Protein AF-A0A2G4R2C8-F1 (afdb_monomer)

Sequence (442 aa):
IFCLFKVTKQHHKHLKTYQQITEVFPQLHYPPLKQCEDYQQGLECKFHLSYLLGSALIKASKAWYKGGYLKLFKDIKGAKKLYKALKEIKESLGVMPNLEGITTAHLQSLQAFKTLLKTSYEPLKSLLLQNFIFALTHFDEISLWLNSKEFKEKYEKENHPYPPLLNPDILNELLAIECDDKQNLKSVLKEQAFKLSKEALAYINANLDYRLIPAEKAWEMNLPLPRRYEFIGFLLHTNGEKAFSKFLTELQIELIFSFGYDAKLRYEHYFKNLSNNQSKKALIFLDQHIDLNEKFCLLMQDAPLLVLVRDPLDALRSFLNVRASLNGEKIWTLRYDDLLKIDNKIVYVHDERACYNPNSSQKYPLIDSIKSFIDKTHWMLDFSLNRNRILKYYENNMYFIDMYEIVGQNCYETLKKIAQDFHLKIPEKSLIFEQRLYSILT

Structure (mmCIF, N/CA/C/O backbone):
data_AF-A0A2G4R2C8-F1
#
_entry.id   AF-A0A2G4R2C8-F1
#
loop_
_atom_site.group_PDB
_atom_site.id
_atom_site.type_symbol
_atom_site.label_atom_id
_atom_site.label_alt_id
_atom_site.label_comp_id
_atom_site.label_asym_id
_atom_site.label_entity_id
_atom_site.label_seq_id
_atom_site.pdbx_PDB_ins_code
_atom_site.Cartn_x
_atom_site.Cartn_y
_atom_site.Cartn_z
_atom_site.occupancy
_atom_site.B_iso_or_equiv
_atom_site.auth_seq_id
_atom_site.auth_comp_id
_atom_site.auth_asym_id
_atom_site.auth_atom_id
_atom_site.pdbx_PDB_model_num
ATOM 1 N N . ILE A 1 1 ? 16.676 -1.370 -46.183 1.00 58.59 1 ILE A N 1
ATOM 2 C CA . ILE A 1 1 ? 15.605 -0.338 -46.108 1.00 58.59 1 ILE A CA 1
ATOM 3 C C . ILE A 1 1 ? 14.381 -0.756 -46.928 1.00 58.59 1 ILE A C 1
ATOM 5 O O . ILE A 1 1 ? 13.307 -0.867 -46.352 1.00 58.59 1 ILE A O 1
ATOM 9 N N . PHE A 1 2 ? 14.539 -1.096 -48.213 1.00 67.62 2 PHE A N 1
ATOM 10 C CA . PHE A 1 2 ? 13.441 -1.552 -49.084 1.00 67.62 2 PHE A CA 1
ATOM 11 C C . PHE A 1 2 ? 12.616 -2.728 -48.514 1.00 67.62 2 PHE A C 1
ATOM 13 O O . PHE A 1 2 ? 11.389 -2.668 -48.493 1.00 67.62 2 PHE A O 1
ATOM 20 N N . CYS A 1 3 ? 13.266 -3.755 -47.953 1.00 72.94 3 CYS A N 1
ATOM 21 C CA . CYS A 1 3 ? 12.559 -4.888 -47.338 1.00 72.94 3 CYS A CA 1
ATOM 22 C C . CYS A 1 3 ? 11.705 -4.479 -46.124 1.00 72.94 3 CYS A C 1
ATOM 24 O O . CYS A 1 3 ? 10.554 -4.890 -46.025 1.00 72.94 3 CYS A O 1
ATOM 26 N N . LEU A 1 4 ? 12.224 -3.623 -45.233 1.00 67.44 4 LEU A N 1
ATOM 27 C CA . LEU A 1 4 ? 11.481 -3.130 -44.061 1.00 67.44 4 LEU A CA 1
ATOM 28 C C . LEU A 1 4 ? 10.278 -2.269 -44.465 1.00 67.44 4 LEU A C 1
ATOM 30 O O . LEU A 1 4 ? 9.217 -2.353 -43.848 1.00 67.44 4 LEU A O 1
ATOM 34 N N . PHE A 1 5 ? 10.426 -1.472 -45.525 1.00 73.19 5 PHE A N 1
ATOM 35 C CA . PHE A 1 5 ? 9.320 -0.709 -46.092 1.00 73.19 5 PHE A CA 1
ATOM 36 C C . PHE A 1 5 ? 8.220 -1.634 -46.637 1.00 73.19 5 PHE A C 1
ATOM 38 O O . PHE A 1 5 ? 7.042 -1.437 -46.338 1.00 73.19 5 PHE A O 1
ATOM 45 N N . LYS A 1 6 ? 8.600 -2.695 -47.364 1.00 83.06 6 LYS A N 1
ATOM 46 C CA . LYS A 1 6 ? 7.662 -3.701 -47.886 1.00 83.06 6 LYS A CA 1
ATOM 47 C C . LYS A 1 6 ? 6.906 -4.420 -46.764 1.00 83.06 6 LYS A C 1
ATOM 49 O O . LYS A 1 6 ? 5.681 -4.503 -46.831 1.00 83.06 6 LYS A O 1
ATOM 54 N N . VAL A 1 7 ? 7.615 -4.865 -45.723 1.00 81.56 7 VAL A N 1
ATOM 55 C CA . VAL A 1 7 ? 7.021 -5.513 -44.539 1.00 81.56 7 VAL A CA 1
ATOM 56 C C . VAL A 1 7 ? 6.045 -4.571 -43.837 1.00 81.56 7 VAL A C 1
ATOM 58 O O . VAL A 1 7 ? 4.906 -4.949 -43.578 1.00 81.56 7 VAL A O 1
ATOM 61 N N . THR A 1 8 ? 6.441 -3.316 -43.601 1.00 78.25 8 THR A N 1
ATOM 62 C CA . THR A 1 8 ? 5.573 -2.307 -42.973 1.00 78.25 8 THR A CA 1
ATOM 63 C C . THR A 1 8 ? 4.298 -2.080 -43.789 1.00 78.25 8 THR A C 1
ATOM 65 O O . THR A 1 8 ? 3.205 -2.058 -43.225 1.00 78.25 8 THR A O 1
ATOM 68 N N . LYS A 1 9 ? 4.406 -1.949 -45.118 1.00 85.44 9 LYS A N 1
ATOM 69 C CA . LYS A 1 9 ? 3.250 -1.749 -46.006 1.00 85.44 9 LYS A CA 1
ATOM 70 C C . LYS A 1 9 ? 2.297 -2.951 -45.988 1.00 85.44 9 LYS A C 1
ATOM 72 O O . LYS A 1 9 ? 1.084 -2.759 -45.938 1.00 85.44 9 LYS A O 1
ATOM 77 N N . GLN A 1 10 ? 2.832 -4.173 -46.004 1.00 91.56 10 GLN A N 1
ATOM 78 C CA . GLN A 1 10 ? 2.034 -5.398 -45.887 1.00 91.56 10 GLN A CA 1
ATOM 79 C C . GLN A 1 10 ? 1.332 -5.489 -44.530 1.00 91.56 10 GLN A C 1
ATOM 81 O O . GLN A 1 10 ? 0.128 -5.722 -44.492 1.00 91.56 10 GLN A O 1
ATOM 86 N N . HIS A 1 11 ? 2.046 -5.217 -43.436 1.00 87.12 11 HIS A N 1
ATOM 87 C CA . HIS A 1 11 ? 1.476 -5.223 -42.091 1.00 87.12 11 HIS A CA 1
ATOM 88 C C . HIS A 1 11 ? 0.310 -4.234 -41.952 1.00 87.12 11 HIS A C 1
ATOM 90 O O . HIS A 1 11 ? -0.744 -4.615 -41.459 1.00 87.12 11 HIS A O 1
ATOM 96 N N . HIS A 1 12 ? 0.440 -3.004 -42.465 1.00 88.88 12 HIS A N 1
ATOM 97 C CA . HIS A 1 12 ? -0.662 -2.032 -42.445 1.00 88.88 12 HIS A CA 1
ATOM 98 C C . HIS A 1 12 ? -1.887 -2.511 -43.232 1.00 88.88 12 HIS A C 1
ATOM 100 O O . HIS A 1 12 ? -3.016 -2.264 -42.812 1.00 88.88 12 HIS A O 1
ATOM 106 N N . LYS A 1 13 ? -1.684 -3.193 -44.369 1.00 93.62 13 LYS A N 1
ATOM 107 C CA . LYS A 1 13 ? -2.789 -3.782 -45.138 1.00 93.62 13 LYS A CA 1
ATOM 108 C C . LYS A 1 13 ? -3.485 -4.876 -44.325 1.00 93.62 13 LYS A C 1
ATOM 110 O O . LYS A 1 13 ? -4.701 -4.834 -44.191 1.00 93.62 13 LYS A O 1
ATOM 115 N N . HIS A 1 14 ? -2.718 -5.805 -43.754 1.00 93.94 14 HIS A N 1
ATOM 116 C CA . HIS A 1 14 ? -3.261 -6.900 -42.948 1.00 93.94 14 HIS A CA 1
ATOM 117 C C . HIS A 1 14 ? -3.971 -6.396 -41.689 1.00 93.94 14 HIS A C 1
ATOM 119 O O . HIS A 1 14 ? -5.032 -6.909 -41.362 1.00 93.94 14 HIS A O 1
ATOM 125 N N . LEU A 1 15 ? -3.438 -5.366 -41.024 1.00 91.06 15 LEU A N 1
ATOM 126 C CA . LEU A 1 15 ? -4.045 -4.787 -39.827 1.00 91.06 15 LEU A CA 1
ATOM 127 C C . LEU A 1 15 ? -5.415 -4.165 -40.125 1.00 91.06 15 LEU A C 1
ATOM 129 O O . LEU A 1 15 ? -6.356 -4.402 -39.377 1.00 91.06 15 LEU A O 1
ATOM 133 N N . LYS A 1 16 ? -5.550 -3.431 -41.239 1.00 94.38 16 LYS A N 1
ATOM 134 C CA . LYS A 1 16 ? -6.849 -2.888 -41.675 1.00 94.38 16 LYS A CA 1
ATOM 135 C C . LYS A 1 16 ? -7.856 -3.996 -41.969 1.00 94.38 16 LYS A C 1
ATOM 137 O O . LYS A 1 16 ? -8.995 -3.918 -41.529 1.00 94.38 16 LYS A O 1
ATOM 142 N N . THR A 1 17 ? -7.428 -5.031 -42.692 1.00 94.44 17 THR A N 1
ATOM 143 C CA . THR A 1 17 ? -8.277 -6.193 -42.983 1.00 94.44 17 THR A CA 1
ATOM 144 C C . THR A 1 17 ? -8.696 -6.911 -41.700 1.00 94.44 17 THR A C 1
ATOM 146 O O . THR A 1 17 ? -9.862 -7.247 -41.550 1.00 94.44 17 THR A O 1
ATOM 149 N N . TYR A 1 18 ? -7.777 -7.095 -40.752 1.00 92.69 18 TYR A N 1
ATOM 150 C CA . TYR A 1 18 ? -8.070 -7.693 -39.452 1.00 92.69 18 TYR A CA 1
ATOM 151 C C . TYR A 1 18 ? -9.099 -6.874 -38.664 1.00 92.69 18 TYR A C 1
ATOM 153 O O . TYR A 1 18 ? -10.081 -7.444 -38.207 1.00 92.69 18 TYR A O 1
ATOM 161 N N . GLN A 1 19 ? -8.928 -5.548 -38.579 1.00 92.81 19 GLN A N 1
ATOM 162 C CA . GLN A 1 19 ? -9.878 -4.655 -37.902 1.00 92.81 19 GLN A CA 1
ATOM 163 C C . GLN A 1 19 ? -11.296 -4.800 -38.472 1.00 92.81 19 GLN A C 1
ATOM 165 O O . GLN A 1 19 ? -12.229 -5.052 -37.714 1.00 92.81 19 GLN A O 1
ATOM 170 N N . GLN A 1 20 ? -11.434 -4.761 -39.801 1.00 95.06 20 GLN A N 1
ATOM 171 C CA . GLN A 1 20 ? -12.716 -4.956 -40.489 1.00 95.06 20 GLN A CA 1
ATOM 172 C C . GLN A 1 20 ? -13.331 -6.336 -40.210 1.00 95.06 20 GLN A C 1
ATOM 174 O O . GLN A 1 20 ? -14.532 -6.447 -39.984 1.00 95.06 20 GLN A O 1
ATOM 179 N N . ILE A 1 21 ? -12.517 -7.397 -40.198 1.00 94.00 21 ILE A N 1
ATOM 180 C CA . ILE A 1 21 ? -12.986 -8.753 -39.884 1.00 94.00 21 ILE A CA 1
ATOM 181 C C . ILE A 1 21 ? -13.483 -8.832 -38.437 1.00 94.00 21 ILE A C 1
ATOM 183 O O . ILE A 1 21 ? -14.538 -9.409 -38.198 1.00 94.00 21 ILE A O 1
ATOM 187 N N . THR A 1 22 ? -12.764 -8.244 -37.479 1.00 93.88 22 THR A N 1
ATOM 188 C CA . THR A 1 22 ? -13.145 -8.290 -36.058 1.00 93.88 22 THR A CA 1
ATOM 189 C C . THR A 1 22 ? -14.350 -7.418 -35.710 1.00 93.88 22 THR A C 1
ATOM 191 O O . THR A 1 22 ? -15.022 -7.706 -34.726 1.00 93.88 22 THR A O 1
ATOM 194 N N . GLU A 1 23 ? -14.652 -6.387 -36.506 1.00 93.38 23 GLU A N 1
ATOM 195 C CA . GLU A 1 23 ? -15.899 -5.616 -36.378 1.00 93.38 23 GLU A CA 1
ATOM 196 C C . GLU A 1 23 ? -17.125 -6.465 -36.742 1.00 93.38 23 GLU A C 1
ATOM 198 O O . GLU A 1 23 ? -18.155 -6.383 -36.079 1.00 93.38 23 GLU A O 1
ATOM 203 N N . VAL A 1 24 ? -17.003 -7.310 -37.771 1.00 95.44 24 VAL A N 1
ATOM 204 C CA . VAL A 1 24 ? -18.076 -8.216 -38.213 1.00 95.44 24 VAL A CA 1
ATOM 205 C C . VAL A 1 24 ? -18.134 -9.485 -37.356 1.00 95.44 24 VAL A C 1
ATOM 207 O O . VAL A 1 24 ? -19.214 -10.007 -37.090 1.00 95.44 24 VAL A O 1
ATOM 210 N N . PHE A 1 25 ? -16.980 -9.974 -36.899 1.00 94.19 25 PHE A N 1
ATOM 211 C CA . PHE A 1 25 ? -16.838 -11.206 -36.126 1.00 94.19 25 PHE A CA 1
ATOM 212 C C . PHE A 1 25 ? -16.044 -10.957 -34.834 1.00 94.19 25 PHE A C 1
ATOM 214 O O . PHE A 1 25 ? -14.845 -11.261 -34.777 1.00 94.19 25 PHE A O 1
ATOM 221 N N . PRO A 1 26 ? -16.692 -10.440 -33.771 1.00 91.56 26 PRO A N 1
ATOM 222 C CA . PRO A 1 26 ? -16.027 -10.143 -32.501 1.00 91.56 26 PRO A CA 1
ATOM 223 C C . PRO A 1 26 ? -15.330 -11.356 -31.868 1.00 91.56 26 PRO A C 1
ATOM 225 O O . PRO A 1 26 ? -14.330 -11.202 -31.176 1.00 91.56 26 PRO A O 1
ATOM 228 N N . GLN A 1 27 ? -15.802 -12.575 -32.144 1.00 92.31 27 GLN A N 1
ATOM 229 C CA . GLN A 1 27 ? -15.192 -13.820 -31.669 1.00 92.31 27 GLN A CA 1
ATOM 230 C C . GLN A 1 27 ? -13.799 -14.102 -32.256 1.00 92.31 27 GLN A C 1
ATOM 232 O O . GLN A 1 27 ? -13.074 -14.934 -31.722 1.00 92.31 27 GLN A O 1
ATOM 237 N N . LEU A 1 28 ? -13.420 -13.435 -33.353 1.00 91.00 28 LEU A N 1
ATOM 238 C CA . LEU A 1 28 ? -12.080 -13.531 -33.944 1.00 91.00 28 LEU A CA 1
ATOM 239 C C . LEU A 1 28 ? -11.092 -12.539 -33.316 1.00 91.00 28 LEU A C 1
ATOM 241 O O . LEU A 1 28 ? -9.942 -12.463 -33.757 1.00 91.00 28 LEU A O 1
ATOM 245 N N . HIS A 1 29 ? -11.523 -11.760 -32.318 1.00 90.12 29 HIS A N 1
ATOM 246 C CA . HIS A 1 29 ? -10.638 -10.844 -31.621 1.00 90.12 29 HIS A CA 1
ATOM 247 C C . HIS A 1 29 ? -9.582 -11.634 -30.850 1.00 90.12 29 HIS A C 1
ATOM 249 O O . HIS A 1 29 ? -9.881 -12.406 -29.941 1.00 90.12 29 HIS A O 1
ATOM 255 N N . TYR A 1 30 ? -8.329 -11.437 -31.237 1.00 86.50 30 TYR A N 1
ATOM 256 C CA . TYR A 1 30 ? -7.201 -12.070 -30.584 1.00 86.50 30 TYR A CA 1
ATOM 257 C C . TYR A 1 30 ? -7.108 -11.606 -29.120 1.00 86.50 30 TYR A C 1
ATOM 259 O O . TYR A 1 30 ? -7.281 -10.408 -28.858 1.00 86.50 30 TYR A O 1
ATOM 267 N N . PRO A 1 31 ? -6.832 -12.508 -28.160 1.00 86.94 31 PRO A N 1
ATOM 268 C CA . PRO A 1 31 ? -6.689 -12.115 -26.767 1.00 86.94 31 PRO A CA 1
ATOM 269 C C . PRO A 1 31 ? -5.525 -11.121 -26.601 1.00 86.94 31 PRO A C 1
ATOM 271 O O . PRO A 1 31 ? -4.562 -11.141 -27.376 1.00 86.94 31 PRO A O 1
ATOM 274 N N . PRO A 1 32 ? -5.561 -10.241 -25.585 1.00 87.31 32 PRO A N 1
ATOM 275 C CA . PRO A 1 32 ? -4.418 -9.409 -25.233 1.00 87.31 32 PRO A CA 1
ATOM 276 C C . PRO A 1 32 ? -3.131 -10.238 -25.133 1.00 87.31 32 PRO A C 1
ATOM 278 O O . PRO A 1 32 ? -3.139 -11.311 -24.538 1.00 87.31 32 PRO A O 1
ATOM 281 N N . LEU A 1 33 ? -2.004 -9.724 -25.643 1.00 84.12 33 LEU A N 1
ATOM 282 C CA . LEU A 1 33 ? -0.732 -10.471 -25.715 1.00 84.12 33 LEU A CA 1
ATOM 283 C C . LEU A 1 33 ? -0.323 -11.129 -24.388 1.00 84.12 33 LEU A C 1
ATOM 285 O O . LEU A 1 33 ? 0.205 -12.232 -24.390 1.00 84.12 33 LEU A O 1
ATOM 289 N N . LYS A 1 34 ? -0.603 -10.476 -23.253 1.00 83.06 34 LYS A N 1
ATOM 290 C CA . LYS A 1 34 ? -0.300 -10.989 -21.905 1.00 83.06 34 LYS A CA 1
ATOM 291 C C . LYS A 1 34 ? -1.050 -12.276 -21.536 1.00 83.06 34 LYS A C 1
ATOM 293 O O . LYS A 1 34 ? -0.652 -12.935 -20.587 1.00 83.06 34 LYS A O 1
ATOM 298 N N . GLN A 1 35 ? -2.141 -12.586 -22.234 1.00 87.75 35 GLN A N 1
ATOM 299 C CA . GLN A 1 35 ? -2.959 -13.784 -22.037 1.00 87.75 35 GLN A CA 1
ATOM 300 C C . GLN A 1 35 ? -2.551 -14.935 -22.970 1.00 87.75 35 GLN A C 1
ATOM 302 O O . GLN A 1 35 ? -3.114 -16.018 -22.868 1.00 87.75 35 GLN A O 1
ATOM 307 N N . CYS A 1 36 ? -1.602 -14.716 -23.887 1.00 87.31 36 CYS A N 1
ATOM 308 C CA . CYS A 1 36 ? -1.085 -15.782 -24.743 1.00 87.31 36 CYS A CA 1
ATOM 309 C C . CYS A 1 36 ? -0.208 -16.738 -23.923 1.00 87.31 36 CYS A C 1
ATOM 311 O O . CYS A 1 36 ? 0.614 -16.286 -23.123 1.00 87.31 36 CYS A O 1
ATOM 313 N N . GLU A 1 37 ? -0.358 -18.047 -24.144 1.00 86.50 37 GLU A N 1
ATOM 314 C CA . GLU A 1 37 ? 0.379 -19.093 -23.413 1.00 86.50 37 GLU A CA 1
ATOM 315 C C . GLU A 1 37 ? 1.904 -18.958 -23.555 1.00 86.50 37 GLU A C 1
ATOM 317 O O . GLU A 1 37 ? 2.650 -19.273 -22.630 1.00 86.50 37 GLU A O 1
ATOM 322 N N . ASP A 1 38 ? 2.365 -18.441 -24.695 1.00 86.25 38 ASP A N 1
ATOM 323 C CA . ASP A 1 38 ? 3.772 -18.243 -25.038 1.00 86.25 38 ASP A CA 1
ATOM 324 C C . ASP A 1 38 ? 4.311 -16.844 -24.677 1.00 86.25 38 ASP A C 1
ATOM 326 O O . ASP A 1 38 ? 5.439 -16.493 -25.036 1.00 86.25 38 ASP A O 1
ATOM 330 N N . TYR A 1 39 ? 3.537 -16.015 -23.963 1.00 83.56 39 TYR A N 1
ATOM 331 C CA . TYR A 1 39 ? 3.919 -14.632 -23.661 1.00 83.56 39 TYR A CA 1
ATOM 332 C C . TYR A 1 39 ? 5.251 -14.538 -22.905 1.00 83.56 39 TYR A C 1
ATOM 334 O O . TYR A 1 39 ? 6.084 -13.685 -23.222 1.00 83.56 39 TYR A O 1
ATOM 342 N N . GLN A 1 40 ? 5.479 -15.425 -21.930 1.00 76.44 40 GLN A N 1
ATOM 343 C CA . GLN A 1 40 ? 6.714 -15.433 -21.137 1.00 76.44 40 GLN A CA 1
ATOM 344 C C . GLN A 1 40 ? 7.934 -15.785 -21.998 1.00 76.44 40 GLN A C 1
ATOM 346 O O . GLN A 1 40 ? 8.949 -15.092 -21.947 1.00 76.44 40 GLN A O 1
ATOM 351 N N . GLN A 1 41 ? 7.808 -16.781 -22.874 1.00 81.56 41 GLN A N 1
ATOM 352 C CA . GLN A 1 41 ? 8.827 -17.162 -23.853 1.00 81.56 41 GLN A CA 1
ATOM 353 C C . GLN A 1 41 ? 9.071 -16.017 -24.854 1.00 81.56 41 GLN A C 1
ATOM 355 O O . GLN A 1 41 ? 10.207 -15.719 -25.230 1.00 81.56 41 GLN A O 1
ATOM 360 N N . GLY A 1 42 ? 8.014 -15.298 -25.240 1.00 81.56 42 GLY A N 1
ATOM 361 C CA . GLY A 1 42 ? 8.100 -14.096 -26.065 1.00 81.56 42 GLY A CA 1
ATOM 362 C C . GLY A 1 42 ? 8.890 -12.958 -25.406 1.00 81.56 42 GLY A C 1
ATOM 363 O O . GLY A 1 42 ? 9.610 -12.226 -26.092 1.00 81.56 42 GLY A O 1
ATOM 364 N N . LEU A 1 43 ? 8.827 -12.813 -24.078 1.00 77.38 43 LEU A N 1
ATOM 365 C CA . LEU A 1 43 ? 9.640 -11.831 -23.354 1.00 77.38 43 LEU A CA 1
ATOM 366 C C . LEU A 1 43 ? 11.134 -12.165 -23.413 1.00 77.38 43 LEU A C 1
ATOM 368 O O . LEU A 1 43 ? 11.946 -11.242 -23.517 1.00 77.38 43 LEU A O 1
ATOM 372 N N . GLU A 1 44 ? 11.511 -13.445 -23.446 1.00 77.19 44 GLU A N 1
ATOM 373 C CA . GLU A 1 44 ? 12.912 -13.854 -23.614 1.00 77.19 44 GLU A CA 1
ATOM 374 C C . GLU A 1 44 ? 13.490 -13.401 -24.958 1.00 77.19 44 GLU A C 1
ATOM 376 O O . GLU A 1 44 ? 14.666 -13.037 -25.046 1.00 77.19 44 GLU A O 1
ATOM 381 N N . CYS A 1 45 ? 12.660 -13.307 -26.004 1.00 82.06 45 CYS A N 1
ATOM 382 C CA . CYS A 1 45 ? 13.092 -12.789 -27.301 1.00 82.06 45 CYS A CA 1
ATOM 383 C C . CYS A 1 45 ? 13.628 -11.352 -27.205 1.00 82.06 45 CYS A C 1
ATOM 385 O O . CYS A 1 45 ? 14.501 -10.978 -27.993 1.00 82.06 45 CYS A O 1
ATOM 387 N N . LYS A 1 46 ? 13.192 -10.561 -26.208 1.00 78.69 46 LYS A N 1
ATOM 388 C CA . LYS A 1 46 ? 13.688 -9.192 -25.977 1.00 78.69 46 LYS A CA 1
ATOM 389 C C . LYS A 1 46 ? 15.187 -9.150 -25.638 1.00 78.69 46 LYS A C 1
ATOM 391 O O . LYS A 1 46 ? 15.827 -8.119 -25.843 1.00 78.69 46 LYS A O 1
ATOM 396 N N . PHE A 1 47 ? 15.759 -10.263 -25.172 1.00 79.75 47 PHE A N 1
ATOM 397 C CA . PHE A 1 47 ? 17.191 -10.411 -24.902 1.00 79.75 47 PHE A CA 1
ATOM 398 C C . PHE A 1 47 ? 18.028 -10.655 -26.171 1.00 79.75 47 PHE A C 1
ATOM 400 O O . PHE A 1 47 ? 19.233 -10.391 -26.181 1.00 79.75 47 PHE A O 1
ATOM 407 N N . HIS A 1 48 ? 17.432 -11.152 -27.259 1.00 86.31 48 HIS A N 1
ATOM 408 C CA . HIS A 1 48 ? 18.202 -11.509 -28.446 1.00 86.31 48 HIS A CA 1
ATOM 409 C C . HIS A 1 48 ? 18.795 -10.279 -29.136 1.00 86.31 48 HIS A C 1
ATOM 411 O O . HIS A 1 48 ? 18.152 -9.240 -29.305 1.00 86.31 48 HIS A O 1
ATOM 417 N N . LEU A 1 49 ? 20.026 -10.427 -29.634 1.00 89.94 49 LEU A N 1
ATOM 418 C CA . LEU A 1 49 ? 20.688 -9.376 -30.402 1.00 89.94 49 LEU A CA 1
ATOM 419 C C . LEU A 1 49 ? 19.842 -8.947 -31.613 1.00 89.94 49 LEU A C 1
ATOM 421 O O . LEU A 1 49 ? 19.757 -7.758 -31.904 1.00 89.94 49 LEU A O 1
ATOM 425 N N . SER A 1 50 ? 19.179 -9.892 -32.286 1.00 90.56 50 SER A N 1
ATOM 426 C CA . SER A 1 50 ? 18.266 -9.607 -33.400 1.00 90.56 50 SER A CA 1
ATOM 427 C C . SER A 1 50 ? 17.126 -8.672 -32.990 1.00 90.56 50 SER A C 1
ATOM 429 O O . SER A 1 50 ? 16.842 -7.720 -33.716 1.00 90.56 50 SER A O 1
ATOM 431 N N . TYR A 1 51 ? 16.530 -8.877 -31.811 1.00 88.31 51 TYR A N 1
ATOM 432 C CA . TYR A 1 51 ? 15.484 -8.006 -31.275 1.00 88.31 51 TYR A CA 1
ATOM 433 C C . TYR A 1 51 ? 16.013 -6.597 -30.992 1.00 88.31 51 TYR A C 1
ATOM 435 O O . TYR A 1 51 ? 15.428 -5.614 -31.445 1.00 88.31 51 TYR A O 1
ATOM 443 N N . LEU A 1 52 ? 17.152 -6.476 -30.302 1.00 88.94 52 LEU A N 1
ATOM 444 C CA . LEU A 1 52 ? 17.749 -5.174 -29.978 1.00 88.94 52 LEU A CA 1
ATOM 445 C C . LEU A 1 52 ? 18.139 -4.386 -31.240 1.00 88.94 52 LEU A C 1
ATOM 447 O O . LEU A 1 52 ? 17.921 -3.175 -31.316 1.00 88.94 52 LEU A O 1
ATOM 451 N N . LEU A 1 53 ? 18.665 -5.072 -32.259 1.00 91.12 53 LEU A N 1
ATOM 452 C CA . LEU A 1 53 ? 18.943 -4.483 -33.570 1.00 91.12 53 LEU A CA 1
ATOM 453 C C . LEU A 1 53 ? 17.652 -4.076 -34.295 1.00 91.12 53 LEU A C 1
ATOM 455 O O . LEU A 1 53 ? 17.591 -2.989 -34.868 1.00 91.12 53 LEU A O 1
ATOM 459 N N . GLY A 1 54 ? 16.609 -4.908 -34.233 1.00 88.69 54 GLY A N 1
ATOM 460 C CA . GLY A 1 54 ? 15.279 -4.598 -34.758 1.00 88.69 54 GLY A CA 1
ATOM 461 C C . GLY A 1 54 ? 14.675 -3.349 -34.113 1.00 88.69 54 GLY A C 1
ATOM 462 O O . GLY A 1 54 ? 14.200 -2.462 -34.817 1.00 88.69 54 GLY A O 1
ATOM 463 N N . SER A 1 55 ? 14.778 -3.220 -32.789 1.00 86.81 55 SER A N 1
ATOM 464 C CA . SER A 1 55 ? 14.337 -2.037 -32.040 1.00 86.81 55 SER A CA 1
ATOM 465 C C . SER A 1 55 ? 15.079 -0.768 -32.481 1.00 86.81 55 SER A C 1
ATOM 467 O O . SER A 1 55 ? 14.450 0.255 -32.764 1.00 86.81 55 SER A O 1
ATOM 469 N N . ALA A 1 56 ? 16.406 -0.844 -32.654 1.00 89.19 56 ALA A N 1
ATOM 470 C CA . ALA A 1 56 ? 17.205 0.259 -33.194 1.00 89.19 56 ALA A CA 1
ATOM 471 C C . ALA A 1 56 ? 16.772 0.656 -34.621 1.00 89.19 56 ALA A C 1
ATOM 473 O O . ALA A 1 56 ? 16.646 1.845 -34.925 1.00 89.19 56 ALA A O 1
ATOM 474 N N . LEU A 1 57 ? 16.484 -0.324 -35.485 1.00 88.44 57 LEU A N 1
ATOM 475 C CA . LEU A 1 57 ? 15.981 -0.092 -36.843 1.00 88.44 57 LEU A CA 1
ATOM 476 C C . LEU A 1 57 ? 14.598 0.569 -36.841 1.00 88.44 57 LEU A C 1
ATOM 478 O O . LEU A 1 57 ? 14.382 1.538 -37.569 1.00 88.44 57 LEU A O 1
ATOM 482 N N . ILE A 1 58 ? 13.674 0.090 -36.005 1.00 86.94 58 ILE A N 1
ATOM 483 C CA . ILE A 1 58 ? 12.331 0.667 -35.859 1.00 86.94 58 ILE A CA 1
ATOM 484 C C . ILE A 1 58 ? 12.430 2.114 -35.371 1.00 86.94 58 ILE A C 1
ATOM 486 O O . ILE A 1 58 ? 11.785 2.996 -35.938 1.00 86.94 58 ILE A O 1
ATOM 490 N N . LYS A 1 59 ? 13.268 2.385 -34.364 1.00 87.06 59 LYS A N 1
ATOM 491 C CA . LYS A 1 59 ? 13.516 3.738 -33.848 1.00 87.06 59 LYS A CA 1
ATOM 492 C C . LYS A 1 59 ? 14.056 4.669 -34.937 1.00 87.06 59 LYS A C 1
ATOM 494 O O . LYS A 1 59 ? 13.534 5.772 -35.106 1.00 87.06 59 LYS A O 1
ATOM 499 N N . ALA A 1 60 ? 15.047 4.222 -35.711 1.00 88.31 60 ALA A N 1
ATOM 500 C CA . ALA A 1 60 ? 15.586 4.987 -36.834 1.00 88.31 60 ALA A CA 1
ATOM 501 C C . ALA A 1 60 ? 14.522 5.257 -37.909 1.00 88.31 60 ALA A C 1
ATOM 503 O O . ALA A 1 60 ? 14.415 6.382 -38.398 1.00 88.31 60 ALA A O 1
ATOM 504 N N . SER A 1 61 ? 13.694 4.256 -38.224 1.00 84.81 61 SER A N 1
ATOM 505 C CA . SER A 1 61 ? 12.613 4.383 -39.200 1.00 84.81 61 SER A CA 1
ATOM 506 C C . SER A 1 61 ? 11.508 5.329 -38.734 1.00 84.81 61 SER A C 1
ATOM 508 O O . SER A 1 61 ? 11.008 6.101 -39.542 1.00 84.81 61 SER A O 1
ATOM 510 N N . LYS A 1 62 ? 11.130 5.324 -37.449 1.00 85.81 62 LYS A N 1
ATOM 511 C CA . LYS A 1 62 ? 10.141 6.269 -36.899 1.00 85.81 62 LYS A CA 1
ATOM 512 C C . LYS A 1 62 ? 10.637 7.715 -36.936 1.00 85.81 62 LYS A C 1
ATOM 514 O O . LYS A 1 62 ? 9.838 8.626 -37.091 1.00 85.81 62 LYS A O 1
ATOM 519 N N . ALA A 1 63 ? 11.948 7.925 -36.838 1.00 88.38 63 ALA A N 1
ATOM 520 C CA . ALA A 1 63 ? 12.577 9.240 -36.892 1.00 88.38 63 ALA A CA 1
ATOM 521 C C . ALA A 1 63 ? 13.202 9.556 -38.265 1.00 88.38 63 ALA A C 1
ATOM 523 O O . ALA A 1 63 ? 14.099 10.397 -38.336 1.00 88.38 63 ALA A O 1
ATOM 524 N N . TRP A 1 64 ? 12.775 8.896 -39.352 1.00 82.56 64 TRP A N 1
ATOM 525 C CA . TRP A 1 64 ? 13.415 9.026 -40.671 1.00 82.56 64 TRP A CA 1
ATOM 526 C C . TRP A 1 64 ? 13.483 10.486 -41.152 1.00 82.56 64 TRP A C 1
ATOM 528 O O . TRP A 1 64 ? 14.546 10.941 -41.566 1.00 82.56 64 TRP A O 1
ATOM 538 N N . TYR A 1 65 ? 12.394 11.240 -40.976 1.00 83.50 65 TYR A N 1
ATOM 539 C CA . TYR A 1 65 ? 12.269 12.661 -41.323 1.00 83.50 65 TYR A CA 1
ATOM 540 C C . TYR A 1 65 ? 13.115 13.593 -40.434 1.00 83.50 65 TYR A C 1
ATOM 542 O O . TYR A 1 65 ? 13.339 14.745 -40.783 1.00 83.50 65 TYR A O 1
ATOM 550 N N . LYS A 1 66 ? 13.622 13.094 -39.297 1.00 84.69 66 LYS A N 1
ATOM 551 C CA . LYS A 1 66 ? 14.572 13.782 -38.399 1.00 84.69 66 LYS A CA 1
ATOM 552 C C . LYS A 1 66 ? 16.002 13.235 -38.537 1.00 84.69 66 LYS A C 1
ATOM 554 O O . LYS A 1 66 ? 16.809 13.368 -37.616 1.00 84.69 66 LYS A O 1
ATOM 559 N N . GLY A 1 67 ? 16.307 12.539 -39.636 1.00 85.12 67 GLY A N 1
ATOM 560 C CA . GLY A 1 67 ? 17.622 11.939 -39.873 1.00 85.12 67 GLY A CA 1
ATOM 561 C C . GLY A 1 67 ? 17.922 10.711 -39.004 1.00 85.12 67 GLY A C 1
ATOM 562 O O . GLY A 1 67 ? 19.081 10.435 -38.707 1.00 85.12 67 GLY A O 1
ATOM 563 N N . GLY A 1 68 ? 16.908 9.951 -38.575 1.00 84.50 68 GLY A N 1
ATOM 564 C CA . GLY A 1 68 ? 17.064 8.792 -37.684 1.00 84.50 68 GLY A CA 1
ATOM 565 C C . GLY A 1 68 ? 18.074 7.742 -38.169 1.00 84.50 68 GLY A C 1
ATOM 566 O O . GLY A 1 68 ? 18.822 7.191 -37.363 1.00 84.50 68 GLY A O 1
ATOM 567 N N . TYR A 1 69 ? 18.178 7.525 -39.484 1.00 85.94 69 TYR A N 1
ATOM 568 C CA . TYR A 1 69 ? 19.156 6.603 -40.074 1.00 85.94 69 TYR A CA 1
ATOM 569 C C . TYR A 1 69 ? 20.616 7.071 -39.933 1.00 85.94 69 TYR A C 1
ATOM 571 O O . TYR A 1 69 ? 21.504 6.225 -39.870 1.00 85.94 69 TYR A O 1
ATOM 579 N N . LEU A 1 70 ? 20.880 8.375 -39.773 1.00 87.62 70 LEU A N 1
ATOM 580 C CA . LEU A 1 70 ? 22.227 8.886 -39.468 1.00 87.62 70 LEU A CA 1
ATOM 581 C C . LEU A 1 70 ? 22.696 8.434 -38.075 1.00 87.62 70 LEU A C 1
ATOM 583 O O . LEU A 1 70 ? 23.879 8.199 -37.847 1.00 87.62 70 LEU A O 1
ATOM 587 N N . LYS A 1 71 ? 21.754 8.263 -37.137 1.00 87.88 71 LYS A N 1
ATOM 588 C CA . LYS A 1 71 ? 22.019 7.797 -35.766 1.00 87.88 71 LYS A CA 1
ATOM 589 C C . LYS A 1 71 ? 22.024 6.267 -35.646 1.00 87.88 71 LYS A C 1
ATOM 591 O O . LYS A 1 71 ? 22.459 5.746 -34.619 1.00 87.88 71 LYS A O 1
ATOM 596 N N . LEU A 1 72 ? 21.607 5.540 -36.688 1.00 89.62 72 LEU A N 1
ATOM 597 C CA . LEU A 1 72 ? 21.432 4.085 -36.654 1.00 89.62 72 LEU A CA 1
ATOM 598 C C . LEU A 1 72 ? 22.733 3.340 -36.334 1.00 89.62 72 LEU A C 1
ATOM 600 O O . LEU A 1 72 ? 22.715 2.419 -35.527 1.00 89.62 72 LEU A O 1
ATOM 604 N N . PHE A 1 73 ? 23.872 3.744 -36.904 1.00 89.19 73 PHE A N 1
ATOM 605 C CA . PHE A 1 73 ? 25.159 3.101 -36.603 1.00 89.19 73 PHE A CA 1
ATOM 606 C C . PHE A 1 73 ? 25.526 3.203 -35.115 1.00 89.19 73 PHE A C 1
ATOM 608 O O . PHE A 1 73 ? 25.994 2.228 -34.519 1.00 89.19 73 PHE A O 1
ATOM 615 N N . LYS A 1 74 ? 25.266 4.362 -34.493 1.00 89.75 74 LYS A N 1
ATOM 616 C CA . LYS A 1 74 ? 25.464 4.574 -33.053 1.00 89.75 74 LYS A CA 1
ATOM 617 C C . LYS A 1 74 ? 24.509 3.701 -32.236 1.00 89.75 74 LYS A C 1
ATOM 619 O O . LYS A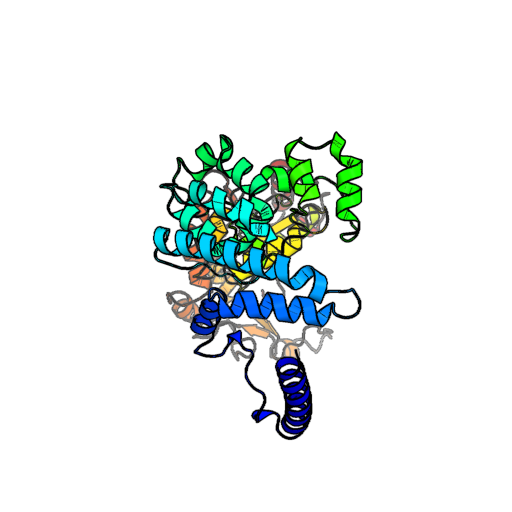 1 74 ? 24.959 3.042 -31.300 1.00 89.75 74 LYS A O 1
ATOM 624 N N . ASP A 1 75 ? 23.234 3.648 -32.618 1.00 89.31 75 ASP A N 1
ATOM 625 C 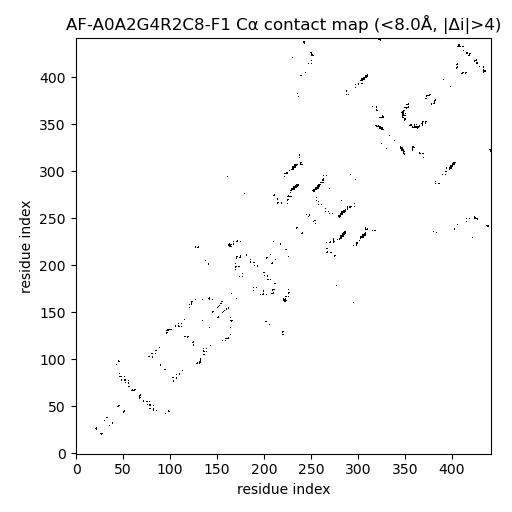CA . ASP A 1 75 ? 22.217 2.831 -31.947 1.00 89.31 75 ASP A CA 1
ATOM 626 C C . ASP A 1 75 ? 22.523 1.322 -32.068 1.00 89.31 75 ASP A C 1
ATOM 628 O O . ASP A 1 75 ? 22.431 0.600 -31.078 1.00 89.31 75 ASP A O 1
ATOM 632 N N . ILE A 1 76 ? 23.006 0.847 -33.223 1.00 91.69 76 ILE A N 1
ATOM 633 C CA . ILE A 1 76 ? 23.481 -0.535 -33.426 1.00 91.69 76 ILE A CA 1
ATOM 634 C C . ILE A 1 76 ? 24.682 -0.842 -32.525 1.00 91.69 76 ILE A C 1
ATOM 636 O O . ILE A 1 76 ? 24.730 -1.897 -31.888 1.00 91.69 76 ILE A O 1
ATOM 640 N N . LYS A 1 77 ? 25.666 0.066 -32.449 1.00 92.50 77 LYS A N 1
ATOM 641 C CA . LYS A 1 77 ? 26.825 -0.097 -31.556 1.00 92.50 77 LYS A CA 1
ATOM 642 C C . LYS A 1 77 ? 26.379 -0.170 -30.093 1.00 92.50 77 LYS A C 1
ATOM 644 O O . LYS A 1 77 ? 26.895 -0.996 -29.343 1.00 92.50 77 LYS A O 1
ATOM 649 N N . GLY A 1 78 ? 25.409 0.657 -29.703 1.00 90.69 78 GLY A N 1
ATOM 650 C CA . GLY A 1 78 ? 24.785 0.626 -28.382 1.00 90.69 78 GLY A CA 1
ATOM 651 C C . GLY A 1 78 ? 24.066 -0.694 -28.099 1.00 90.69 78 GLY A C 1
ATOM 652 O O . GLY A 1 78 ? 24.326 -1.310 -27.071 1.00 90.69 78 GLY A O 1
ATOM 653 N N . ALA A 1 79 ? 23.242 -1.175 -29.033 1.00 90.88 79 ALA A N 1
ATOM 654 C CA . ALA A 1 79 ? 22.527 -2.448 -28.926 1.00 90.88 79 ALA A CA 1
ATOM 655 C C . ALA A 1 79 ? 23.481 -3.638 -28.731 1.00 90.88 79 ALA A C 1
ATOM 657 O O . ALA A 1 79 ? 23.252 -4.474 -27.862 1.00 90.88 79 ALA A O 1
ATOM 658 N N . LYS A 1 80 ? 24.597 -3.681 -29.472 1.00 93.19 80 LYS A N 1
ATOM 659 C CA . LYS A 1 80 ? 25.634 -4.715 -29.301 1.00 93.19 80 LYS A CA 1
ATOM 660 C C . LYS A 1 80 ? 26.291 -4.667 -27.918 1.00 93.19 80 LYS A C 1
ATOM 662 O O . LYS A 1 80 ? 26.515 -5.714 -27.316 1.00 93.19 80 LYS A O 1
ATOM 667 N N . LYS A 1 81 ? 26.595 -3.468 -27.405 1.00 92.06 81 LYS A N 1
ATOM 668 C CA . LYS A 1 81 ? 27.150 -3.300 -26.050 1.00 92.06 81 LYS A CA 1
ATOM 669 C C . LYS A 1 81 ? 26.157 -3.740 -24.974 1.00 92.06 81 LYS A C 1
ATOM 671 O O . LYS A 1 81 ? 26.549 -4.455 -24.060 1.00 92.06 81 LYS A O 1
ATOM 676 N N . LEU A 1 82 ? 24.892 -3.344 -25.113 1.00 89.94 82 LEU A N 1
ATOM 677 C CA . LEU A 1 82 ? 23.818 -3.729 -24.201 1.00 89.94 82 LEU A CA 1
ATOM 678 C C . LEU A 1 82 ? 23.619 -5.247 -24.187 1.00 89.94 82 LEU A C 1
ATOM 680 O O . LEU A 1 82 ? 23.604 -5.838 -23.115 1.00 89.94 82 LEU A O 1
ATOM 684 N N . TYR A 1 83 ? 23.564 -5.879 -25.362 1.00 90.56 83 TYR A N 1
ATOM 685 C CA . TYR A 1 83 ? 23.499 -7.336 -25.488 1.00 90.56 83 TYR A CA 1
ATOM 686 C C . TYR A 1 83 ? 24.648 -8.026 -24.746 1.00 90.56 83 TYR A C 1
ATOM 688 O O . TYR A 1 83 ? 24.411 -8.951 -23.975 1.00 90.56 83 TYR A O 1
ATOM 696 N N . LYS A 1 84 ? 25.889 -7.554 -24.932 1.00 90.50 84 LYS A N 1
ATOM 697 C CA . LYS A 1 84 ? 27.054 -8.113 -24.235 1.00 90.50 84 LYS A CA 1
ATOM 698 C C . LYS A 1 84 ? 26.909 -7.999 -22.713 1.00 90.50 84 LYS A C 1
ATOM 700 O O . LYS A 1 84 ? 27.084 -8.992 -22.019 1.00 90.50 84 LYS A O 1
ATOM 705 N N . ALA A 1 85 ? 26.547 -6.820 -22.210 1.00 88.12 85 ALA A N 1
ATOM 706 C CA . ALA A 1 85 ? 26.384 -6.593 -20.775 1.00 88.12 85 ALA A CA 1
ATOM 707 C C . ALA A 1 85 ? 25.258 -7.451 -20.169 1.00 88.12 85 ALA A C 1
ATOM 709 O O . ALA A 1 85 ? 25.431 -8.033 -19.101 1.00 88.12 85 ALA A O 1
ATOM 710 N N . LEU A 1 86 ? 24.129 -7.583 -20.872 1.00 87.38 86 LEU A N 1
ATOM 711 C CA . LEU A 1 86 ? 23.037 -8.460 -20.458 1.00 87.38 86 LEU A CA 1
ATOM 712 C C . LEU A 1 86 ? 23.456 -9.929 -20.470 1.00 87.38 86 LEU A C 1
ATOM 714 O O . LEU A 1 86 ? 23.091 -10.665 -19.561 1.00 87.38 86 LEU A O 1
ATOM 718 N N . LYS A 1 87 ? 24.222 -10.367 -21.475 1.00 87.19 87 LYS A N 1
ATOM 719 C CA . LYS A 1 87 ? 24.711 -11.747 -21.556 1.00 87.19 87 LYS A CA 1
ATOM 720 C C . LYS A 1 87 ? 25.554 -12.109 -20.336 1.00 87.19 87 LYS A C 1
ATOM 722 O O . LYS A 1 87 ? 25.288 -13.126 -19.710 1.00 87.19 87 LYS A O 1
ATOM 727 N N . GLU A 1 88 ? 26.476 -11.234 -19.948 1.00 85.88 88 GLU A N 1
ATOM 728 C CA . GLU A 1 88 ? 27.287 -11.425 -18.740 1.00 85.88 88 GLU A CA 1
ATOM 729 C C . GLU A 1 88 ? 26.425 -11.485 -17.465 1.00 85.88 88 GLU A C 1
ATOM 731 O O . GLU A 1 88 ? 26.716 -12.247 -16.549 1.00 85.88 88 GLU A O 1
ATOM 736 N N . ILE A 1 89 ? 25.351 -10.692 -17.391 1.00 82.69 89 ILE A N 1
ATOM 737 C CA . ILE A 1 89 ? 24.415 -10.740 -16.258 1.00 82.69 89 ILE A CA 1
ATOM 738 C C . ILE A 1 89 ? 23.624 -12.048 -16.247 1.00 82.69 89 ILE A C 1
ATOM 740 O O . ILE A 1 89 ? 23.488 -12.646 -15.182 1.00 82.69 89 ILE A O 1
ATOM 744 N N . LYS A 1 90 ? 23.165 -12.532 -17.411 1.00 82.88 90 LYS A N 1
ATOM 745 C CA . LYS A 1 90 ? 22.503 -13.842 -17.540 1.00 82.88 90 LYS A CA 1
ATOM 746 C C . LYS A 1 90 ? 23.378 -14.947 -16.979 1.00 82.88 90 LYS A C 1
ATOM 748 O O . LYS A 1 90 ? 22.911 -15.765 -16.200 1.00 82.88 90 LYS A O 1
ATOM 753 N N . GLU A 1 91 ? 24.641 -14.945 -17.393 1.00 84.38 91 GLU A N 1
ATOM 754 C CA . GLU A 1 91 ? 25.638 -15.922 -16.969 1.00 84.38 91 GLU A CA 1
ATOM 755 C C . GLU A 1 91 ? 25.857 -15.859 -15.452 1.00 84.38 91 GLU A C 1
ATOM 757 O O . GLU A 1 91 ? 25.988 -16.900 -14.820 1.00 84.38 91 GLU A O 1
ATOM 762 N N . SER A 1 92 ? 25.814 -14.663 -14.849 1.00 79.81 92 SER A N 1
ATOM 763 C CA . SER A 1 92 ? 25.946 -14.508 -13.393 1.00 79.81 92 SER A CA 1
ATOM 764 C C . SER A 1 92 ? 24.701 -14.892 -12.586 1.00 79.81 92 SER A C 1
ATOM 766 O O . SER A 1 92 ? 24.832 -15.350 -11.456 1.00 79.81 92 SER A O 1
ATOM 768 N N . LEU A 1 93 ? 23.501 -14.685 -13.134 1.00 76.88 93 LEU A N 1
ATOM 769 C CA . LEU A 1 93 ? 22.236 -14.870 -12.417 1.00 76.88 93 LEU A CA 1
ATOM 770 C C . LEU A 1 93 ? 21.593 -16.237 -12.655 1.00 76.88 93 LEU A C 1
ATOM 772 O O . LEU A 1 93 ? 20.707 -16.627 -11.900 1.00 76.88 93 LEU A O 1
ATOM 776 N N . GLY A 1 94 ? 21.942 -16.923 -13.745 1.00 76.69 94 GLY A N 1
ATOM 777 C CA . GLY A 1 94 ? 21.259 -18.136 -14.213 1.00 76.69 94 GLY A CA 1
ATOM 778 C C . GLY A 1 94 ? 19.846 -17.892 -14.765 1.00 76.69 94 GLY A C 1
ATOM 779 O O . GLY A 1 94 ? 19.354 -18.688 -15.560 1.00 76.69 94 GLY A O 1
ATOM 780 N N . VAL A 1 95 ? 19.215 -16.767 -14.414 1.00 75.06 95 VAL A N 1
ATOM 781 C CA . VAL A 1 95 ? 17.869 -16.357 -14.833 1.00 75.06 95 VAL A CA 1
ATOM 782 C C . VAL A 1 95 ? 17.911 -14.946 -15.418 1.00 75.06 95 VAL A C 1
ATOM 784 O O . VAL A 1 95 ? 18.703 -14.099 -15.002 1.00 75.06 95 VAL A O 1
ATOM 787 N N . MET A 1 96 ? 17.059 -14.690 -16.412 1.00 75.69 96 MET A N 1
ATOM 788 C CA . MET A 1 96 ? 16.880 -13.359 -16.988 1.00 75.69 96 MET A CA 1
ATOM 789 C C . MET A 1 96 ? 15.690 -12.642 -16.340 1.00 75.69 96 MET A C 1
ATOM 791 O O . MET A 1 96 ? 14.588 -13.189 -16.367 1.00 75.69 96 MET A O 1
ATOM 795 N N . PRO A 1 97 ? 15.872 -11.428 -15.788 1.00 78.94 97 PRO A N 1
ATOM 796 C CA . PRO A 1 97 ? 14.753 -10.625 -15.310 1.00 78.94 97 PRO A CA 1
ATOM 797 C C . PRO A 1 97 ? 13.929 -10.076 -16.484 1.00 78.94 97 PRO A C 1
ATOM 799 O O . PRO A 1 97 ? 14.360 -10.098 -17.639 1.00 78.94 97 PRO A O 1
ATOM 802 N N . ASN A 1 98 ? 12.749 -9.525 -16.191 1.00 78.12 98 ASN A N 1
ATOM 803 C CA . ASN A 1 98 ? 11.944 -8.841 -17.200 1.00 78.12 98 ASN A CA 1
ATOM 804 C C . ASN A 1 98 ? 12.718 -7.637 -17.776 1.00 78.12 98 ASN A C 1
ATOM 806 O O . ASN A 1 98 ? 13.100 -6.724 -17.047 1.00 78.12 98 ASN A O 1
ATOM 810 N N . LEU A 1 99 ? 12.936 -7.636 -19.096 1.00 81.00 99 LEU A N 1
ATOM 811 C CA . LEU A 1 99 ? 13.694 -6.606 -19.817 1.00 81.00 99 LEU A CA 1
ATOM 812 C C . LEU A 1 99 ? 12.809 -5.552 -20.499 1.00 81.00 99 LEU A C 1
ATOM 814 O O . LEU A 1 99 ? 13.286 -4.749 -21.306 1.00 81.00 99 LEU A O 1
ATOM 818 N N . GLU A 1 100 ? 11.504 -5.562 -20.241 1.00 80.44 100 GLU A N 1
ATOM 819 C CA . GLU A 1 100 ? 10.580 -4.592 -20.812 1.00 80.44 100 GLU A CA 1
ATOM 820 C C . GLU A 1 100 ? 10.949 -3.153 -20.426 1.00 80.44 100 GLU A C 1
ATOM 822 O O . GLU A 1 100 ? 10.984 -2.793 -19.258 1.00 80.44 100 GLU A O 1
ATOM 827 N N . GLY A 1 101 ? 11.232 -2.319 -21.431 1.00 82.12 101 GLY A N 1
ATOM 828 C CA . GLY A 1 101 ? 11.673 -0.937 -21.227 1.00 82.12 101 GLY A CA 1
ATOM 829 C C . GLY A 1 101 ? 13.192 -0.752 -21.184 1.00 82.12 101 GLY A C 1
ATOM 830 O O . GLY A 1 101 ? 13.658 0.379 -21.052 1.00 82.12 101 GLY A O 1
ATOM 831 N N . ILE A 1 102 ? 13.993 -1.812 -21.354 1.00 86.19 102 ILE A N 1
ATOM 832 C CA . ILE A 1 102 ? 15.449 -1.661 -21.393 1.00 86.19 102 ILE A CA 1
ATOM 833 C C . ILE A 1 102 ? 15.915 -0.849 -22.608 1.00 86.19 102 ILE A C 1
ATOM 835 O O . ILE A 1 102 ? 15.473 -1.053 -23.740 1.00 86.19 102 ILE A O 1
ATOM 839 N N . THR A 1 103 ? 16.859 0.065 -22.384 1.00 86.00 103 THR A N 1
ATOM 840 C CA . THR A 1 103 ? 17.479 0.863 -23.443 1.00 86.00 103 THR A CA 1
ATOM 841 C C . THR A 1 103 ? 18.981 0.986 -23.216 1.00 86.00 103 THR A C 1
ATOM 843 O O . THR A 1 103 ? 19.514 0.614 -22.172 1.00 86.00 103 THR A O 1
ATOM 846 N N . THR A 1 104 ? 19.687 1.562 -24.189 1.00 85.19 104 THR A N 1
ATOM 847 C CA . THR A 1 104 ? 21.122 1.851 -24.065 1.00 85.19 104 THR A CA 1
ATOM 848 C C . THR A 1 104 ? 21.448 2.860 -22.962 1.00 85.19 104 THR A C 1
ATOM 850 O O . THR A 1 104 ? 22.608 2.934 -22.569 1.00 85.19 104 THR A O 1
ATOM 853 N N . ALA A 1 105 ? 20.466 3.626 -22.467 1.00 87.81 105 ALA A N 1
ATOM 854 C CA . ALA A 1 105 ? 20.660 4.541 -21.341 1.00 87.81 105 ALA A CA 1
ATOM 855 C C . ALA A 1 105 ? 20.989 3.787 -20.042 1.00 87.81 105 ALA A C 1
ATOM 857 O O . ALA A 1 105 ? 21.755 4.284 -19.228 1.00 87.81 105 ALA A O 1
ATOM 858 N N . HIS A 1 106 ? 20.506 2.550 -19.896 1.00 90.94 106 HIS A N 1
ATOM 859 C CA . HIS A 1 106 ? 20.751 1.734 -18.707 1.00 90.94 106 HIS A CA 1
ATOM 860 C C . HIS A 1 106 ? 22.135 1.076 -18.684 1.00 90.94 106 HIS A C 1
ATOM 862 O O . HIS A 1 106 ? 22.450 0.394 -17.721 1.00 90.94 106 HIS A O 1
ATOM 868 N N . LEU A 1 107 ? 22.969 1.222 -19.723 1.00 87.94 107 LEU A N 1
ATOM 869 C CA . LEU A 1 107 ? 24.217 0.456 -19.844 1.00 87.94 107 LEU A CA 1
ATOM 870 C C . LEU A 1 107 ? 25.183 0.693 -18.671 1.00 87.94 107 LEU A C 1
ATOM 872 O O . LEU A 1 107 ? 25.818 -0.254 -18.216 1.00 87.94 107 LEU A O 1
ATOM 876 N N . GLN A 1 108 ? 25.290 1.938 -18.200 1.00 87.94 108 GLN A N 1
ATOM 877 C CA . GLN A 1 108 ? 26.147 2.288 -17.067 1.00 87.94 108 GLN A CA 1
ATOM 878 C C . GLN A 1 108 ? 25.607 1.677 -15.769 1.00 87.94 108 GLN A C 1
ATOM 880 O O . GLN A 1 108 ? 26.323 0.925 -15.109 1.00 87.94 108 GLN A O 1
ATOM 885 N N . SER A 1 109 ? 24.327 1.912 -15.466 1.00 90.88 109 SER A N 1
ATOM 886 C CA . SER A 1 109 ? 23.648 1.331 -14.303 1.00 90.88 109 SER A CA 1
ATOM 887 C C . SER A 1 109 ? 23.727 -0.191 -14.306 1.00 90.88 109 SER A C 1
ATOM 889 O O . SER A 1 109 ? 23.987 -0.794 -13.280 1.00 90.88 109 SER A O 1
ATOM 891 N N . LEU A 1 110 ? 23.583 -0.827 -15.469 1.00 88.62 110 LEU A N 1
ATOM 892 C CA . LEU A 1 110 ? 23.625 -2.279 -15.637 1.00 88.62 110 LEU A CA 1
ATOM 893 C C . LEU A 1 110 ? 24.974 -2.878 -15.217 1.00 88.62 110 LEU A C 1
ATOM 895 O O . LEU A 1 110 ? 25.020 -3.950 -14.618 1.00 88.62 110 LEU A O 1
ATOM 899 N N . GLN A 1 111 ? 26.077 -2.193 -15.519 1.00 85.38 111 GLN A N 1
ATOM 900 C CA . GLN A 1 111 ? 27.409 -2.631 -15.099 1.00 85.38 111 GLN A CA 1
ATOM 901 C C . GLN A 1 111 ? 27.580 -2.524 -13.583 1.00 85.38 111 GLN A C 1
ATOM 903 O O . GLN A 1 111 ? 28.105 -3.452 -12.968 1.00 85.38 111 GLN A O 1
ATOM 908 N N . ALA A 1 112 ? 27.103 -1.427 -12.991 1.00 88.56 112 ALA A N 1
ATOM 909 C CA . ALA A 1 112 ? 27.155 -1.204 -11.552 1.00 88.56 112 ALA A CA 1
ATOM 910 C C . ALA A 1 112 ? 26.196 -2.133 -10.787 1.00 88.56 112 ALA A C 1
ATOM 912 O O . ALA A 1 112 ? 26.553 -2.650 -9.739 1.00 88.56 112 ALA A O 1
ATOM 913 N N . PHE A 1 113 ? 25.033 -2.456 -11.349 1.00 87.81 113 PHE A N 1
ATOM 914 C CA . PHE A 1 113 ? 24.003 -3.302 -10.741 1.00 87.81 113 PHE A CA 1
ATOM 915 C C . PHE A 1 113 ? 24.501 -4.691 -10.326 1.00 87.81 113 PHE A C 1
ATOM 917 O O . PHE A 1 113 ? 24.017 -5.268 -9.354 1.00 87.81 113 PHE A O 1
ATOM 924 N N . LYS A 1 114 ? 25.528 -5.210 -11.011 1.00 82.56 114 LYS A N 1
ATOM 925 C CA . LYS A 1 114 ? 26.196 -6.462 -10.633 1.00 82.56 114 LYS A CA 1
ATOM 926 C C . LYS A 1 114 ? 26.732 -6.442 -9.199 1.00 82.56 114 LYS A C 1
ATOM 928 O O . LYS A 1 114 ? 26.861 -7.507 -8.609 1.00 82.56 114 LYS A O 1
ATOM 933 N N . THR A 1 115 ? 27.086 -5.279 -8.646 1.00 85.56 115 THR A N 1
ATOM 934 C CA . THR A 1 115 ? 27.568 -5.182 -7.261 1.00 85.56 115 THR A CA 1
ATOM 935 C C . THR A 1 115 ? 26.431 -5.363 -6.262 1.00 85.56 115 THR A C 1
ATOM 937 O O . THR A 1 115 ? 26.606 -6.115 -5.309 1.00 85.56 115 THR A O 1
ATOM 940 N N . LEU A 1 116 ? 25.256 -4.775 -6.518 1.00 86.38 116 LEU A N 1
ATOM 941 C CA . LEU A 1 116 ? 24.072 -4.922 -5.662 1.00 86.38 116 LEU A CA 1
ATOM 942 C C . LEU A 1 116 ? 23.586 -6.375 -5.604 1.00 86.38 116 LEU A C 1
ATOM 944 O O . LEU A 1 116 ? 23.197 -6.860 -4.547 1.00 86.38 116 LEU A O 1
ATOM 948 N N . LEU A 1 117 ? 23.680 -7.102 -6.719 1.00 84.06 117 LEU A N 1
ATOM 949 C CA . LEU A 1 117 ? 23.282 -8.512 -6.799 1.00 84.06 117 LEU A CA 1
ATOM 950 C C . LEU A 1 117 ? 24.164 -9.473 -5.985 1.00 84.06 117 LEU A C 1
ATOM 952 O O . LEU A 1 117 ? 23.783 -10.629 -5.809 1.00 84.06 117 LEU A O 1
ATOM 956 N N . LYS A 1 118 ? 25.328 -9.025 -5.496 1.00 86.12 118 LYS A N 1
ATOM 957 C CA . LYS A 1 118 ? 26.215 -9.835 -4.642 1.00 86.12 118 LYS A CA 1
ATOM 958 C C . LYS A 1 118 ? 25.784 -9.870 -3.175 1.00 86.12 118 LYS A C 1
ATOM 960 O O . LYS A 1 118 ? 26.449 -10.539 -2.389 1.00 86.12 118 LYS A O 1
ATOM 965 N N . THR A 1 119 ? 24.732 -9.145 -2.796 1.00 87.94 119 THR A N 1
ATOM 966 C CA . THR A 1 119 ? 24.203 -9.192 -1.429 1.00 87.94 119 THR A CA 1
ATOM 967 C C . THR A 1 119 ? 23.812 -10.621 -1.033 1.00 87.94 119 THR A C 1
ATOM 969 O O . THR A 1 119 ? 23.255 -11.367 -1.841 1.00 87.94 119 THR A O 1
ATOM 972 N N . SER A 1 120 ? 24.102 -11.000 0.214 1.00 90.69 120 SER A N 1
ATOM 973 C CA . SER A 1 120 ? 23.617 -12.244 0.829 1.00 90.69 120 SER A CA 1
ATOM 974 C C . SER A 1 120 ? 22.175 -12.130 1.332 1.00 90.69 120 SER A C 1
ATOM 976 O O . SER A 1 120 ? 21.594 -13.118 1.771 1.00 90.69 120 SER A O 1
ATOM 978 N N . TYR A 1 121 ? 21.595 -10.929 1.290 1.00 95.31 121 TYR A N 1
ATOM 979 C CA . TYR A 1 121 ? 20.233 -10.662 1.721 1.00 95.31 121 TYR A CA 1
ATOM 980 C C . TYR A 1 121 ? 19.239 -11.065 0.622 1.00 95.31 121 TYR A C 1
ATOM 982 O O . TYR A 1 121 ? 18.876 -10.283 -0.261 1.00 95.31 121 TYR A O 1
ATOM 990 N N . GLU A 1 122 ? 18.823 -12.331 0.653 1.00 93.44 122 GLU A N 1
ATOM 991 C CA . GLU A 1 122 ? 17.997 -12.951 -0.392 1.00 93.44 122 GLU A CA 1
ATOM 992 C C . GLU A 1 122 ? 16.662 -12.223 -0.677 1.00 93.44 122 GLU A C 1
ATOM 994 O O . GLU A 1 122 ? 16.345 -12.041 -1.859 1.00 93.44 122 GLU A O 1
ATOM 999 N N . PRO A 1 123 ? 15.904 -11.711 0.322 1.00 95.69 123 PRO A N 1
ATOM 1000 C CA . PRO A 1 123 ? 14.728 -10.874 0.066 1.00 95.69 123 PRO A CA 1
ATOM 1001 C C . PRO A 1 123 ? 15.011 -9.667 -0.839 1.00 95.69 123 PRO A C 1
ATOM 1003 O O . PRO A 1 123 ? 14.277 -9.423 -1.801 1.00 95.69 123 PRO A O 1
ATOM 1006 N N . LEU A 1 124 ? 16.108 -8.942 -0.591 1.00 96.12 124 LEU A N 1
ATOM 1007 C CA . LEU A 1 124 ? 16.514 -7.799 -1.411 1.00 96.12 124 LEU A CA 1
ATOM 1008 C C . LEU A 1 124 ? 16.926 -8.234 -2.820 1.00 96.12 124 LEU A C 1
ATOM 1010 O O . LEU A 1 124 ? 16.536 -7.608 -3.804 1.00 96.12 124 LEU A O 1
ATOM 1014 N N . LYS A 1 125 ? 17.693 -9.319 -2.938 1.00 92.62 125 LYS A N 1
ATOM 1015 C CA . LYS A 1 125 ? 18.127 -9.850 -4.234 1.00 92.62 125 LYS A CA 1
ATOM 1016 C C . LYS A 1 125 ? 16.937 -10.237 -5.114 1.00 92.62 125 LYS A C 1
ATOM 1018 O O . LYS A 1 125 ? 16.885 -9.836 -6.275 1.00 92.62 125 LYS A O 1
ATOM 1023 N N . SER A 1 126 ? 15.951 -10.941 -4.556 1.00 91.75 126 SER A N 1
ATOM 1024 C CA . SER A 1 126 ? 14.700 -11.274 -5.253 1.00 91.75 126 SER A CA 1
ATOM 1025 C C . SER A 1 126 ? 13.946 -10.013 -5.692 1.00 91.75 126 SER A C 1
ATOM 1027 O O . SER A 1 126 ? 13.557 -9.882 -6.855 1.00 91.75 126 SER A O 1
ATOM 1029 N N . LEU A 1 127 ? 13.826 -9.031 -4.795 1.00 94.75 127 LEU A N 1
ATOM 1030 C CA . LEU A 1 127 ? 13.147 -7.764 -5.060 1.00 94.75 127 LEU A CA 1
ATOM 1031 C C . LEU A 1 127 ? 13.800 -6.954 -6.192 1.00 94.75 127 LEU A C 1
ATOM 1033 O O . LEU A 1 127 ? 13.099 -6.415 -7.053 1.00 94.75 127 LEU A O 1
ATOM 1037 N N . LEU A 1 128 ? 15.134 -6.898 -6.214 1.00 93.31 128 LEU A N 1
ATOM 1038 C CA . LEU A 1 128 ? 15.927 -6.251 -7.260 1.00 93.31 128 LEU A CA 1
ATOM 1039 C C . LEU A 1 128 ? 15.722 -6.917 -8.626 1.00 93.31 128 LEU A C 1
ATOM 1041 O O . LEU A 1 128 ? 15.640 -6.222 -9.636 1.00 93.31 128 LEU A O 1
ATOM 1045 N N . LEU A 1 129 ? 15.604 -8.247 -8.675 1.00 89.44 129 LEU A N 1
ATOM 1046 C CA . LEU A 1 129 ? 15.343 -8.982 -9.917 1.00 89.44 129 LEU A CA 1
ATOM 1047 C C . LEU A 1 129 ? 13.913 -8.772 -10.428 1.00 89.44 129 LEU A C 1
ATOM 1049 O O . LEU A 1 129 ? 13.715 -8.565 -11.626 1.00 89.44 129 LEU A O 1
ATOM 1053 N N . GLN A 1 130 ? 12.922 -8.771 -9.535 1.00 89.50 130 GLN A N 1
ATOM 1054 C CA . GLN A 1 130 ? 11.521 -8.513 -9.892 1.00 89.50 130 GLN A CA 1
ATOM 1055 C C . GLN A 1 130 ? 11.311 -7.079 -10.399 1.00 89.50 130 GLN A C 1
ATOM 1057 O O . GLN A 1 130 ? 10.532 -6.846 -11.323 1.00 89.50 130 GLN A O 1
ATOM 1062 N N . ASN A 1 131 ? 12.052 -6.116 -9.845 1.00 93.19 131 ASN A N 1
ATOM 1063 C CA . ASN A 1 131 ? 11.973 -4.697 -10.194 1.00 93.19 131 ASN A CA 1
ATOM 1064 C C . ASN A 1 131 ? 13.165 -4.215 -11.033 1.00 93.19 131 ASN A C 1
ATOM 1066 O O . ASN A 1 131 ? 13.498 -3.031 -11.012 1.00 93.19 131 ASN A O 1
ATOM 1070 N N . PHE A 1 132 ? 13.792 -5.111 -11.796 1.00 91.19 132 PHE A N 1
ATOM 1071 C CA . PHE A 1 132 ? 15.082 -4.881 -12.450 1.00 91.19 132 PHE A CA 1
ATOM 1072 C C . PHE A 1 132 ? 15.169 -3.581 -13.252 1.00 91.19 132 PHE A C 1
ATOM 1074 O O . PHE A 1 132 ? 16.073 -2.780 -13.041 1.00 91.19 132 PHE A O 1
ATOM 1081 N N . ILE A 1 133 ? 14.215 -3.331 -14.153 1.00 91.62 133 ILE A N 1
ATOM 1082 C CA . ILE A 1 133 ? 14.247 -2.129 -14.999 1.00 91.62 133 ILE A CA 1
ATOM 1083 C C . ILE A 1 133 ? 14.089 -0.862 -14.170 1.00 91.62 133 ILE A C 1
ATOM 1085 O O . ILE A 1 133 ? 14.852 0.077 -14.369 1.00 91.62 133 ILE A O 1
ATOM 1089 N N . PHE A 1 134 ? 13.172 -0.863 -13.202 1.00 94.88 134 PHE A N 1
ATOM 1090 C CA . PHE A 1 134 ? 13.016 0.257 -12.279 1.00 94.88 134 PHE A CA 1
ATOM 1091 C C . PHE A 1 134 ? 14.319 0.518 -11.511 1.00 94.88 134 PHE A C 1
ATOM 1093 O O . PHE A 1 134 ? 14.778 1.656 -11.440 1.00 94.88 134 PHE A O 1
ATOM 1100 N N . ALA A 1 135 ? 14.960 -0.547 -11.023 1.00 94.69 135 ALA A N 1
ATOM 1101 C CA . ALA A 1 135 ? 16.206 -0.452 -10.280 1.00 94.69 135 ALA A CA 1
ATOM 1102 C C . ALA A 1 135 ? 17.380 0.073 -11.120 1.00 94.69 135 ALA A C 1
ATOM 1104 O O . ALA A 1 135 ? 18.235 0.786 -10.608 1.00 94.69 135 ALA A O 1
ATOM 1105 N N . LEU A 1 136 ? 17.415 -0.227 -12.421 1.00 93.88 136 LEU A N 1
ATOM 1106 C CA . LEU A 1 136 ? 18.403 0.345 -13.339 1.00 93.88 136 LEU A CA 1
ATOM 1107 C C . LEU A 1 136 ? 18.128 1.813 -13.670 1.00 93.88 136 LEU A C 1
ATOM 1109 O O . LEU A 1 136 ? 19.074 2.585 -13.834 1.00 93.88 136 LEU A O 1
ATOM 1113 N N . THR A 1 137 ? 16.854 2.182 -13.822 1.00 94.56 137 THR A N 1
ATOM 1114 C CA . THR A 1 137 ? 16.442 3.555 -14.132 1.00 94.56 137 THR A CA 1
ATOM 1115 C C . THR A 1 137 ? 16.739 4.509 -12.973 1.00 94.56 137 THR A C 1
ATOM 1117 O O . THR A 1 137 ? 17.167 5.629 -13.232 1.00 94.56 137 THR A O 1
ATOM 1120 N N . HIS A 1 138 ? 16.580 4.051 -11.729 1.00 95.81 138 HIS A N 1
ATOM 1121 C CA . HIS A 1 138 ? 16.790 4.832 -10.500 1.00 95.81 138 HIS A CA 1
ATOM 1122 C C . HIS A 1 138 ? 17.971 4.303 -9.671 1.00 95.81 138 HIS A C 1
ATOM 1124 O O . HIS A 1 138 ? 17.911 4.210 -8.444 1.00 95.81 138 HIS A O 1
ATOM 1130 N N . PHE A 1 139 ? 19.025 3.852 -10.360 1.00 95.31 139 PHE A N 1
ATOM 1131 C CA . PHE A 1 139 ? 20.132 3.133 -9.729 1.00 95.31 139 PHE A CA 1
ATOM 1132 C C . PHE A 1 139 ? 20.844 3.964 -8.666 1.00 95.31 139 PHE A C 1
ATOM 1134 O O . PHE A 1 139 ? 21.164 3.427 -7.611 1.00 95.31 139 PHE A O 1
ATOM 1141 N N . ASP A 1 140 ? 21.087 5.247 -8.926 1.00 94.31 140 ASP A N 1
ATOM 1142 C CA . ASP A 1 140 ? 21.846 6.095 -8.010 1.00 94.31 140 ASP A CA 1
ATOM 1143 C C . ASP A 1 140 ? 21.071 6.313 -6.700 1.00 94.31 140 ASP A C 1
ATOM 1145 O O . ASP A 1 140 ? 21.633 6.148 -5.616 1.00 94.31 140 ASP A O 1
ATOM 1149 N N . GLU A 1 141 ? 19.765 6.588 -6.784 1.00 96.69 141 GLU A N 1
ATOM 1150 C CA . GLU A 1 141 ? 18.894 6.789 -5.622 1.00 96.69 141 GLU A CA 1
ATOM 1151 C C . GLU A 1 141 ? 18.726 5.505 -4.802 1.00 96.69 141 GLU A C 1
ATOM 1153 O O . GLU A 1 141 ? 18.800 5.533 -3.570 1.00 96.69 141 GLU A O 1
ATOM 1158 N N . ILE A 1 142 ? 18.531 4.373 -5.483 1.00 97.38 142 ILE A N 1
ATOM 1159 C CA . ILE A 1 142 ? 18.381 3.060 -4.847 1.00 97.38 142 ILE A CA 1
ATOM 1160 C C . ILE A 1 142 ? 19.704 2.625 -4.224 1.00 97.38 142 ILE A C 1
ATOM 1162 O O . ILE A 1 142 ? 19.737 2.216 -3.070 1.00 97.38 142 ILE A O 1
ATOM 1166 N N . SER A 1 143 ? 20.818 2.740 -4.948 1.00 95.69 143 SER A N 1
ATOM 1167 C CA . SER A 1 143 ? 22.136 2.361 -4.438 1.00 95.69 143 SER A CA 1
ATOM 1168 C C . SER A 1 143 ? 22.521 3.197 -3.220 1.00 95.69 143 SER A C 1
ATOM 1170 O O . SER A 1 143 ? 23.090 2.652 -2.275 1.00 95.69 143 SER A O 1
ATOM 1172 N N . LEU A 1 144 ? 22.208 4.497 -3.204 1.00 95.50 144 LEU A N 1
ATOM 1173 C CA . LEU A 1 144 ? 22.445 5.347 -2.037 1.00 95.50 144 LEU A CA 1
ATOM 1174 C C . LEU A 1 144 ? 21.646 4.859 -0.820 1.00 95.50 144 LEU A C 1
ATOM 1176 O O . LEU A 1 144 ? 22.217 4.706 0.258 1.00 95.50 144 LEU A O 1
ATOM 1180 N N . TRP A 1 145 ? 20.357 4.564 -1.007 1.00 97.38 145 TRP A N 1
ATOM 1181 C CA . TRP A 1 145 ? 19.483 4.051 0.048 1.00 97.38 145 TRP A CA 1
ATOM 1182 C C . TRP A 1 145 ? 19.938 2.689 0.584 1.00 97.38 145 TRP A C 1
ATOM 1184 O O . TRP A 1 145 ? 20.158 2.543 1.780 1.00 97.38 145 TRP A O 1
ATOM 1194 N N . LEU A 1 146 ? 20.158 1.707 -0.293 1.00 96.88 146 LEU A N 1
ATOM 1195 C CA . LEU A 1 146 ? 20.533 0.347 0.112 1.00 96.88 146 LEU A CA 1
ATOM 1196 C C . LEU A 1 146 ? 21.889 0.291 0.834 1.00 96.88 146 LEU A C 1
ATOM 1198 O O . LEU A 1 146 ? 22.141 -0.619 1.620 1.00 96.88 146 LEU A O 1
ATOM 1202 N N . ASN A 1 147 ? 22.780 1.253 0.579 1.00 95.38 147 ASN A N 1
ATOM 1203 C CA . ASN A 1 147 ? 24.070 1.335 1.260 1.00 95.38 147 ASN A CA 1
ATOM 1204 C C . ASN A 1 147 ? 24.040 2.144 2.563 1.00 95.38 147 ASN A C 1
ATOM 1206 O O . ASN A 1 147 ? 25.057 2.142 3.272 1.00 95.38 147 ASN A O 1
ATOM 1210 N N . SER A 1 148 ? 22.922 2.805 2.878 1.00 96.75 148 SER A N 1
ATOM 1211 C CA . SER A 1 148 ? 22.776 3.642 4.066 1.00 96.75 148 SER A CA 1
ATOM 1212 C C . SER A 1 148 ? 22.824 2.813 5.353 1.00 96.75 148 SER A C 1
ATOM 1214 O O . SER A 1 148 ? 22.616 1.595 5.357 1.00 96.75 148 SER A O 1
ATOM 1216 N N . LYS A 1 149 ? 23.140 3.481 6.465 1.00 97.00 149 LYS A N 1
ATOM 1217 C CA . LYS A 1 149 ? 23.185 2.840 7.783 1.00 97.00 149 LYS A CA 1
ATOM 1218 C C . LYS A 1 149 ? 21.789 2.375 8.198 1.00 97.00 149 LYS A C 1
ATOM 1220 O O . LYS A 1 149 ? 21.623 1.251 8.657 1.00 97.00 149 LYS A O 1
ATOM 1225 N N . GLU A 1 150 ? 20.797 3.223 7.963 1.00 96.38 150 GLU A N 1
ATOM 1226 C CA . GLU A 1 150 ? 19.395 3.007 8.304 1.00 96.38 150 GLU A CA 1
ATOM 1227 C C . GLU A 1 150 ? 18.840 1.769 7.597 1.00 96.38 150 GLU A C 1
ATOM 1229 O O . GLU A 1 150 ? 18.206 0.933 8.241 1.00 96.38 150 GLU A O 1
ATOM 1234 N N . PHE A 1 151 ? 19.115 1.600 6.295 1.00 97.50 151 PHE A N 1
ATOM 1235 C CA . PHE A 1 151 ? 18.662 0.416 5.565 1.00 97.50 151 PHE A CA 1
ATOM 1236 C C . PHE A 1 151 ? 19.271 -0.871 6.135 1.00 97.50 151 PHE A C 1
ATOM 1238 O O . PHE A 1 151 ? 18.567 -1.859 6.368 1.00 97.50 151 PHE A O 1
ATOM 1245 N N . LYS A 1 152 ? 20.583 -0.847 6.392 1.00 96.56 152 LYS A N 1
ATOM 1246 C CA . LYS A 1 152 ? 21.320 -1.999 6.918 1.00 96.56 152 LYS A CA 1
ATOM 1247 C C . LYS A 1 152 ? 20.834 -2.406 8.301 1.00 96.56 152 LYS A C 1
ATOM 1249 O O . LYS A 1 152 ? 20.655 -3.591 8.555 1.00 96.56 152 LYS A O 1
ATOM 1254 N N . GLU A 1 153 ? 20.602 -1.439 9.181 1.00 96.69 153 GLU A N 1
ATOM 1255 C CA . GLU A 1 153 ? 20.148 -1.699 10.547 1.00 96.69 153 GLU A CA 1
ATOM 1256 C C . GLU A 1 153 ? 18.686 -2.143 10.597 1.00 96.69 153 GLU A C 1
ATOM 1258 O O . GLU A 1 153 ? 18.388 -3.116 11.281 1.00 96.69 153 GLU A O 1
ATOM 1263 N N . LYS A 1 154 ? 17.784 -1.478 9.860 1.00 94.44 154 LYS A N 1
ATOM 1264 C CA . LYS A 1 154 ? 16.342 -1.759 9.931 1.00 94.44 154 LYS A CA 1
ATOM 1265 C C . LYS A 1 154 ? 15.921 -2.993 9.131 1.00 94.44 154 LYS A C 1
ATOM 1267 O O . LYS A 1 154 ? 14.961 -3.654 9.514 1.00 94.44 154 LYS A O 1
ATOM 1272 N N . TYR A 1 155 ? 16.592 -3.291 8.016 1.00 96.19 155 TYR A N 1
ATOM 1273 C CA . TYR A 1 155 ? 16.143 -4.340 7.097 1.00 96.19 155 TYR A CA 1
ATOM 1274 C C . TYR A 1 155 ? 17.150 -5.473 6.931 1.00 96.19 155 TYR A C 1
ATOM 1276 O O . TYR A 1 155 ? 16.773 -6.628 7.090 1.00 96.19 155 TYR A O 1
ATOM 1284 N N . GLU A 1 156 ? 18.409 -5.180 6.599 1.00 95.69 156 GLU A N 1
ATOM 1285 C CA . GLU A 1 156 ? 19.383 -6.237 6.278 1.00 95.69 156 GLU A CA 1
ATOM 1286 C C . GLU A 1 156 ? 19.780 -7.054 7.513 1.00 95.69 156 GLU A C 1
ATOM 1288 O O . GLU A 1 156 ? 19.720 -8.282 7.487 1.00 95.69 156 GLU A O 1
ATOM 1293 N N . LYS A 1 157 ? 20.127 -6.381 8.614 1.00 96.25 157 LYS A N 1
ATOM 1294 C CA . LYS A 1 157 ? 20.526 -7.019 9.875 1.00 96.25 157 LYS A CA 1
ATOM 1295 C C . LYS A 1 157 ? 19.409 -7.880 10.467 1.00 96.25 157 LYS A C 1
ATOM 1297 O O . LYS A 1 157 ? 19.672 -8.991 10.914 1.00 96.25 157 LYS A O 1
ATOM 1302 N N . GLU A 1 158 ? 18.181 -7.372 10.438 1.00 93.88 158 GLU A N 1
ATOM 1303 C CA . GLU A 1 158 ? 16.990 -8.068 10.941 1.00 93.88 158 GLU A CA 1
ATOM 1304 C C . GLU A 1 158 ? 16.432 -9.090 9.930 1.00 93.88 158 GLU A C 1
ATOM 1306 O O . GLU A 1 158 ? 15.421 -9.737 10.194 1.00 93.88 158 GLU A O 1
ATOM 1311 N N . ASN A 1 159 ? 17.077 -9.241 8.763 1.00 95.00 159 ASN A N 1
ATOM 1312 C CA . ASN A 1 159 ? 16.647 -10.099 7.657 1.00 95.00 159 ASN A CA 1
ATOM 1313 C C . ASN A 1 159 ? 15.154 -9.925 7.315 1.00 95.00 159 ASN A C 1
ATOM 1315 O O . ASN A 1 159 ? 14.402 -10.890 7.158 1.00 95.00 159 ASN A O 1
ATOM 1319 N N . HIS A 1 160 ? 14.718 -8.669 7.231 1.00 94.81 160 HIS A N 1
ATOM 1320 C CA . HIS A 1 160 ? 13.319 -8.318 7.042 1.00 94.81 160 HIS A CA 1
ATOM 1321 C C . HIS A 1 160 ? 12.776 -8.905 5.714 1.00 94.81 160 HIS A C 1
ATOM 1323 O O . HIS A 1 160 ? 13.384 -8.760 4.659 1.00 94.81 160 HIS A O 1
ATOM 1329 N N . PRO A 1 161 ? 11.605 -9.556 5.675 1.00 94.94 161 PRO A N 1
ATOM 1330 C CA . PRO A 1 161 ? 11.168 -10.259 4.461 1.00 94.94 161 PRO A CA 1
ATOM 1331 C C . PRO A 1 161 ? 10.778 -9.322 3.303 1.00 94.94 161 PRO A C 1
ATOM 1333 O O . PRO A 1 161 ? 10.783 -9.729 2.141 1.00 94.94 161 PRO A O 1
ATOM 1336 N N . TYR A 1 162 ? 10.457 -8.058 3.599 1.00 95.56 162 TYR A N 1
ATOM 1337 C CA . TYR A 1 162 ? 9.985 -7.079 2.609 1.00 95.56 162 TYR A CA 1
ATOM 1338 C C . TYR A 1 162 ? 10.725 -5.734 2.714 1.00 95.56 162 TYR A C 1
ATOM 1340 O O . TYR A 1 162 ? 10.127 -4.747 3.138 1.00 95.56 162 TYR A O 1
ATOM 1348 N N . PRO A 1 163 ? 12.030 -5.662 2.390 1.00 97.06 163 PRO A N 1
ATOM 1349 C CA . PRO A 1 163 ? 12.759 -4.392 2.392 1.00 97.06 163 PRO A CA 1
ATOM 1350 C C . PRO A 1 163 ? 12.227 -3.459 1.291 1.00 97.06 163 PRO A C 1
ATOM 1352 O O . PRO A 1 163 ? 11.951 -3.956 0.199 1.00 97.06 163 PRO A O 1
ATOM 1355 N N . PRO A 1 164 ? 12.112 -2.137 1.511 1.00 97.56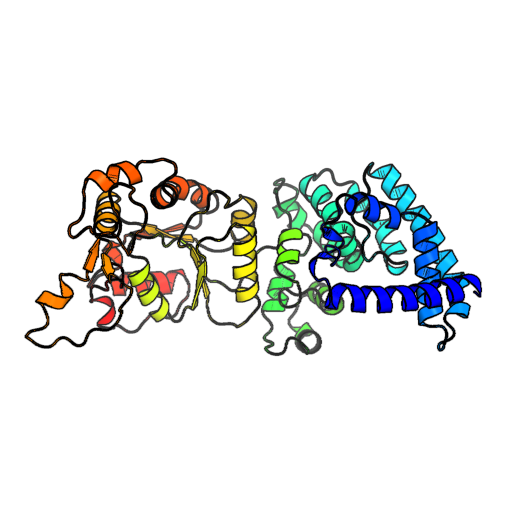 164 PRO A N 1
ATOM 1356 C CA . PRO A 1 164 ? 11.707 -1.193 0.471 1.00 97.56 164 PRO A CA 1
ATOM 1357 C C . PRO A 1 164 ? 12.870 -0.841 -0.466 1.00 97.56 164 PRO A C 1
ATOM 1359 O O . PRO A 1 164 ? 13.991 -0.608 -0.011 1.00 97.56 164 PRO A O 1
ATOM 1362 N N . LEU A 1 165 ? 12.604 -0.731 -1.775 1.00 97.00 165 LEU A N 1
ATOM 1363 C CA . LEU A 1 165 ? 13.629 -0.299 -2.747 1.00 97.00 165 LEU A CA 1
ATOM 1364 C C . LEU A 1 165 ? 13.951 1.195 -2.693 1.00 97.00 165 LEU A C 1
ATOM 1366 O O . LEU A 1 165 ? 15.038 1.589 -3.103 1.00 97.00 165 LEU A O 1
ATOM 1370 N N . LEU A 1 166 ? 13.019 2.019 -2.222 1.00 98.00 166 LEU A N 1
ATOM 1371 C CA . LEU A 1 166 ? 13.216 3.456 -2.045 1.00 98.00 166 LEU A CA 1
ATOM 1372 C C . LEU A 1 166 ? 13.205 3.797 -0.561 1.00 98.00 166 LEU A C 1
ATOM 1374 O O . LEU A 1 166 ? 12.600 3.082 0.237 1.00 98.00 166 LEU A O 1
ATOM 1378 N N . ASN A 1 167 ? 13.826 4.918 -0.208 1.00 97.75 167 ASN A N 1
ATOM 1379 C CA . ASN A 1 167 ? 13.830 5.412 1.158 1.00 97.75 167 ASN A CA 1
ATOM 1380 C C . ASN A 1 167 ? 12.434 5.968 1.519 1.00 97.75 167 ASN A C 1
ATOM 1382 O O . ASN A 1 167 ? 12.032 7.001 0.967 1.00 97.75 167 ASN A O 1
ATOM 1386 N N . PRO A 1 168 ? 11.687 5.325 2.440 1.00 96.31 168 PRO A N 1
ATOM 1387 C CA . PRO A 1 168 ? 10.355 5.785 2.817 1.00 96.31 168 PRO A CA 1
ATOM 1388 C C . PRO A 1 168 ? 10.380 7.121 3.567 1.00 96.31 168 PRO A C 1
ATOM 1390 O O . PRO A 1 168 ? 9.401 7.860 3.492 1.00 96.31 168 PRO A O 1
ATOM 1393 N N . ASP A 1 169 ? 11.465 7.454 4.267 1.00 95.75 169 ASP A N 1
ATOM 1394 C CA . ASP A 1 169 ? 11.568 8.695 5.036 1.00 95.75 169 ASP A CA 1
ATOM 1395 C C . ASP A 1 169 ? 11.691 9.898 4.096 1.00 95.75 169 ASP A C 1
ATOM 1397 O O . ASP A 1 169 ? 10.925 10.847 4.232 1.00 95.75 169 ASP A O 1
ATOM 1401 N N . ILE A 1 170 ? 12.535 9.804 3.059 1.00 96.88 170 ILE A N 1
ATOM 1402 C CA . ILE A 1 170 ? 12.643 10.839 2.015 1.00 96.88 170 ILE A CA 1
ATOM 1403 C C . ILE A 1 170 ? 11.304 11.019 1.291 1.00 96.88 170 ILE A C 1
ATOM 1405 O O . ILE A 1 170 ? 10.859 12.142 1.068 1.00 96.88 170 ILE A O 1
ATOM 1409 N N . LEU A 1 171 ? 10.626 9.926 0.930 1.00 96.25 171 LEU A N 1
ATOM 1410 C CA . LEU A 1 171 ? 9.330 10.023 0.252 1.00 96.25 171 LEU A CA 1
ATOM 1411 C C . LEU A 1 171 ? 8.267 10.704 1.130 1.00 96.25 171 LEU A C 1
ATOM 1413 O O . LEU A 1 171 ? 7.452 11.467 0.613 1.00 96.25 171 LEU A O 1
ATOM 1417 N N . ASN A 1 172 ? 8.272 10.454 2.443 1.00 94.31 172 ASN A N 1
ATOM 1418 C CA . ASN A 1 172 ? 7.373 11.128 3.383 1.00 94.31 172 ASN A CA 1
ATOM 1419 C C . ASN A 1 172 ? 7.764 12.593 3.624 1.00 94.31 172 ASN A C 1
ATOM 1421 O O . ASN A 1 172 ? 6.884 13.436 3.782 1.00 94.31 172 ASN A O 1
ATOM 1425 N N . GLU A 1 173 ? 9.054 12.913 3.588 1.00 95.12 173 GLU A N 1
ATOM 1426 C CA . GLU A 1 173 ? 9.559 14.284 3.640 1.00 95.12 173 GLU A CA 1
ATOM 1427 C C . GLU A 1 173 ? 9.051 15.112 2.447 1.00 95.12 173 GLU A C 1
ATOM 1429 O O . GLU A 1 173 ? 8.478 16.185 2.628 1.00 95.12 173 GLU A O 1
ATOM 1434 N N . LEU A 1 174 ? 9.148 14.574 1.224 1.00 94.56 174 LEU A N 1
ATOM 1435 C CA . LEU A 1 174 ? 8.572 15.197 0.024 1.00 94.56 174 LEU A CA 1
ATOM 1436 C C . LEU A 1 174 ? 7.058 15.365 0.139 1.00 94.56 174 LEU A C 1
ATOM 1438 O O . LEU A 1 174 ? 6.486 16.378 -0.277 1.00 94.56 174 LEU A O 1
ATOM 1442 N N . LEU A 1 175 ? 6.401 14.356 0.705 1.00 91.44 175 LEU A N 1
ATOM 1443 C CA . LEU A 1 175 ? 4.968 14.351 0.914 1.00 91.44 175 LEU A CA 1
ATOM 1444 C C . LEU A 1 175 ? 4.532 15.391 1.959 1.00 91.44 175 LEU A C 1
ATOM 1446 O O . LEU A 1 175 ? 3.374 15.793 1.937 1.00 91.44 175 LEU A O 1
ATOM 1450 N N . ALA A 1 176 ? 5.410 15.888 2.831 1.00 91.00 176 ALA A N 1
ATOM 1451 C CA . ALA A 1 176 ? 5.073 16.982 3.743 1.00 91.00 176 ALA A CA 1
ATOM 1452 C C . ALA A 1 176 ? 4.822 18.312 3.004 1.00 91.00 176 ALA A C 1
ATOM 1454 O O . ALA A 1 176 ? 4.101 19.168 3.511 1.00 91.00 176 ALA A O 1
ATOM 1455 N N . ILE A 1 177 ? 5.366 18.479 1.792 1.00 90.94 177 ILE A N 1
ATOM 1456 C CA . ILE A 1 177 ? 5.142 19.669 0.967 1.00 90.94 177 ILE A CA 1
ATOM 1457 C C . ILE A 1 177 ? 3.791 19.586 0.250 1.00 90.94 177 ILE A C 1
ATOM 1459 O O . ILE A 1 177 ? 3.526 18.672 -0.541 1.00 90.94 177 ILE A O 1
ATOM 1463 N N . GLU A 1 178 ? 2.952 20.588 0.496 1.00 84.50 178 GLU A N 1
ATOM 1464 C CA . GLU A 1 178 ? 1.621 20.731 -0.090 1.00 84.50 178 GLU A CA 1
ATOM 1465 C C . GLU A 1 178 ? 1.663 21.024 -1.585 1.00 84.50 178 GLU A C 1
ATOM 1467 O O . GLU A 1 178 ? 2.420 21.873 -2.058 1.00 84.50 178 GLU A O 1
ATOM 1472 N N . CYS A 1 179 ? 0.833 20.297 -2.332 1.00 85.31 179 CYS A N 1
ATOM 1473 C CA . CYS A 1 179 ? 0.638 20.512 -3.755 1.00 85.31 179 CYS A CA 1
ATOM 1474 C C . CYS A 1 179 ? -0.632 19.790 -4.219 1.00 85.31 179 CYS A C 1
ATOM 1476 O O . CYS A 1 179 ? -0.668 18.556 -4.235 1.00 85.31 179 CYS A O 1
ATOM 1478 N N . ASP A 1 180 ? -1.645 20.561 -4.616 1.00 76.19 180 ASP A N 1
ATOM 1479 C CA . ASP A 1 180 ? -2.902 20.028 -5.157 1.00 76.19 180 ASP A CA 1
ATOM 1480 C C . ASP A 1 180 ? -2.800 19.700 -6.655 1.00 76.19 180 ASP A C 1
ATOM 1482 O O . ASP A 1 180 ? -3.511 18.832 -7.165 1.00 76.19 180 ASP A O 1
ATOM 1486 N N . ASP A 1 181 ? -1.869 20.344 -7.364 1.00 83.94 181 ASP A N 1
ATOM 1487 C CA . ASP A 1 181 ? -1.644 20.136 -8.792 1.00 83.94 181 ASP A CA 1
ATOM 1488 C C . ASP A 1 181 ? -0.474 19.180 -9.062 1.00 83.94 181 ASP A C 1
ATOM 1490 O O . ASP A 1 181 ? 0.698 19.564 -9.140 1.00 83.94 181 ASP A O 1
ATOM 1494 N N . LYS A 1 182 ? -0.811 17.908 -9.300 1.00 80.19 182 LYS A N 1
ATOM 1495 C CA . LYS A 1 182 ? 0.171 16.865 -9.631 1.00 80.19 182 LYS A CA 1
ATOM 1496 C C . LYS A 1 182 ? 1.011 17.179 -10.872 1.00 80.19 182 LYS A C 1
ATOM 1498 O O . LYS A 1 182 ? 2.127 16.670 -10.960 1.00 80.19 182 LYS A O 1
ATOM 1503 N N . GLN A 1 183 ? 0.521 17.980 -11.824 1.00 85.75 183 GLN A N 1
ATOM 1504 C CA . GLN A 1 183 ? 1.287 18.316 -13.031 1.00 85.75 183 GLN A CA 1
ATOM 1505 C C . GLN A 1 183 ? 2.464 19.241 -12.708 1.00 85.75 183 GLN A C 1
ATOM 1507 O O . GLN A 1 183 ? 3.550 19.080 -13.267 1.00 85.75 183 GLN A O 1
ATOM 1512 N N . ASN A 1 184 ? 2.269 20.154 -11.757 1.00 89.56 184 ASN A N 1
ATOM 1513 C CA . ASN A 1 184 ? 3.270 21.130 -11.335 1.00 89.56 184 ASN A CA 1
ATOM 1514 C C . ASN A 1 184 ? 4.076 20.694 -10.103 1.00 89.56 184 ASN A C 1
ATOM 1516 O O . ASN A 1 184 ? 5.001 21.402 -9.697 1.00 89.56 184 ASN A O 1
ATOM 1520 N N . LEU A 1 185 ? 3.800 19.503 -9.559 1.00 92.00 185 LEU A N 1
ATOM 1521 C CA . LEU A 1 185 ? 4.422 18.971 -8.346 1.00 92.00 185 LEU A CA 1
ATOM 1522 C C . LEU A 1 185 ? 5.949 19.115 -8.326 1.00 92.00 185 LEU A C 1
ATOM 1524 O O . LEU A 1 185 ? 6.520 19.580 -7.343 1.00 92.00 185 LEU A O 1
ATOM 1528 N N . LYS A 1 186 ? 6.625 18.766 -9.425 1.00 93.69 186 LYS A N 1
ATOM 1529 C CA . LYS A 1 186 ? 8.088 18.870 -9.504 1.00 93.69 186 LYS A CA 1
ATOM 1530 C C . LYS A 1 186 ? 8.584 20.309 -9.341 1.00 93.69 186 LYS A C 1
ATOM 1532 O O . LYS A 1 186 ? 9.630 20.503 -8.731 1.00 93.69 186 LYS A O 1
ATOM 1537 N N . SER A 1 187 ? 7.876 21.297 -9.895 1.00 93.38 187 SER A N 1
ATOM 1538 C CA . SER A 1 187 ? 8.249 22.713 -9.751 1.00 93.38 187 SER A CA 1
ATOM 1539 C C . SER A 1 187 ? 8.098 23.155 -8.304 1.00 93.38 187 SER A C 1
ATOM 1541 O O . SER A 1 187 ? 9.054 23.650 -7.715 1.00 93.38 187 SER A O 1
ATOM 1543 N N . VAL A 1 188 ? 6.943 22.854 -7.702 1.00 94.00 188 VAL A N 1
ATOM 1544 C CA . VAL A 1 188 ? 6.638 23.209 -6.309 1.00 94.00 188 VAL A CA 1
ATOM 1545 C C . VAL A 1 188 ? 7.661 22.606 -5.345 1.00 94.00 188 VAL A C 1
ATOM 1547 O O . VAL A 1 188 ? 8.186 23.300 -4.476 1.00 94.00 188 VAL A O 1
ATOM 1550 N N . LEU A 1 189 ? 8.010 21.328 -5.529 1.00 94.19 189 LEU A N 1
ATOM 1551 C CA . LEU A 1 189 ? 9.035 20.669 -4.716 1.00 94.19 189 LEU A CA 1
ATOM 1552 C C . LEU A 1 189 ? 10.418 21.311 -4.889 1.00 94.19 189 LEU A C 1
ATOM 1554 O O . LEU A 1 189 ? 11.155 21.439 -3.916 1.00 94.19 189 LEU A O 1
ATOM 1558 N N . LYS A 1 190 ? 10.777 21.744 -6.105 1.00 94.00 190 LYS A N 1
ATOM 1559 C CA . LYS A 1 190 ? 12.050 22.442 -6.354 1.00 94.00 190 LYS A CA 1
ATOM 1560 C C . LYS A 1 190 ? 12.096 23.823 -5.713 1.00 94.00 190 LYS A C 1
ATOM 1562 O O . LYS A 1 190 ? 13.125 24.185 -5.154 1.00 94.00 190 LYS A O 1
ATOM 1567 N N . GLU A 1 191 ? 11.004 24.576 -5.774 1.00 93.88 191 GLU A N 1
ATOM 1568 C CA . GLU A 1 191 ? 10.894 25.896 -5.144 1.00 93.88 191 GLU A CA 1
ATOM 1569 C C . GLU A 1 191 ? 11.018 25.806 -3.619 1.00 93.88 191 GLU A C 1
ATOM 1571 O O . GLU A 1 191 ? 11.612 26.677 -2.988 1.00 93.88 191 GLU A O 1
ATOM 1576 N N . GLN A 1 192 ? 10.523 24.715 -3.028 1.00 93.12 192 GLN A N 1
ATOM 1577 C CA . GLN A 1 192 ? 10.595 24.464 -1.587 1.00 93.12 192 GLN A CA 1
ATOM 1578 C C . GLN A 1 192 ? 11.772 23.573 -1.166 1.00 93.12 192 GLN A C 1
ATOM 1580 O O . GLN A 1 192 ? 11.860 23.196 0.001 1.00 93.12 192 GLN A O 1
ATOM 1585 N N . ALA A 1 193 ? 12.714 23.282 -2.069 1.00 91.06 193 ALA A N 1
ATOM 1586 C CA . ALA A 1 193 ? 13.824 22.365 -1.804 1.00 91.06 193 ALA A CA 1
ATOM 1587 C C . ALA A 1 193 ? 14.748 22.814 -0.661 1.00 91.06 193 ALA A C 1
ATOM 1589 O O . ALA A 1 193 ? 15.421 21.986 -0.061 1.00 91.06 193 ALA A O 1
ATOM 1590 N N . PHE A 1 194 ? 14.754 24.105 -0.315 1.00 91.38 194 PHE A N 1
ATOM 1591 C CA . PHE A 1 194 ? 15.506 24.628 0.831 1.00 91.38 194 PHE A CA 1
ATOM 1592 C C . PHE A 1 194 ? 15.003 24.110 2.191 1.00 91.38 194 PHE A C 1
ATOM 1594 O O . PHE A 1 194 ? 15.723 24.218 3.179 1.00 91.38 194 PHE A O 1
ATOM 1601 N N . LYS A 1 195 ? 13.774 23.576 2.252 1.00 92.44 195 LYS A N 1
ATOM 1602 C CA . LYS A 1 195 ? 13.192 22.943 3.447 1.00 92.44 195 LYS A CA 1
ATOM 1603 C C . LYS A 1 195 ? 13.492 21.444 3.529 1.00 92.44 195 LYS A C 1
ATOM 1605 O O . LYS A 1 195 ? 13.074 20.810 4.492 1.00 92.44 195 LYS A O 1
ATOM 1610 N N . LEU A 1 196 ? 14.137 20.889 2.504 1.00 93.38 196 LEU A N 1
ATOM 1611 C CA . LEU A 1 196 ? 14.293 19.456 2.308 1.00 93.38 196 LEU A CA 1
ATOM 1612 C C . LEU A 1 196 ? 15.745 19.006 2.523 1.00 93.38 196 LEU A C 1
ATOM 1614 O O . LEU A 1 196 ? 16.689 19.796 2.442 1.00 93.38 196 LEU A O 1
ATOM 1618 N N . SER A 1 197 ? 15.923 17.714 2.773 1.00 93.12 197 SER A N 1
ATOM 1619 C CA . SER A 1 197 ? 17.206 17.033 2.822 1.00 93.12 197 SER A CA 1
ATOM 1620 C C . SER A 1 197 ? 17.910 17.090 1.468 1.00 93.12 197 SER A C 1
ATOM 1622 O O . SER A 1 197 ? 17.316 17.269 0.398 1.00 93.12 197 SER A O 1
ATOM 1624 N N . LYS A 1 198 ? 19.232 16.917 1.495 1.00 90.81 198 LYS A N 1
ATOM 1625 C CA . LYS A 1 198 ? 20.044 16.923 0.275 1.00 90.81 198 LYS A CA 1
ATOM 1626 C C . LYS A 1 198 ? 19.640 15.776 -0.657 1.00 90.81 198 LYS A C 1
ATOM 1628 O O . LYS A 1 198 ? 19.644 15.929 -1.879 1.00 90.81 198 LYS A O 1
ATOM 1633 N N . GLU A 1 199 ? 19.284 14.639 -0.078 1.00 92.75 199 GLU A N 1
ATOM 1634 C CA . GLU A 1 199 ? 18.889 13.416 -0.762 1.00 92.75 199 GLU A CA 1
ATOM 1635 C C . GLU A 1 199 ? 17.503 13.552 -1.415 1.00 92.75 199 GLU A C 1
ATOM 1637 O O . GLU A 1 199 ? 17.294 13.041 -2.520 1.00 92.75 199 GLU A O 1
ATOM 1642 N N . ALA A 1 200 ? 16.586 14.319 -0.814 1.00 95.56 200 ALA A N 1
ATOM 1643 C CA . ALA A 1 200 ? 15.278 14.622 -1.393 1.00 95.56 200 ALA A CA 1
ATOM 1644 C C . ALA A 1 200 ? 15.379 15.301 -2.770 1.00 95.56 200 ALA A C 1
ATOM 1646 O O . ALA A 1 200 ? 14.582 15.018 -3.669 1.00 95.56 200 ALA A O 1
ATOM 1647 N N . LEU A 1 201 ? 16.406 16.129 -3.003 1.00 93.88 201 LEU A N 1
ATOM 1648 C CA . LEU A 1 201 ? 16.623 16.763 -4.307 1.00 93.88 201 LEU A CA 1
ATOM 1649 C C . LEU A 1 201 ? 16.911 15.745 -5.425 1.00 93.88 201 LEU A C 1
ATOM 1651 O O . LEU A 1 201 ? 16.493 15.954 -6.569 1.00 93.88 201 LEU A O 1
ATOM 1655 N N . ALA A 1 202 ? 17.596 14.638 -5.114 1.00 94.75 202 ALA A N 1
ATOM 1656 C CA . ALA A 1 202 ? 17.817 13.557 -6.074 1.00 94.75 202 ALA A CA 1
ATOM 1657 C C . ALA A 1 202 ? 16.481 12.904 -6.465 1.00 94.75 202 ALA A C 1
ATOM 1659 O O . ALA A 1 202 ? 16.172 12.797 -7.652 1.00 94.75 202 ALA A O 1
ATOM 1660 N N . TYR A 1 203 ? 15.631 12.610 -5.476 1.00 97.31 203 TYR A N 1
ATOM 1661 C CA . TYR A 1 203 ? 14.299 12.036 -5.689 1.00 97.31 203 TYR A CA 1
ATOM 1662 C C . TYR A 1 203 ? 13.403 12.956 -6.531 1.00 97.31 203 TYR A C 1
ATOM 1664 O O . TYR A 1 203 ? 12.792 12.504 -7.503 1.00 97.31 203 TYR A O 1
ATOM 1672 N N . ILE A 1 204 ? 13.396 14.264 -6.249 1.00 95.88 204 ILE A N 1
ATOM 1673 C CA . ILE A 1 204 ? 12.660 15.260 -7.047 1.00 95.88 204 ILE A CA 1
ATOM 1674 C C . ILE A 1 204 ? 13.123 15.239 -8.507 1.00 95.88 204 ILE A C 1
ATOM 1676 O O . ILE A 1 204 ? 12.312 15.257 -9.438 1.00 95.88 204 ILE A O 1
ATOM 1680 N N . ASN A 1 205 ? 14.436 15.210 -8.743 1.00 94.19 205 ASN A N 1
ATOM 1681 C CA . ASN A 1 205 ? 14.978 15.202 -10.099 1.00 94.19 205 ASN A CA 1
ATOM 1682 C C . ASN A 1 205 ? 14.637 13.911 -10.851 1.00 94.19 205 ASN A C 1
ATOM 1684 O O . ASN A 1 205 ? 14.299 13.999 -12.038 1.00 94.19 205 ASN A O 1
ATOM 1688 N N . ALA A 1 206 ? 14.627 12.777 -10.151 1.00 94.69 206 ALA A N 1
ATOM 1689 C CA . ALA A 1 206 ? 14.255 11.459 -10.656 1.00 94.69 206 ALA A CA 1
ATOM 1690 C C . ALA A 1 206 ? 12.736 11.213 -10.765 1.00 94.69 206 ALA A C 1
ATOM 1692 O O . ALA A 1 206 ? 12.335 10.174 -11.283 1.00 94.69 206 ALA A O 1
ATOM 1693 N N . ASN A 1 207 ? 11.892 12.167 -10.347 1.00 94.75 207 ASN A N 1
ATOM 1694 C CA . ASN A 1 207 ? 10.427 12.032 -10.269 1.00 94.75 207 ASN A CA 1
ATOM 1695 C C . ASN A 1 207 ? 9.958 10.900 -9.329 1.00 94.75 207 ASN A C 1
ATOM 1697 O O . ASN A 1 207 ? 8.972 10.220 -9.617 1.00 94.75 207 ASN A O 1
ATOM 1701 N N . LEU A 1 208 ? 10.661 10.694 -8.217 1.00 96.50 208 LEU A N 1
ATOM 1702 C CA . LEU A 1 208 ? 10.319 9.707 -7.196 1.00 96.50 208 LEU A CA 1
ATOM 1703 C C . LEU A 1 208 ? 9.538 10.374 -6.062 1.00 96.50 208 LEU A C 1
ATOM 1705 O O . LEU A 1 208 ? 10.112 11.069 -5.232 1.00 96.50 208 LEU A O 1
ATOM 1709 N N . ASP A 1 209 ? 8.224 10.162 -6.038 1.00 95.56 209 ASP A N 1
ATOM 1710 C CA . ASP A 1 209 ? 7.311 10.695 -5.022 1.00 95.56 209 ASP A CA 1
ATOM 1711 C C . ASP A 1 209 ? 6.083 9.776 -4.904 1.00 95.56 209 ASP A C 1
ATOM 1713 O O . ASP A 1 209 ? 5.606 9.249 -5.916 1.00 95.56 209 ASP A O 1
ATOM 1717 N N . TYR A 1 210 ? 5.532 9.605 -3.697 1.00 94.81 210 TYR A N 1
ATOM 1718 C CA . TYR A 1 210 ? 4.324 8.797 -3.465 1.00 94.81 210 TYR A CA 1
ATOM 1719 C C . TYR A 1 210 ? 3.128 9.207 -4.347 1.00 94.81 210 TYR A C 1
ATOM 1721 O O . TYR A 1 210 ? 2.304 8.365 -4.703 1.00 94.81 210 TYR A O 1
ATOM 1729 N N . ARG A 1 211 ? 3.024 10.485 -4.732 1.00 93.19 211 ARG A N 1
ATOM 1730 C CA . ARG A 1 211 ? 1.960 11.026 -5.598 1.00 93.19 211 ARG A CA 1
ATOM 1731 C C . ARG A 1 211 ? 2.095 10.626 -7.065 1.00 93.19 211 ARG A C 1
ATOM 1733 O O . ARG A 1 211 ? 1.104 10.711 -7.794 1.00 93.19 211 ARG A O 1
ATOM 1740 N N . LEU A 1 212 ? 3.299 10.238 -7.491 1.00 93.88 212 LEU A N 1
ATOM 1741 C CA . LEU A 1 212 ? 3.640 9.896 -8.877 1.00 93.88 212 LEU A CA 1
ATOM 1742 C C . LEU A 1 212 ? 3.802 8.387 -9.092 1.00 93.88 212 LEU A C 1
ATOM 1744 O O . LEU A 1 212 ? 3.618 7.905 -10.209 1.00 93.88 212 LEU A O 1
ATOM 1748 N N . ILE A 1 213 ? 4.143 7.640 -8.040 1.00 95.00 213 ILE A N 1
ATOM 1749 C CA . ILE A 1 213 ? 4.314 6.186 -8.097 1.00 95.00 213 ILE A CA 1
ATOM 1750 C C . ILE A 1 213 ? 2.931 5.508 -8.136 1.00 95.00 213 ILE A C 1
ATOM 1752 O O . ILE A 1 213 ? 2.121 5.729 -7.234 1.00 95.00 213 ILE A O 1
ATOM 1756 N N . PRO A 1 214 ? 2.634 4.657 -9.138 1.00 96.12 214 PRO A N 1
ATOM 1757 C CA . PRO A 1 214 ? 1.416 3.850 -9.138 1.00 96.12 214 PRO A CA 1
ATOM 1758 C C . PRO A 1 214 ? 1.371 2.905 -7.934 1.00 96.12 214 PRO A C 1
ATOM 1760 O O . PRO A 1 214 ? 2.388 2.313 -7.568 1.00 96.12 214 PRO A O 1
ATOM 1763 N N . ALA A 1 215 ? 0.193 2.718 -7.344 1.00 96.69 215 ALA A N 1
ATOM 1764 C CA . ALA A 1 215 ? 0.040 1.924 -6.126 1.00 96.69 215 ALA A CA 1
ATOM 1765 C C . ALA A 1 215 ? 0.454 0.456 -6.323 1.00 96.69 215 ALA A C 1
ATOM 1767 O O . ALA A 1 215 ? 1.116 -0.129 -5.466 1.00 96.69 215 ALA A O 1
ATOM 1768 N N . GLU A 1 216 ? 0.144 -0.108 -7.494 1.00 96.31 216 GLU A N 1
ATOM 1769 C CA . GLU A 1 216 ? 0.541 -1.463 -7.879 1.00 96.31 216 GLU A CA 1
ATOM 1770 C C . GLU A 1 216 ? 2.075 -1.584 -7.855 1.00 96.31 216 GLU A C 1
ATOM 1772 O O . GLU A 1 216 ? 2.635 -2.579 -7.388 1.00 96.31 216 GLU A O 1
ATOM 1777 N N . LYS A 1 217 ? 2.768 -0.528 -8.312 1.00 96.38 217 LYS A N 1
ATOM 1778 C CA . LYS A 1 217 ? 4.229 -0.482 -8.348 1.00 96.38 217 LYS A CA 1
ATOM 1779 C C . LYS A 1 217 ? 4.834 -0.296 -6.962 1.00 96.38 217 LYS A C 1
ATOM 1781 O O . LYS A 1 217 ? 5.839 -0.928 -6.652 1.00 96.38 217 LYS A O 1
ATOM 1786 N N . ALA A 1 218 ? 4.224 0.528 -6.116 1.00 97.31 218 ALA A N 1
ATOM 1787 C CA . ALA A 1 218 ? 4.644 0.692 -4.729 1.00 97.31 218 ALA A CA 1
ATOM 1788 C C . ALA A 1 218 ? 4.580 -0.638 -3.955 1.00 97.31 218 ALA A C 1
ATOM 1790 O O . ALA A 1 218 ? 5.538 -0.988 -3.263 1.00 97.31 218 ALA A O 1
ATOM 1791 N N . TRP A 1 219 ? 3.526 -1.435 -4.174 1.00 96.62 219 TRP A N 1
ATOM 1792 C CA . TRP A 1 219 ? 3.418 -2.790 -3.631 1.00 96.62 219 TRP A CA 1
ATOM 1793 C C . TRP A 1 219 ? 4.543 -3.707 -4.123 1.00 96.62 219 TRP A C 1
ATOM 1795 O O . TRP A 1 219 ? 5.174 -4.395 -3.320 1.00 96.62 219 TRP A O 1
ATOM 1805 N N . GLU A 1 220 ? 4.828 -3.729 -5.430 1.00 95.75 220 GLU A N 1
ATOM 1806 C CA . GLU A 1 220 ? 5.921 -4.530 -6.016 1.00 95.75 220 GLU A CA 1
ATOM 1807 C C . GLU A 1 220 ? 7.301 -4.169 -5.455 1.00 95.75 220 GLU A C 1
ATOM 1809 O O . GLU A 1 220 ? 8.175 -5.027 -5.387 1.00 95.75 220 GLU A O 1
ATOM 1814 N N . MET A 1 221 ? 7.495 -2.913 -5.049 1.00 97.00 221 MET A N 1
ATOM 1815 C CA . MET A 1 221 ? 8.753 -2.391 -4.507 1.00 97.00 221 MET A CA 1
ATOM 1816 C C . MET A 1 221 ? 8.823 -2.438 -2.975 1.00 97.00 221 MET A C 1
ATOM 1818 O O . MET A 1 221 ? 9.768 -1.894 -2.401 1.00 97.00 221 MET A O 1
ATOM 1822 N N . ASN A 1 222 ? 7.834 -3.076 -2.332 1.00 97.25 222 ASN A N 1
ATOM 1823 C CA . ASN A 1 222 ? 7.672 -3.158 -0.878 1.00 97.25 222 ASN A CA 1
ATOM 1824 C C . ASN A 1 222 ? 7.699 -1.782 -0.191 1.00 97.25 222 ASN A C 1
ATOM 1826 O O . ASN A 1 222 ? 8.265 -1.644 0.890 1.00 97.25 222 ASN A O 1
ATOM 1830 N N . LEU A 1 223 ? 7.135 -0.744 -0.812 1.00 96.81 223 LEU A N 1
ATOM 1831 C CA . LEU A 1 223 ? 7.061 0.559 -0.156 1.00 96.81 223 LEU A CA 1
ATOM 1832 C C . LEU A 1 223 ? 6.019 0.520 0.971 1.00 96.81 223 LEU A C 1
ATOM 1834 O O . LEU A 1 223 ? 4.898 0.062 0.733 1.00 96.81 223 LEU A O 1
ATOM 1838 N N . PRO A 1 224 ? 6.335 1.019 2.175 1.00 96.00 224 PRO A N 1
ATOM 1839 C CA . PRO A 1 224 ? 5.330 1.272 3.197 1.00 96.00 224 PRO A CA 1
ATOM 1840 C C . PRO A 1 224 ? 4.246 2.232 2.699 1.00 96.00 224 PRO A C 1
ATOM 1842 O O . PRO A 1 224 ? 4.443 2.970 1.727 1.00 96.00 224 PRO A O 1
ATOM 1845 N N . LEU A 1 225 ? 3.091 2.239 3.364 1.00 95.38 225 LEU A N 1
ATOM 1846 C CA . LEU A 1 225 ? 2.075 3.251 3.083 1.00 95.38 225 LEU A CA 1
ATOM 1847 C C . LEU A 1 225 ? 2.601 4.666 3.400 1.00 95.38 225 LEU A C 1
ATOM 1849 O O . LEU A 1 225 ? 3.379 4.836 4.345 1.00 95.38 225 LEU A O 1
ATOM 1853 N N . PRO A 1 226 ? 2.149 5.701 2.667 1.00 94.44 226 PRO A N 1
ATOM 1854 C CA . PRO A 1 226 ? 2.470 7.080 3.013 1.00 94.44 226 PRO A CA 1
ATOM 1855 C C . PRO A 1 226 ? 1.986 7.418 4.433 1.00 94.44 226 PRO A C 1
ATOM 1857 O O . PRO A 1 226 ? 0.843 7.121 4.777 1.00 94.44 226 PRO A O 1
ATOM 1860 N N . ARG A 1 227 ? 2.819 8.066 5.256 1.00 92.88 227 ARG A N 1
ATOM 1861 C CA . ARG A 1 227 ? 2.550 8.381 6.676 1.00 92.88 227 ARG A CA 1
ATOM 1862 C C . ARG A 1 227 ? 1.610 9.583 6.831 1.00 92.88 227 ARG A C 1
ATOM 1864 O O . ARG A 1 227 ? 1.965 10.612 7.394 1.00 92.88 227 ARG A O 1
ATOM 1871 N N . ARG A 1 228 ? 0.405 9.459 6.274 1.00 91.62 228 ARG A N 1
ATOM 1872 C CA . ARG A 1 228 ? -0.686 10.450 6.319 1.00 91.62 228 ARG A CA 1
ATOM 1873 C C . ARG A 1 228 ? -1.948 9.888 6.979 1.00 91.62 228 ARG A C 1
ATOM 1875 O O . ARG A 1 228 ? -3.064 10.158 6.541 1.00 91.62 228 ARG A O 1
ATOM 1882 N N . TYR A 1 229 ? -1.761 9.058 7.995 1.00 93.88 229 TYR A N 1
ATOM 1883 C CA . TYR A 1 229 ? -2.829 8.484 8.799 1.00 93.88 229 TYR A CA 1
ATOM 1884 C C . TYR A 1 229 ? -2.375 8.396 10.252 1.00 93.88 229 TYR A C 1
ATOM 1886 O O . TYR A 1 229 ? -1.199 8.185 10.526 1.00 93.88 229 TYR A O 1
ATOM 1894 N N . GLU A 1 230 ? -3.323 8.593 11.157 1.00 93.94 230 GLU A N 1
ATOM 1895 C CA . GLU A 1 230 ? -3.076 8.738 12.593 1.00 93.94 230 GLU A CA 1
ATOM 1896 C C . GLU A 1 230 ? -3.092 7.376 13.291 1.00 93.94 230 GLU A C 1
ATOM 1898 O O . GLU A 1 230 ? -2.305 7.117 14.195 1.00 93.94 230 GLU A O 1
ATOM 1903 N N . PHE A 1 231 ? -3.984 6.484 12.850 1.00 94.56 231 PHE A N 1
ATOM 1904 C CA . PHE A 1 231 ? -4.099 5.124 13.365 1.00 94.56 231 PHE A CA 1
ATOM 1905 C C . PHE A 1 231 ? -4.784 4.192 12.361 1.00 94.56 231 PHE A C 1
ATOM 1907 O O . PHE A 1 231 ? -5.396 4.613 11.371 1.00 94.56 231 PHE A O 1
ATOM 1914 N N . ILE A 1 232 ? -4.694 2.900 12.650 1.00 93.06 232 ILE A N 1
ATOM 1915 C CA . ILE A 1 232 ? -5.417 1.831 11.972 1.00 93.06 232 ILE A CA 1
ATOM 1916 C C . ILE A 1 232 ? -6.536 1.370 12.903 1.00 93.06 232 ILE A C 1
ATOM 1918 O O . ILE A 1 232 ? -6.284 0.994 14.041 1.00 93.06 232 ILE A O 1
ATOM 1922 N N . GLY A 1 233 ? -7.782 1.420 12.445 1.00 92.75 233 GLY A N 1
ATOM 1923 C CA . GLY A 1 233 ? -8.949 0.965 13.188 1.00 92.75 233 GLY A CA 1
ATOM 1924 C C . GLY A 1 233 ? -9.337 -0.451 12.787 1.00 92.75 233 GLY A C 1
ATOM 1925 O O . GLY A 1 233 ? -9.758 -0.693 11.659 1.00 92.75 233 GLY A O 1
ATOM 1926 N N . PHE A 1 234 ? -9.250 -1.387 13.721 1.00 89.31 234 PHE A N 1
ATOM 1927 C CA . PHE A 1 234 ? -9.749 -2.742 13.558 1.00 89.31 234 PHE A CA 1
ATOM 1928 C C . PHE A 1 234 ? -11.172 -2.831 14.121 1.00 89.31 234 PHE A C 1
ATOM 1930 O O . PHE A 1 234 ? -11.384 -3.143 15.295 1.00 89.31 234 PHE A O 1
ATOM 1937 N N . LEU A 1 235 ? -12.149 -2.468 13.282 1.00 90.38 235 LEU A N 1
ATOM 1938 C CA . LEU A 1 235 ? -13.550 -2.269 13.656 1.00 90.38 235 LEU A CA 1
ATOM 1939 C C . LEU A 1 235 ? -14.417 -3.371 13.038 1.00 90.38 235 LEU A C 1
ATOM 1941 O O . LEU A 1 235 ? -15.127 -3.172 12.057 1.00 90.38 235 LEU A O 1
ATOM 1945 N N . LEU A 1 236 ? -14.336 -4.574 13.598 1.00 84.62 236 LEU A N 1
ATOM 1946 C CA . LEU A 1 236 ? -15.042 -5.725 13.043 1.00 84.62 236 LEU A CA 1
ATOM 1947 C C . LEU A 1 236 ? -16.563 -5.620 13.198 1.00 84.62 236 LEU A C 1
ATOM 1949 O O . LEU A 1 236 ? -17.088 -5.080 14.180 1.00 84.62 236 LEU A O 1
ATOM 1953 N N . HIS A 1 237 ? -17.282 -6.237 12.259 1.00 82.25 237 HIS A N 1
ATOM 1954 C CA . HIS A 1 237 ? -18.733 -6.392 12.336 1.00 82.25 237 HIS A CA 1
ATOM 1955 C C . HIS A 1 237 ? -19.192 -6.937 13.694 1.00 82.25 237 HIS A C 1
ATOM 1957 O O . HIS A 1 237 ? -18.482 -7.697 14.347 1.00 82.25 237 HIS A O 1
ATOM 1963 N N . THR A 1 238 ? -20.400 -6.545 14.112 1.00 82.94 238 THR A N 1
ATOM 1964 C CA . THR A 1 238 ? -21.060 -6.922 15.385 1.00 82.94 238 THR A CA 1
ATOM 1965 C C . THR A 1 238 ? -20.434 -6.365 16.673 1.00 82.94 238 THR A C 1
ATOM 1967 O O . THR A 1 238 ? -21.063 -6.448 17.728 1.00 82.94 238 THR A O 1
ATOM 1970 N N . ASN A 1 239 ? -19.290 -5.674 16.601 1.00 86.88 239 ASN A N 1
ATOM 1971 C CA . ASN A 1 239 ? -18.624 -5.068 17.766 1.00 86.88 239 ASN A CA 1
ATOM 1972 C C . ASN A 1 239 ? -19.033 -3.609 18.047 1.00 86.88 239 ASN A C 1
ATOM 1974 O O . ASN A 1 239 ? -18.447 -2.969 18.905 1.00 86.88 239 ASN A O 1
ATOM 1978 N N . GLY A 1 240 ? -20.034 -3.067 17.343 1.00 88.69 240 GLY A N 1
ATOM 1979 C CA . GLY A 1 240 ? -20.442 -1.656 17.478 1.00 88.69 240 GLY A CA 1
ATOM 1980 C C . GLY A 1 240 ? -19.766 -0.698 16.487 1.00 88.69 240 GLY A C 1
ATOM 1981 O O . GLY A 1 240 ? -19.873 0.517 16.637 1.00 88.69 240 GLY A O 1
ATOM 1982 N N . GLU A 1 241 ? -19.117 -1.232 15.444 1.00 89.81 241 GLU A N 1
ATOM 1983 C CA . GLU A 1 241 ? -18.353 -0.462 14.448 1.00 89.81 241 GLU A CA 1
ATOM 1984 C C . GLU A 1 241 ? -19.112 0.726 13.846 1.00 89.81 241 GLU A C 1
ATOM 1986 O O . GLU A 1 241 ? -18.520 1.789 13.685 1.00 89.81 241 GLU A O 1
ATOM 1991 N N . LYS A 1 242 ? -20.402 0.587 13.515 1.00 88.44 242 LYS A N 1
ATOM 1992 C CA . LYS A 1 242 ? -21.155 1.672 12.863 1.00 88.44 242 LYS A CA 1
ATOM 1993 C C . LYS A 1 242 ? -21.323 2.893 13.758 1.00 88.44 242 LYS A C 1
ATOM 1995 O O . LYS A 1 242 ? -21.095 4.013 13.304 1.00 88.44 242 LYS A O 1
ATOM 2000 N N . ALA A 1 243 ? -21.699 2.671 15.017 1.00 90.00 243 ALA A N 1
ATOM 2001 C CA . ALA A 1 243 ? -21.816 3.742 15.998 1.00 90.00 243 ALA A CA 1
ATOM 2002 C C . ALA A 1 243 ? -20.444 4.376 16.243 1.00 90.00 243 ALA A C 1
ATOM 2004 O O . ALA A 1 243 ? -20.300 5.593 16.144 1.00 90.00 243 ALA A O 1
ATOM 2005 N N . PHE A 1 244 ? -19.417 3.545 16.449 1.00 93.31 244 PHE A N 1
ATOM 2006 C CA . PHE A 1 244 ? -18.077 4.047 16.718 1.00 93.31 244 PHE A CA 1
ATOM 2007 C C . PHE A 1 244 ? -17.500 4.851 15.556 1.00 93.31 244 PHE A C 1
ATOM 2009 O O . PHE A 1 244 ? -16.987 5.942 15.765 1.00 93.31 244 PHE A O 1
ATOM 2016 N N . SER A 1 245 ? -17.654 4.371 14.322 1.00 93.31 245 SER A N 1
ATOM 2017 C CA . SER A 1 245 ? -17.230 5.093 13.122 1.00 93.31 245 SER A CA 1
ATOM 2018 C C . SER A 1 245 ? -17.907 6.458 13.025 1.00 93.31 245 SER A C 1
ATOM 2020 O O . SER A 1 245 ? -17.244 7.450 12.738 1.00 93.31 245 SER A O 1
ATOM 2022 N N . LYS A 1 246 ? -19.211 6.551 13.329 1.00 91.44 246 LYS A N 1
ATOM 2023 C CA . LYS A 1 246 ? -19.906 7.844 13.372 1.00 91.44 246 LYS A CA 1
ATOM 2024 C C . LYS A 1 246 ? -19.308 8.762 14.439 1.00 91.44 246 LYS A C 1
ATOM 2026 O O . LYS A 1 246 ? -19.044 9.924 14.148 1.00 91.44 246 LYS A O 1
ATOM 2031 N N . PHE A 1 247 ? -19.046 8.252 15.636 1.00 93.44 247 PHE A N 1
ATOM 2032 C CA . PHE A 1 247 ? -18.435 9.040 16.703 1.00 93.44 247 PHE A CA 1
ATOM 2033 C C . PHE A 1 247 ? -17.013 9.501 16.372 1.00 93.44 247 PHE A C 1
ATOM 2035 O O . PHE A 1 247 ? -16.678 10.654 16.621 1.00 93.44 247 PHE A O 1
ATOM 2042 N N . LEU A 1 248 ? -16.204 8.649 15.739 1.00 94.25 248 LEU A N 1
ATOM 2043 C CA . LEU A 1 248 ? -14.866 9.013 15.283 1.00 94.25 248 LEU A CA 1
ATOM 2044 C C . LEU A 1 248 ? -14.911 10.183 14.294 1.00 94.25 248 LEU A C 1
ATOM 2046 O O . LEU A 1 248 ? -14.077 11.072 14.399 1.00 94.25 248 LEU A O 1
ATOM 2050 N N . THR A 1 249 ? -15.905 10.264 13.399 1.00 92.69 249 THR A N 1
ATOM 2051 C CA . THR A 1 249 ? -16.008 11.418 12.477 1.00 92.69 249 THR A CA 1
ATOM 2052 C C . THR A 1 249 ? -16.191 12.765 13.189 1.00 92.69 249 THR A C 1
ATOM 2054 O O . THR A 1 249 ? -15.776 13.792 12.653 1.00 92.69 249 THR A O 1
ATOM 2057 N N . GLU A 1 250 ? -16.722 12.780 14.417 1.00 92.88 250 GLU A N 1
ATOM 2058 C CA . GLU A 1 250 ? -16.831 14.002 15.232 1.00 92.88 250 GLU A CA 1
ATOM 2059 C C . GLU A 1 250 ? -15.455 14.504 15.723 1.00 92.88 250 GLU A C 1
ATOM 2061 O O . GLU A 1 250 ? -15.313 15.671 16.085 1.00 92.88 250 GLU A O 1
ATOM 2066 N N . LEU A 1 251 ? -14.413 13.662 15.660 1.00 93.75 251 LEU A N 1
ATOM 2067 C CA . LEU A 1 251 ? -13.013 14.020 15.943 1.00 93.75 251 LEU A CA 1
ATOM 2068 C C . LEU A 1 251 ? -12.316 14.726 14.765 1.00 93.75 251 LEU A C 1
ATOM 2070 O O . LEU A 1 251 ? -11.104 14.944 14.800 1.00 93.75 251 LEU A O 1
ATOM 2074 N N . GLN A 1 252 ? -13.064 15.070 13.707 1.00 92.69 252 GLN A N 1
ATOM 2075 C CA . GLN A 1 252 ? -12.554 15.659 12.460 1.00 92.69 252 GLN A CA 1
ATOM 2076 C C . GLN A 1 252 ? -11.503 14.788 11.756 1.00 92.69 252 GLN A C 1
ATOM 2078 O O . GLN A 1 252 ? -10.580 15.294 11.115 1.00 92.69 252 GLN A O 1
ATOM 2083 N N . ILE A 1 253 ? -11.662 13.470 11.870 1.00 94.44 253 ILE A N 1
ATOM 2084 C CA . ILE A 1 253 ? -10.848 12.482 11.169 1.00 94.44 253 ILE A CA 1
ATOM 2085 C C . ILE A 1 253 ? -11.660 11.832 10.047 1.00 94.44 253 ILE A C 1
ATOM 2087 O O . ILE A 1 253 ? -12.826 11.468 10.210 1.00 94.44 253 ILE A O 1
ATOM 2091 N N . GLU A 1 254 ? -11.031 11.691 8.888 1.00 95.12 254 GLU A N 1
ATOM 2092 C CA . GLU A 1 254 ? -11.573 10.978 7.742 1.00 95.12 254 GLU A CA 1
ATOM 2093 C C . GLU A 1 254 ? -11.319 9.473 7.895 1.00 95.12 254 GLU A C 1
ATOM 2095 O O . GLU A 1 254 ? -10.199 9.035 8.158 1.00 95.12 254 GLU A O 1
ATOM 2100 N N . LEU A 1 255 ? -12.359 8.662 7.718 1.00 95.75 255 LEU A N 1
ATOM 2101 C CA . LEU A 1 255 ? -12.266 7.209 7.832 1.00 95.75 255 LEU A CA 1
ATOM 2102 C C . LEU A 1 255 ? -12.193 6.582 6.439 1.00 95.75 255 LEU A C 1
ATOM 2104 O O . LEU A 1 255 ? -13.139 6.686 5.657 1.00 95.75 255 LEU A O 1
ATOM 2108 N N . ILE A 1 256 ? -11.088 5.901 6.140 1.00 94.75 256 ILE A N 1
ATOM 2109 C CA . ILE A 1 256 ? -10.909 5.172 4.883 1.00 94.75 256 ILE A CA 1
ATOM 2110 C C . ILE A 1 256 ? -11.221 3.699 5.136 1.00 94.75 256 ILE A C 1
ATOM 2112 O O . ILE A 1 256 ? -10.464 3.000 5.808 1.00 94.75 256 ILE A O 1
ATOM 2116 N N . PHE A 1 257 ? -12.343 3.216 4.614 1.00 92.81 257 PHE A N 1
ATOM 2117 C CA . PHE A 1 257 ? -12.809 1.851 4.855 1.00 92.81 257 PHE A CA 1
ATOM 2118 C C . PHE A 1 257 ? -12.302 0.877 3.793 1.00 92.81 257 PHE A C 1
ATOM 2120 O O . PHE A 1 257 ? -12.353 1.171 2.601 1.00 92.81 257 PHE A O 1
ATOM 2127 N N . SER A 1 258 ? -11.910 -0.326 4.214 1.00 87.50 258 SER A N 1
ATOM 2128 C CA . SER A 1 258 ? -11.760 -1.472 3.316 1.00 87.50 258 SER A CA 1
ATOM 2129 C C . SER A 1 258 ? -12.637 -2.638 3.767 1.00 87.50 258 SER A C 1
ATOM 2131 O O . SER A 1 258 ? -12.727 -2.935 4.962 1.00 87.50 258 SER A O 1
ATOM 2133 N N . PHE A 1 259 ? -13.301 -3.272 2.794 1.00 85.12 259 PHE A N 1
ATOM 2134 C CA . PHE A 1 259 ? -14.069 -4.494 2.997 1.00 85.12 259 PHE A CA 1
ATOM 2135 C C . PHE A 1 259 ? -13.937 -5.441 1.795 1.00 85.12 259 PHE A C 1
ATOM 2137 O O . PHE A 1 259 ? -14.090 -5.005 0.656 1.00 85.12 259 PHE A O 1
ATOM 2144 N N . GLY A 1 260 ? -13.673 -6.725 2.038 1.00 79.75 260 GLY A N 1
ATOM 2145 C CA . GLY A 1 260 ? -13.658 -7.785 1.026 1.00 79.75 260 GLY A CA 1
ATOM 2146 C C . GLY A 1 260 ? -12.474 -7.748 0.052 1.00 79.75 260 GLY A C 1
ATOM 2147 O O . GLY A 1 260 ? -12.505 -8.430 -0.967 1.00 79.75 260 GLY A O 1
ATOM 2148 N N . TYR A 1 261 ? -11.439 -6.952 0.332 1.00 82.25 261 TYR A N 1
ATOM 2149 C CA . TYR A 1 261 ? -10.231 -6.879 -0.496 1.00 82.25 261 TYR A CA 1
ATOM 2150 C C . TYR A 1 261 ? -9.162 -7.863 -0.028 1.00 82.25 261 TYR A C 1
ATOM 2152 O O . TYR A 1 261 ? -8.922 -7.978 1.177 1.00 82.25 261 TYR A O 1
ATOM 2160 N N . ASP A 1 262 ? -8.443 -8.475 -0.973 1.00 86.62 262 ASP A N 1
ATOM 2161 C CA . ASP A 1 262 ? -7.163 -9.121 -0.677 1.00 86.62 262 ASP A CA 1
ATOM 2162 C C . ASP A 1 262 ? -6.108 -8.094 -0.211 1.00 86.62 262 ASP A C 1
ATOM 2164 O O . ASP A 1 262 ? -6.298 -6.876 -0.305 1.00 86.62 262 ASP A O 1
ATOM 2168 N N . ALA A 1 263 ? -4.976 -8.583 0.300 1.00 88.12 263 ALA A N 1
ATOM 2169 C CA . ALA A 1 263 ? -3.896 -7.749 0.825 1.00 88.12 263 ALA A CA 1
ATOM 2170 C C . ALA A 1 263 ? -3.376 -6.693 -0.168 1.00 88.12 263 ALA A C 1
ATOM 2172 O O . ALA A 1 263 ? -3.115 -5.553 0.224 1.00 88.12 263 ALA A O 1
ATOM 2173 N N . LYS A 1 264 ? -3.226 -7.051 -1.449 1.00 91.81 264 LYS A N 1
ATOM 2174 C CA . LYS A 1 264 ? -2.675 -6.154 -2.468 1.00 91.81 264 LYS A CA 1
ATOM 2175 C C . LYS A 1 264 ? -3.693 -5.080 -2.838 1.00 91.81 264 LYS A C 1
ATOM 2177 O O . LYS A 1 264 ? -3.358 -3.899 -2.812 1.00 91.81 264 LYS A O 1
ATOM 2182 N N . LEU A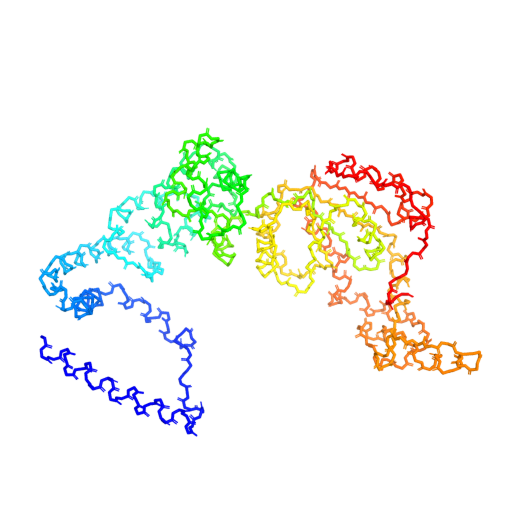 1 265 ? -4.936 -5.461 -3.125 1.00 91.94 265 LEU A N 1
ATOM 2183 C CA . LEU A 1 265 ? -6.005 -4.511 -3.443 1.00 91.94 265 LEU A CA 1
ATOM 2184 C C . LEU A 1 265 ? -6.264 -3.549 -2.282 1.00 91.94 265 LEU A C 1
ATOM 2186 O O . LEU A 1 265 ? -6.477 -2.355 -2.494 1.00 91.94 265 LEU A O 1
ATOM 2190 N N . ARG A 1 266 ? -6.186 -4.048 -1.046 1.00 90.75 266 ARG A N 1
ATOM 2191 C CA . ARG A 1 266 ? -6.318 -3.236 0.163 1.00 90.75 266 ARG A CA 1
ATOM 2192 C C . ARG A 1 266 ? -5.179 -2.232 0.308 1.00 90.75 266 ARG A C 1
ATOM 2194 O O . ARG A 1 266 ? -5.442 -1.052 0.532 1.00 90.75 266 ARG A O 1
ATOM 2201 N N . TYR A 1 267 ? -3.934 -2.674 0.125 1.00 93.88 267 TYR A N 1
ATOM 2202 C CA . TYR A 1 267 ? -2.780 -1.777 0.067 1.00 93.88 267 TYR A CA 1
ATOM 2203 C C . TYR A 1 267 ? -2.972 -0.697 -0.994 1.00 93.88 267 TYR A C 1
ATOM 2205 O O . TYR A 1 267 ? -2.822 0.484 -0.699 1.00 93.88 267 TYR A O 1
ATOM 2213 N N . GLU A 1 268 ? -3.347 -1.082 -2.214 1.00 94.56 268 GLU A N 1
ATOM 2214 C CA . GLU A 1 268 ? -3.513 -0.140 -3.317 1.00 94.56 268 GLU A CA 1
ATOM 2215 C C . GLU A 1 268 ? -4.615 0.880 -3.047 1.00 94.56 268 GLU A C 1
ATOM 2217 O O . GLU A 1 268 ? -4.449 2.065 -3.348 1.00 94.56 268 GLU A O 1
ATOM 2222 N N . HIS A 1 269 ? -5.724 0.430 -2.459 1.00 94.06 269 HIS A N 1
ATOM 2223 C CA . HIS A 1 269 ? -6.813 1.292 -2.030 1.00 94.06 269 HIS A CA 1
ATOM 2224 C C . HIS A 1 269 ? -6.320 2.344 -1.028 1.00 94.06 269 HIS A C 1
ATOM 2226 O O . HIS A 1 269 ? -6.542 3.539 -1.236 1.00 94.06 269 HIS A O 1
ATOM 2232 N N . TYR A 1 270 ? -5.605 1.937 0.023 1.00 94.31 270 TYR A N 1
ATOM 2233 C CA . TYR A 1 270 ? -5.085 2.879 1.014 1.00 94.31 270 TYR A CA 1
ATOM 2234 C C . TYR A 1 270 ? -4.009 3.794 0.454 1.00 94.31 270 TYR A C 1
ATOM 2236 O O . TYR A 1 270 ? -4.074 5.002 0.660 1.00 94.31 270 TYR A O 1
ATOM 2244 N N . PHE A 1 271 ? -3.074 3.254 -0.319 1.00 95.00 271 PHE A N 1
ATOM 2245 C CA . PHE A 1 271 ? -2.025 4.027 -0.966 1.00 95.00 271 PHE A CA 1
ATOM 2246 C C . PHE A 1 271 ? -2.618 5.156 -1.821 1.00 95.00 271 PHE A C 1
ATOM 2248 O O . PHE A 1 271 ? -2.235 6.313 -1.674 1.00 95.00 271 PHE A O 1
ATOM 2255 N N . LYS A 1 272 ? -3.625 4.852 -2.654 1.00 93.12 272 LYS A N 1
ATOM 2256 C CA . LYS A 1 272 ? -4.313 5.844 -3.500 1.00 93.12 272 LYS A CA 1
ATOM 2257 C C . LYS A 1 272 ? -4.980 6.953 -2.676 1.00 93.12 272 LYS A C 1
ATOM 2259 O O . LYS A 1 272 ? -4.932 8.111 -3.089 1.00 93.12 272 LYS A O 1
ATOM 2264 N N . ASN A 1 273 ? -5.571 6.622 -1.527 1.00 92.56 273 ASN A N 1
ATOM 2265 C CA . ASN A 1 273 ? -6.201 7.604 -0.636 1.00 92.56 273 ASN A CA 1
ATOM 2266 C C . ASN A 1 273 ? -5.175 8.449 0.135 1.00 92.56 273 ASN A C 1
ATOM 2268 O O . ASN A 1 273 ? -5.383 9.643 0.322 1.00 92.56 273 ASN A O 1
ATOM 2272 N N . LEU A 1 274 ? -4.055 7.856 0.551 1.00 92.38 274 LEU A N 1
ATOM 2273 C CA . LEU A 1 274 ? -3.011 8.530 1.327 1.00 92.38 274 LEU A CA 1
ATOM 2274 C C . LEU A 1 274 ? -2.109 9.421 0.472 1.00 92.38 274 LEU A C 1
ATOM 2276 O O . LEU A 1 274 ? -1.582 10.416 0.964 1.00 92.38 274 LEU A O 1
ATOM 2280 N N . SER A 1 275 ? -1.978 9.126 -0.821 1.00 84.31 275 SER A N 1
ATOM 2281 C CA . SER A 1 275 ? -1.260 9.985 -1.766 1.00 84.31 275 SER A CA 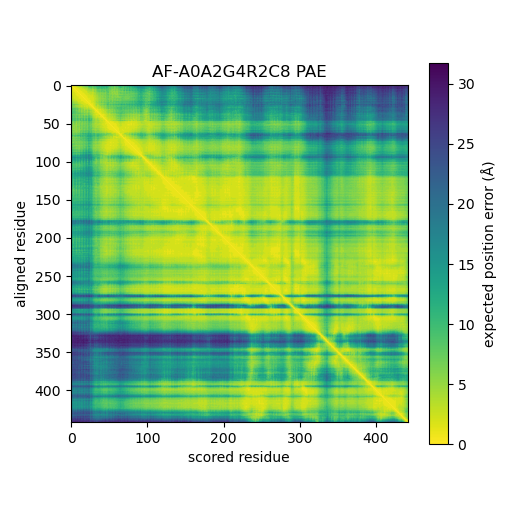1
ATOM 2282 C C . SER A 1 275 ? -2.009 11.285 -2.102 1.00 84.31 275 SER A C 1
ATOM 2284 O O . SER A 1 275 ? -1.471 12.109 -2.837 1.00 84.31 275 SER A O 1
ATOM 2286 N N . ASN A 1 276 ? -3.228 11.500 -1.592 1.00 74.31 276 ASN A N 1
ATOM 2287 C CA . ASN A 1 276 ? -4.041 12.689 -1.860 1.00 74.31 276 ASN A CA 1
ATOM 2288 C C . ASN A 1 276 ? -4.548 13.325 -0.549 1.00 74.31 276 ASN A C 1
ATOM 2290 O O . ASN A 1 276 ? -4.869 12.618 0.403 1.00 74.31 276 ASN A O 1
ATOM 2294 N N . ASN A 1 277 ? -4.701 14.656 -0.532 1.00 69.00 277 ASN A N 1
ATOM 2295 C CA . ASN A 1 277 ? -5.319 15.431 0.559 1.00 69.00 277 ASN A CA 1
ATOM 2296 C C . ASN A 1 277 ? -4.593 15.340 1.932 1.00 69.00 277 ASN A C 1
ATOM 2298 O O . ASN A 1 277 ? -3.879 14.384 2.237 1.00 69.00 277 ASN A O 1
ATOM 2302 N N . GLN A 1 278 ? -4.777 16.352 2.775 1.00 72.00 278 GLN A N 1
ATOM 2303 C CA . GLN A 1 278 ? -4.129 16.528 4.080 1.00 72.00 278 GLN A CA 1
ATOM 2304 C C . GLN A 1 278 ? -5.055 16.363 5.287 1.00 72.00 278 GLN A C 1
ATOM 2306 O O . GLN A 1 278 ? -4.597 16.488 6.420 1.00 72.00 278 GLN A O 1
ATOM 2311 N N . SER A 1 279 ? -6.337 16.063 5.073 1.00 86.38 279 SER A N 1
ATOM 2312 C CA . SER A 1 279 ? -7.218 15.624 6.158 1.00 86.38 279 SER A CA 1
ATOM 2313 C C . SER A 1 279 ? -6.525 14.563 7.017 1.00 86.38 279 SER A C 1
ATOM 2315 O O . SER A 1 279 ? -5.864 13.662 6.485 1.00 86.38 279 SER A O 1
ATOM 2317 N N . LYS A 1 280 ? -6.686 14.667 8.342 1.00 91.56 280 LYS A N 1
ATOM 2318 C CA . LYS A 1 280 ? -6.326 13.577 9.249 1.00 91.56 280 LYS A CA 1
ATOM 2319 C C . LYS A 1 280 ? -7.130 12.350 8.848 1.00 91.56 280 LYS A C 1
ATOM 2321 O O . LYS A 1 280 ? -8.341 12.459 8.661 1.00 91.56 280 LYS A O 1
ATOM 2326 N N . LYS A 1 281 ? -6.472 11.202 8.706 1.00 94.44 281 LYS A N 1
ATOM 2327 C CA . LYS A 1 281 ? -7.104 9.960 8.247 1.00 94.44 281 LYS A CA 1
ATOM 2328 C C . LYS A 1 281 ? -6.889 8.829 9.242 1.00 94.44 281 LYS A C 1
ATOM 2330 O O . LYS A 1 281 ? -5.837 8.751 9.869 1.00 94.44 281 LYS A O 1
ATOM 2335 N N . ALA A 1 282 ? -7.849 7.918 9.319 1.00 95.69 282 ALA A N 1
ATOM 2336 C CA . ALA A 1 282 ? -7.679 6.598 9.912 1.00 95.69 282 ALA A CA 1
ATOM 2337 C C . ALA A 1 282 ? -8.029 5.515 8.892 1.00 95.69 282 ALA A C 1
ATOM 2339 O O . ALA A 1 282 ? -8.974 5.653 8.110 1.00 95.69 282 ALA A O 1
ATOM 2340 N N . LEU A 1 283 ? -7.262 4.427 8.902 1.00 94.50 283 LEU A N 1
ATOM 2341 C CA . LEU A 1 283 ? -7.473 3.294 8.001 1.00 94.50 283 LEU A CA 1
ATOM 2342 C C . LEU A 1 283 ? -8.326 2.249 8.713 1.00 94.50 283 LEU A C 1
ATOM 2344 O O . LEU A 1 283 ? -7.885 1.690 9.710 1.00 94.50 283 LEU A O 1
ATOM 2348 N N . ILE A 1 284 ? -9.537 1.982 8.230 1.00 93.38 284 ILE A N 1
ATOM 2349 C CA . ILE A 1 284 ? -10.502 1.116 8.912 1.00 93.38 284 ILE A CA 1
ATOM 2350 C C . ILE A 1 284 ? -10.627 -0.239 8.220 1.00 93.38 284 ILE A C 1
ATOM 2352 O O . ILE A 1 284 ? -11.000 -0.316 7.045 1.00 93.38 284 ILE A O 1
ATOM 2356 N N . PHE A 1 285 ? -10.368 -1.308 8.971 1.00 87.19 285 PHE A N 1
ATOM 2357 C CA . PHE A 1 285 ? -10.604 -2.693 8.570 1.00 87.19 285 PHE A CA 1
ATOM 2358 C C . PHE A 1 285 ? -11.931 -3.171 9.152 1.00 87.19 285 PHE A C 1
ATOM 2360 O O . PHE A 1 285 ? -12.121 -3.169 10.371 1.00 87.19 285 PHE A O 1
ATOM 2367 N N . LEU A 1 286 ? -12.826 -3.607 8.268 1.00 84.31 286 LEU A N 1
ATOM 2368 C CA . LEU A 1 286 ? -14.122 -4.179 8.641 1.00 84.31 286 LEU A CA 1
ATOM 2369 C C . LEU A 1 286 ? -14.109 -5.714 8.651 1.00 84.31 286 LEU A C 1
ATOM 2371 O O . LEU A 1 286 ? -15.001 -6.345 9.221 1.00 84.31 286 LEU A O 1
ATOM 2375 N N . ASP A 1 287 ? -13.080 -6.303 8.044 1.00 79.31 287 ASP A N 1
ATOM 2376 C CA . ASP A 1 287 ? -12.907 -7.740 7.890 1.00 79.31 287 ASP A CA 1
ATOM 2377 C C . ASP A 1 287 ? -11.453 -8.186 8.045 1.00 79.31 287 ASP A C 1
ATOM 2379 O O . ASP A 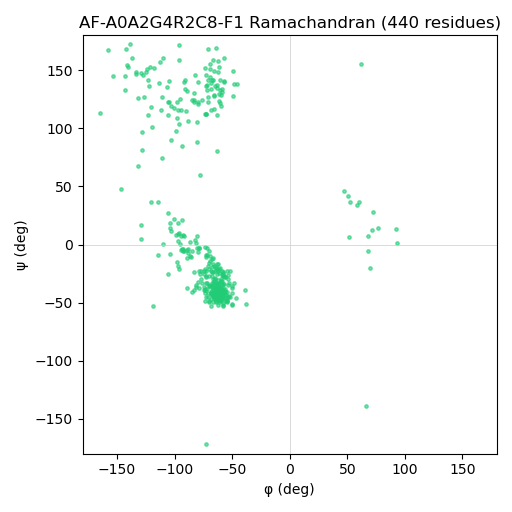1 287 ? -10.503 -7.391 7.974 1.00 79.31 287 ASP A O 1
ATOM 2383 N N . GLN A 1 288 ? -11.308 -9.506 8.153 1.00 70.25 288 GLN A N 1
ATOM 2384 C CA . GLN A 1 288 ? -10.062 -10.195 7.872 1.00 70.25 288 GLN A CA 1
ATOM 2385 C C . GLN A 1 288 ? -10.245 -11.199 6.748 1.00 70.25 288 GLN A C 1
ATOM 2387 O O . GLN A 1 288 ? -10.739 -12.298 6.962 1.00 70.25 288 GLN A O 1
ATOM 2392 N N . HIS A 1 289 ? -9.824 -10.839 5.543 1.00 65.19 289 HIS A N 1
ATOM 2393 C CA . HIS A 1 289 ? -9.661 -11.825 4.488 1.00 65.19 289 HIS A CA 1
ATOM 2394 C C . HIS A 1 289 ? -8.488 -12.762 4.829 1.00 65.19 289 HIS A C 1
ATOM 2396 O O . HIS A 1 289 ? -7.435 -12.300 5.273 1.00 65.19 289 HIS A O 1
ATOM 2402 N N . ILE A 1 290 ? -8.652 -14.066 4.579 1.00 52.03 290 ILE A N 1
ATOM 2403 C CA . ILE A 1 290 ? -7.673 -15.136 4.876 1.00 52.03 290 ILE A CA 1
ATOM 2404 C C . ILE A 1 290 ? -6.281 -14.854 4.271 1.00 52.03 290 ILE A C 1
ATOM 2406 O O . ILE A 1 290 ? -5.266 -15.258 4.836 1.00 52.03 290 ILE A O 1
ATOM 2410 N N . ASP A 1 291 ? -6.231 -14.082 3.183 1.00 56.09 291 ASP A N 1
ATOM 2411 C CA . ASP A 1 291 ? -5.011 -13.692 2.465 1.00 56.09 291 ASP A CA 1
ATOM 2412 C C . ASP A 1 291 ? -4.424 -12.340 2.901 1.00 56.09 291 ASP A C 1
ATOM 2414 O O . ASP A 1 291 ? -3.665 -11.723 2.145 1.00 56.09 291 ASP A O 1
ATOM 2418 N N . LEU A 1 292 ? -4.750 -11.846 4.103 1.00 60.38 292 LEU A N 1
ATOM 2419 C CA . LEU A 1 292 ? -3.986 -10.780 4.762 1.00 60.38 292 LEU A CA 1
ATOM 2420 C C . LEU A 1 292 ? -2.572 -11.291 5.050 1.00 60.38 292 LEU A C 1
ATOM 2422 O O . LEU A 1 292 ? -2.237 -11.762 6.134 1.00 60.38 292 LEU A O 1
ATOM 2426 N N . ASN A 1 293 ? -1.759 -11.249 4.001 1.00 73.81 293 ASN A N 1
ATOM 2427 C CA . ASN A 1 293 ? -0.404 -11.744 3.988 1.00 73.81 293 ASN A CA 1
ATOM 2428 C C . ASN A 1 293 ? 0.466 -10.812 4.837 1.00 73.81 293 ASN A C 1
ATOM 2430 O O . ASN A 1 293 ? 0.311 -9.591 4.797 1.00 73.81 293 ASN A O 1
ATOM 2434 N N . GLU A 1 294 ? 1.400 -11.399 5.573 1.00 86.88 294 GLU A N 1
ATOM 2435 C CA . GLU A 1 294 ? 2.401 -10.751 6.420 1.00 86.88 294 GLU A CA 1
ATOM 2436 C C . GLU A 1 294 ? 2.990 -9.467 5.818 1.00 86.88 294 GLU A C 1
ATOM 2438 O O . GLU A 1 294 ? 3.156 -8.469 6.521 1.00 86.88 294 GLU A O 1
ATOM 2443 N N . LYS A 1 295 ? 3.227 -9.468 4.500 1.00 91.62 295 LYS A N 1
ATOM 2444 C CA . LYS A 1 295 ? 3.670 -8.294 3.744 1.00 91.62 295 LYS A CA 1
ATOM 2445 C C . LYS A 1 295 ? 2.809 -7.062 4.011 1.00 91.62 295 LYS A C 1
ATOM 2447 O O . LYS A 1 295 ? 3.344 -6.005 4.310 1.00 91.62 295 LYS A O 1
ATOM 2452 N N . PHE A 1 296 ? 1.489 -7.180 3.894 1.00 89.69 296 PHE A N 1
ATOM 2453 C CA . PHE A 1 296 ? 0.589 -6.043 4.061 1.00 89.69 296 PHE A CA 1
ATOM 2454 C C . PHE A 1 296 ? 0.685 -5.451 5.463 1.00 89.69 296 PHE A C 1
ATOM 2456 O O . PHE A 1 296 ? 0.826 -4.239 5.589 1.00 89.69 296 PHE A O 1
ATOM 2463 N N . CYS A 1 297 ? 0.683 -6.300 6.494 1.00 87.62 297 CYS A N 1
ATOM 2464 C CA . CYS A 1 297 ? 0.843 -5.854 7.873 1.00 87.62 297 CYS A CA 1
ATOM 2465 C C . CYS A 1 297 ? 2.167 -5.102 8.049 1.00 87.62 297 CYS A C 1
ATOM 2467 O O . CYS A 1 297 ? 2.138 -3.964 8.499 1.00 87.62 297 CYS A O 1
ATOM 2469 N N . LEU A 1 298 ? 3.298 -5.685 7.624 1.00 90.75 298 LEU A N 1
ATOM 2470 C CA . LEU A 1 298 ? 4.639 -5.084 7.741 1.00 90.75 298 LEU A CA 1
ATOM 2471 C C . LEU A 1 298 ? 4.768 -3.726 7.036 1.00 90.75 298 LEU A C 1
ATOM 2473 O O . LEU A 1 298 ? 5.440 -2.834 7.545 1.00 90.75 298 LEU A O 1
ATOM 2477 N N . LEU A 1 299 ? 4.083 -3.525 5.907 1.00 92.62 299 LEU A N 1
ATOM 2478 C CA . LEU A 1 299 ? 4.089 -2.248 5.180 1.00 92.62 299 LEU A CA 1
ATOM 2479 C C . LEU A 1 299 ? 3.265 -1.132 5.858 1.00 92.62 299 LEU A C 1
ATOM 2481 O O . LEU A 1 299 ? 3.229 -0.010 5.347 1.00 92.62 299 LEU A O 1
ATOM 2485 N N . MET A 1 300 ? 2.606 -1.413 6.987 1.00 87.38 300 MET A N 1
ATOM 2486 C CA . MET A 1 300 ? 1.739 -0.474 7.711 1.00 87.38 300 MET A CA 1
ATOM 2487 C C . MET A 1 300 ? 2.045 -0.350 9.213 1.00 87.38 300 MET A C 1
ATOM 2489 O O . MET A 1 300 ? 1.296 0.313 9.926 1.00 87.38 300 MET A O 1
ATOM 2493 N N . GLN A 1 301 ? 3.094 -0.994 9.732 1.00 75.00 301 GLN A N 1
ATOM 2494 C CA . GLN A 1 301 ? 3.344 -1.059 11.188 1.00 75.00 301 GLN A CA 1
ATOM 2495 C C . GLN A 1 301 ? 3.776 0.269 11.820 1.00 75.00 301 GLN A C 1
ATOM 2497 O O . GLN A 1 301 ? 3.895 0.357 13.038 1.00 75.00 301 GLN A O 1
ATOM 2502 N N . ASP A 1 302 ? 3.994 1.310 11.016 1.00 78.75 302 ASP A N 1
ATOM 2503 C CA . ASP A 1 302 ? 4.441 2.617 11.499 1.00 78.75 302 ASP A CA 1
ATOM 2504 C C . ASP A 1 302 ? 3.354 3.364 12.316 1.00 78.75 302 ASP A C 1
ATOM 2506 O O . ASP A 1 302 ? 3.667 4.381 12.933 1.00 78.75 302 ASP A O 1
ATOM 2510 N N . ALA A 1 303 ? 2.099 2.886 12.351 1.00 87.62 303 ALA A N 1
ATOM 2511 C CA . ALA A 1 303 ? 0.983 3.534 13.052 1.00 87.62 303 ALA A CA 1
ATOM 2512 C C . ALA A 1 303 ? 0.328 2.641 14.129 1.00 87.62 303 ALA A C 1
ATOM 2514 O O . ALA A 1 303 ? 0.327 1.412 14.000 1.00 87.62 303 ALA A O 1
ATOM 2515 N N . PRO A 1 304 ? -0.277 3.246 15.169 1.00 92.56 304 PRO A N 1
ATOM 2516 C CA . PRO A 1 304 ? -0.992 2.522 16.217 1.00 92.56 304 PRO A CA 1
ATOM 2517 C C . PRO A 1 304 ? -2.243 1.799 15.712 1.00 92.56 304 PRO A C 1
ATOM 2519 O O . PRO A 1 304 ? -2.926 2.260 14.793 1.00 92.56 304 PRO A O 1
ATOM 2522 N N . LEU A 1 305 ? -2.569 0.679 16.360 1.00 92.00 305 LEU A N 1
ATOM 2523 C CA . LEU A 1 305 ? -3.742 -0.140 16.069 1.00 92.00 305 LEU A CA 1
ATOM 2524 C C . LEU A 1 305 ? -4.822 0.050 17.143 1.00 92.00 305 LEU A C 1
ATOM 2526 O O . LEU A 1 305 ? -4.677 -0.404 18.275 1.00 92.00 305 LEU A O 1
ATOM 2530 N N . LEU A 1 306 ? -5.935 0.676 16.772 1.00 94.25 306 LEU A N 1
ATOM 2531 C CA . LEU A 1 306 ? -7.129 0.828 17.598 1.00 94.25 306 LEU A CA 1
ATOM 2532 C C . LEU A 1 306 ? -8.080 -0.351 17.360 1.00 94.25 306 LEU A C 1
ATOM 2534 O O . LEU A 1 306 ? -8.615 -0.513 16.266 1.00 94.25 306 LEU A O 1
ATOM 2538 N N . VAL A 1 307 ? -8.314 -1.172 18.377 1.00 91.94 307 VAL A N 1
ATOM 2539 C CA . VAL A 1 307 ? -9.109 -2.399 18.294 1.00 91.94 307 VAL A CA 1
ATOM 2540 C C . VAL A 1 307 ? -10.397 -2.234 19.090 1.00 91.94 307 VAL A C 1
ATOM 2542 O O . VAL A 1 307 ? -10.368 -2.130 20.315 1.00 91.94 307 VAL A O 1
ATOM 2545 N N . LEU A 1 308 ? -11.536 -2.266 18.398 1.00 92.75 308 LEU A N 1
ATOM 2546 C CA . LEU A 1 308 ? -12.844 -2.301 19.048 1.00 92.75 308 LEU A CA 1
ATOM 2547 C C . LEU A 1 308 ? -13.180 -3.744 19.428 1.00 92.75 308 LEU A C 1
ATOM 2549 O O . LEU A 1 308 ? -13.215 -4.629 18.568 1.00 92.75 308 LEU A O 1
ATOM 2553 N N . VAL A 1 309 ? -13.433 -3.978 20.712 1.00 90.38 309 VAL A N 1
ATOM 2554 C CA . VAL A 1 309 ? -13.798 -5.291 21.250 1.00 90.38 309 VAL A CA 1
ATOM 2555 C C . VAL A 1 309 ? -15.184 -5.253 21.870 1.00 90.38 309 VAL A C 1
ATOM 2557 O O . VAL A 1 309 ? -15.654 -4.223 22.339 1.00 90.38 309 VAL A O 1
ATOM 2560 N N . ARG A 1 310 ? -15.853 -6.399 21.866 1.00 88.88 310 ARG A N 1
ATOM 2561 C CA . ARG A 1 310 ? -17.138 -6.612 22.521 1.00 88.88 310 ARG A CA 1
ATOM 2562 C C . ARG A 1 310 ? -17.120 -7.990 23.158 1.00 88.88 310 ARG A C 1
ATOM 2564 O O . ARG A 1 310 ? -16.430 -8.883 22.657 1.00 88.88 310 ARG A O 1
ATOM 2571 N N . ASP A 1 311 ? -17.897 -8.169 24.221 1.00 88.50 311 ASP A N 1
ATOM 2572 C CA . ASP A 1 311 ? -18.175 -9.501 24.747 1.00 88.50 311 ASP A CA 1
ATOM 2573 C C . ASP A 1 311 ? -18.612 -10.449 23.601 1.00 88.50 311 ASP A C 1
ATOM 2575 O O . ASP A 1 311 ? -19.508 -10.095 22.821 1.00 88.50 311 ASP A O 1
ATOM 2579 N N . PRO A 1 312 ? -17.981 -11.630 23.449 1.00 83.44 312 PRO A N 1
ATOM 2580 C CA . PRO A 1 312 ? -18.284 -12.537 22.346 1.00 83.44 312 PRO A CA 1
ATOM 2581 C C . PRO A 1 312 ? -19.742 -13.011 22.308 1.00 83.44 312 PRO A C 1
ATOM 2583 O O . PRO A 1 312 ? -20.283 -13.205 21.218 1.00 83.44 312 PRO A O 1
ATOM 2586 N N . LEU A 1 313 ? -20.400 -13.182 23.461 1.00 84.06 313 LEU A N 1
ATOM 2587 C CA . LEU A 1 313 ? -21.807 -13.591 23.513 1.00 84.06 313 LEU A CA 1
ATOM 2588 C C . LEU A 1 313 ? -22.720 -12.449 23.066 1.00 84.06 313 LEU A C 1
ATOM 2590 O O . LEU A 1 313 ? -23.681 -12.684 22.333 1.00 84.06 313 LEU A O 1
ATOM 2594 N N . ASP A 1 314 ? -22.406 -11.208 23.430 1.00 87.44 314 ASP A N 1
ATOM 2595 C CA . ASP A 1 314 ? -23.146 -10.044 22.945 1.00 87.44 314 ASP A CA 1
ATOM 2596 C C . ASP A 1 314 ? -22.925 -9.779 21.452 1.00 87.44 314 ASP A C 1
ATOM 2598 O O . ASP A 1 314 ? -23.861 -9.374 20.755 1.00 87.44 314 ASP A O 1
ATOM 2602 N N . ALA A 1 315 ? -21.717 -10.019 20.938 1.00 84.75 315 ALA A N 1
ATOM 2603 C CA . ALA A 1 315 ? -21.428 -9.964 19.507 1.00 84.75 315 ALA A CA 1
ATOM 2604 C C . ALA A 1 315 ? -22.261 -11.008 18.739 1.00 84.75 315 ALA A C 1
ATOM 2606 O O . ALA A 1 315 ? -22.958 -10.662 17.781 1.00 84.75 315 ALA A O 1
ATOM 2607 N N . LEU A 1 316 ? -22.297 -12.254 19.227 1.00 81.62 316 LEU A N 1
ATOM 2608 C CA . LEU A 1 316 ? -23.152 -13.327 18.705 1.00 81.62 316 LEU A CA 1
ATOM 2609 C C . LEU A 1 316 ? -24.639 -12.977 18.779 1.00 81.62 316 LEU A C 1
ATOM 2611 O O . LEU A 1 316 ? -25.383 -13.161 17.818 1.00 81.62 316 LEU A O 1
ATOM 2615 N N . ARG A 1 317 ? -25.097 -12.426 19.903 1.00 84.62 317 ARG A N 1
ATOM 2616 C CA . ARG A 1 317 ? -26.483 -11.977 20.041 1.00 84.62 317 ARG A CA 1
ATOM 2617 C C . ARG A 1 317 ? -26.803 -10.891 19.020 1.00 84.62 317 ARG A C 1
ATOM 2619 O O . ARG A 1 317 ? -27.874 -10.922 18.420 1.00 84.62 317 ARG A O 1
ATOM 2626 N N . SER A 1 318 ? -25.892 -9.945 18.808 1.00 85.00 318 SER A N 1
ATOM 2627 C CA . SER A 1 318 ? -26.044 -8.901 17.796 1.00 85.00 318 SER A CA 1
ATOM 2628 C C . SER A 1 318 ? -26.118 -9.486 16.389 1.00 85.00 318 SER A C 1
ATOM 2630 O O . SER A 1 318 ? -26.954 -9.037 15.614 1.00 85.00 318 SER A O 1
ATOM 2632 N N . PHE A 1 319 ? -25.291 -10.488 16.080 1.00 81.94 319 PHE A N 1
ATOM 2633 C CA . PHE A 1 319 ? -25.309 -11.220 14.814 1.00 81.94 319 PHE A CA 1
ATOM 2634 C C . PHE A 1 319 ? -26.670 -11.866 14.549 1.00 81.94 319 PHE A C 1
ATOM 2636 O O . PHE A 1 319 ? -27.297 -11.600 13.531 1.00 81.94 319 PHE A O 1
ATOM 2643 N N . LEU A 1 320 ? -27.188 -12.643 15.501 1.00 82.62 320 LEU A N 1
ATOM 2644 C CA . LEU A 1 320 ? -28.485 -13.312 15.348 1.00 82.62 320 LEU A CA 1
ATOM 2645 C C . LEU A 1 320 ? -29.648 -12.333 15.185 1.00 82.62 320 LEU A C 1
ATOM 2647 O O . LEU A 1 320 ? -30.693 -12.712 14.666 1.00 82.62 320 LEU A O 1
ATOM 2651 N N . ASN A 1 321 ? -29.477 -11.091 15.642 1.00 84.75 321 ASN A N 1
ATOM 2652 C CA . ASN A 1 321 ? -30.488 -10.046 15.563 1.00 84.75 321 ASN A CA 1
ATOM 2653 C C . ASN A 1 321 ? -30.326 -9.099 14.367 1.00 84.75 321 ASN A C 1
ATOM 2655 O O . ASN A 1 321 ? -31.041 -8.100 14.302 1.00 84.75 321 ASN A O 1
ATOM 2659 N N . VAL A 1 322 ? -29.432 -9.398 13.418 1.00 82.56 322 VAL A N 1
ATOM 2660 C CA . VAL A 1 322 ? -29.315 -8.607 12.188 1.00 82.56 322 VAL A CA 1
ATOM 2661 C C . VAL A 1 322 ? -30.588 -8.763 11.356 1.00 82.56 322 VAL A C 1
ATOM 2663 O O . VAL A 1 322 ? -31.049 -9.874 11.071 1.00 82.56 322 VAL A O 1
ATOM 2666 N N . ARG A 1 323 ? -31.152 -7.623 10.955 1.00 82.00 323 ARG A N 1
ATOM 2667 C CA . ARG A 1 323 ? -32.412 -7.522 10.218 1.00 82.00 323 ARG A CA 1
ATOM 2668 C C . ARG A 1 323 ? -32.220 -6.752 8.918 1.00 82.00 323 ARG A C 1
ATOM 2670 O O . ARG A 1 323 ? -31.376 -5.866 8.828 1.00 82.00 323 ARG A O 1
ATOM 2677 N N . ALA A 1 324 ? -33.029 -7.072 7.915 1.00 79.31 324 ALA A N 1
ATOM 2678 C CA . ALA A 1 324 ? -33.101 -6.318 6.670 1.00 79.31 324 ALA A CA 1
ATOM 2679 C C . ALA A 1 324 ? -34.550 -6.118 6.221 1.00 79.31 324 ALA A C 1
ATOM 2681 O O . ALA A 1 324 ? -35.461 -6.833 6.642 1.00 79.31 324 ALA A O 1
ATOM 2682 N N . SER A 1 325 ? -34.740 -5.126 5.351 1.00 77.06 325 SER A N 1
ATOM 2683 C CA . SER A 1 325 ? -35.998 -4.904 4.641 1.00 77.06 325 SER A CA 1
ATOM 2684 C C . SER A 1 325 ? -36.100 -5.861 3.452 1.00 77.06 325 SER A C 1
ATOM 2686 O O . SER A 1 325 ? -35.258 -5.837 2.548 1.00 77.06 325 SER A O 1
ATOM 2688 N N . LEU A 1 326 ? -37.143 -6.685 3.446 1.00 72.25 326 LEU A N 1
ATOM 2689 C CA . LEU A 1 326 ? -37.518 -7.575 2.359 1.00 72.25 326 LEU A CA 1
ATOM 2690 C C . LEU A 1 326 ? -37.787 -6.738 1.100 1.00 72.25 326 LEU A C 1
ATOM 2692 O O . LEU A 1 326 ? -38.553 -5.774 1.134 1.00 72.25 326 LEU A O 1
ATOM 2696 N N . ASN A 1 327 ? -37.163 -7.111 -0.018 1.00 68.88 327 ASN A N 1
ATOM 2697 C CA . ASN A 1 327 ? -37.188 -6.388 -1.300 1.00 68.88 327 ASN A CA 1
ATOM 2698 C C . ASN A 1 327 ? -36.467 -5.021 -1.316 1.00 68.88 327 ASN A C 1
ATOM 2700 O O . ASN A 1 327 ? -36.535 -4.314 -2.318 1.00 68.88 327 ASN A O 1
ATOM 2704 N N . GLY A 1 328 ? -35.745 -4.639 -0.254 1.00 63.62 328 GLY A N 1
ATOM 2705 C CA . GLY A 1 328 ? -34.831 -3.490 -0.281 1.00 63.62 328 GLY A CA 1
ATOM 2706 C C . GLY A 1 328 ? -35.473 -2.096 -0.202 1.00 63.62 328 GLY A C 1
ATOM 2707 O O . GLY A 1 328 ? -34.781 -1.106 -0.446 1.00 63.62 328 GLY A O 1
ATOM 2708 N N . GLU A 1 329 ? -36.753 -1.978 0.164 1.00 62.25 329 GLU A N 1
ATOM 2709 C CA . GLU A 1 329 ? -37.403 -0.681 0.421 1.00 62.25 329 GLU A CA 1
ATOM 2710 C C . GLU A 1 329 ? -36.831 -0.034 1.698 1.00 62.25 329 GLU A C 1
ATOM 2712 O O . GLU A 1 329 ? -36.981 -0.577 2.795 1.00 62.25 329 GLU A O 1
ATOM 2717 N N . LYS A 1 330 ? -36.160 1.122 1.559 1.00 60.06 330 LYS A N 1
ATOM 2718 C CA . LYS A 1 330 ? -35.379 1.772 2.637 1.00 60.06 330 LYS A CA 1
ATOM 2719 C C . LYS A 1 330 ? -36.103 2.885 3.398 1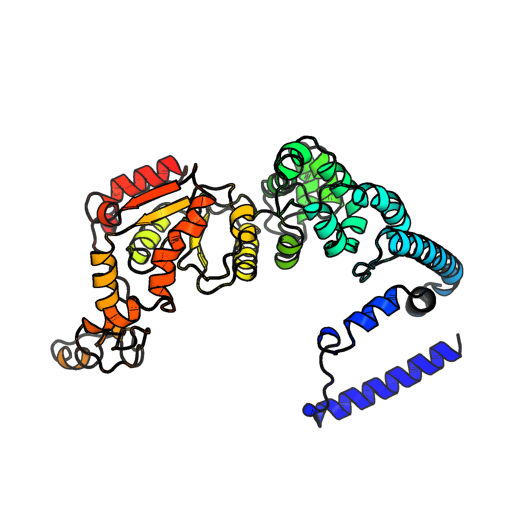.00 60.06 330 LYS A C 1
ATOM 2721 O O . LYS A 1 330 ? -35.653 3.251 4.477 1.00 60.06 330 LYS A O 1
ATOM 2726 N N . ILE A 1 331 ? -37.175 3.455 2.847 1.00 64.44 331 ILE A N 1
ATOM 2727 C CA . ILE A 1 331 ? -37.876 4.606 3.435 1.00 64.44 331 ILE A CA 1
ATOM 2728 C C . ILE A 1 331 ? -39.367 4.307 3.455 1.00 64.44 331 ILE A C 1
ATOM 2730 O O . ILE A 1 331 ? -39.947 3.975 2.425 1.00 64.44 331 ILE A O 1
ATOM 2734 N N . TRP A 1 332 ? -39.965 4.436 4.636 1.00 63.16 332 TRP A N 1
ATOM 2735 C CA . TRP A 1 332 ? -41.371 4.152 4.880 1.00 63.16 332 TRP A CA 1
ATOM 2736 C C . TRP A 1 332 ? -42.010 5.367 5.537 1.00 63.16 332 TRP A C 1
ATOM 2738 O O . TRP A 1 332 ? -41.522 5.856 6.555 1.00 63.16 332 TRP A O 1
ATOM 2748 N N . THR A 1 333 ? -43.108 5.859 4.969 1.00 64.69 333 THR A N 1
ATOM 2749 C CA . THR A 1 333 ? -43.962 6.832 5.652 1.00 64.69 333 THR A CA 1
ATOM 2750 C C . THR A 1 333 ? -44.987 6.057 6.460 1.00 64.69 333 THR A C 1
ATOM 2752 O O . THR A 1 333 ? -45.903 5.467 5.902 1.00 64.69 333 THR A O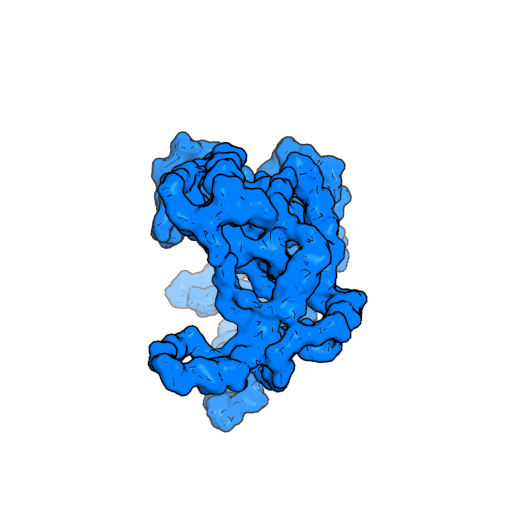 1
ATOM 2755 N N . LEU A 1 334 ? -44.806 6.039 7.776 1.00 62.50 334 LEU A N 1
ATOM 2756 C CA . LEU A 1 334 ? -45.727 5.405 8.710 1.00 62.50 334 LEU A CA 1
ATOM 2757 C C . LEU A 1 334 ? -47.005 6.242 8.846 1.00 62.50 334 LEU A C 1
ATOM 2759 O O . LEU A 1 334 ? -46.964 7.338 9.408 1.00 62.50 334 LEU A O 1
ATOM 2763 N N . ARG A 1 335 ? -48.144 5.723 8.373 1.00 68.69 335 ARG A N 1
ATOM 2764 C CA . ARG A 1 335 ? -49.469 6.135 8.861 1.00 68.69 335 ARG A CA 1
ATOM 2765 C C . ARG A 1 335 ? -49.942 5.153 9.936 1.00 68.69 335 ARG A C 1
ATOM 2767 O O . ARG A 1 335 ? -49.430 4.040 10.041 1.00 68.69 335 ARG A O 1
ATOM 2774 N N . TYR A 1 336 ? -50.875 5.582 10.784 1.00 62.78 336 TYR A N 1
ATOM 2775 C CA . TYR A 1 336 ? -51.299 4.843 11.985 1.00 62.78 336 TYR A CA 1
ATOM 2776 C C . TYR A 1 336 ? -51.839 3.426 11.676 1.00 62.78 336 TYR A C 1
ATOM 2778 O O . TYR A 1 336 ? -51.766 2.526 12.506 1.00 62.78 336 TYR A O 1
ATOM 2786 N N . ASP A 1 337 ? -52.324 3.215 10.455 1.00 63.50 337 ASP A N 1
ATOM 2787 C CA . ASP A 1 337 ? -52.872 1.984 9.885 1.00 63.50 337 ASP A CA 1
ATOM 2788 C C . ASP A 1 337 ? -51.841 1.096 9.147 1.00 63.50 337 ASP A C 1
ATOM 2790 O O . ASP A 1 337 ? -52.158 -0.028 8.755 1.00 63.50 337 ASP A O 1
ATOM 2794 N N . ASP A 1 338 ? -50.589 1.543 8.990 1.00 67.56 338 ASP A N 1
ATOM 2795 C CA . ASP A 1 338 ? -49.564 0.855 8.186 1.00 67.56 338 ASP A CA 1
ATOM 2796 C C . ASP A 1 338 ? -48.656 -0.104 8.981 1.00 67.56 338 ASP A C 1
ATOM 2798 O O . ASP A 1 338 ? -47.844 -0.813 8.382 1.00 67.56 338 ASP A O 1
ATOM 2802 N N . LEU A 1 339 ? -48.786 -0.187 10.312 1.00 67.94 339 LEU A N 1
ATOM 2803 C CA . LEU A 1 339 ? -47.891 -0.999 11.158 1.00 67.94 339 LEU A CA 1
ATOM 2804 C C . LEU A 1 339 ? -47.872 -2.489 10.764 1.00 67.94 339 LEU A C 1
ATOM 2806 O O . LEU A 1 339 ? -46.805 -3.099 10.708 1.00 67.94 339 LEU A O 1
ATOM 2810 N N . LEU A 1 340 ? -49.025 -3.058 10.393 1.00 68.19 340 LEU A N 1
ATOM 2811 C CA . LEU A 1 340 ? -49.132 -4.451 9.930 1.00 68.19 340 LEU A CA 1
ATOM 2812 C C . LEU A 1 340 ? -48.453 -4.690 8.568 1.00 68.19 340 LEU A C 1
ATOM 2814 O O . LEU A 1 340 ? -48.067 -5.814 8.253 1.00 68.19 340 LEU A O 1
ATOM 2818 N N . LYS A 1 341 ? -48.275 -3.644 7.750 1.00 66.44 341 LYS A N 1
ATOM 2819 C CA . LYS A 1 341 ? -47.585 -3.747 6.452 1.00 66.44 341 LYS A CA 1
ATOM 2820 C C . LYS A 1 341 ? -46.064 -3.824 6.618 1.00 66.44 341 LYS A C 1
ATOM 2822 O O . LYS A 1 341 ? -45.392 -4.348 5.731 1.00 66.44 341 LYS A O 1
ATOM 2827 N N . ILE A 1 342 ? -45.531 -3.332 7.740 1.00 69.00 342 ILE A N 1
ATOM 2828 C CA . ILE A 1 342 ? -44.094 -3.336 8.059 1.00 69.00 342 ILE A CA 1
ATOM 2829 C C . ILE A 1 342 ? -43.645 -4.689 8.610 1.00 69.00 342 ILE A C 1
ATOM 2831 O O . ILE A 1 342 ? -42.556 -5.152 8.272 1.00 69.00 342 ILE A O 1
ATOM 2835 N N . ASP A 1 343 ? -44.490 -5.353 9.400 1.00 67.31 343 ASP A N 1
ATOM 2836 C CA . ASP A 1 343 ? -44.178 -6.649 10.021 1.00 67.31 343 ASP A CA 1
ATOM 2837 C C . ASP A 1 343 ? -43.825 -7.725 8.970 1.00 67.31 343 ASP A C 1
ATOM 2839 O O . ASP A 1 343 ? -42.851 -8.481 9.068 1.00 67.31 343 ASP A O 1
ATOM 2843 N N . ASN A 1 344 ? -44.521 -7.692 7.832 1.00 72.62 344 ASN A N 1
ATOM 2844 C CA . ASN A 1 344 ? -44.226 -8.579 6.710 1.00 72.62 344 ASN A CA 1
ATOM 2845 C C . ASN A 1 344 ? -42.945 -8.234 5.945 1.00 72.62 344 ASN A C 1
ATOM 2847 O O . ASN A 1 344 ? -42.486 -9.060 5.153 1.00 72.62 344 ASN A O 1
ATOM 2851 N N . LYS A 1 345 ? -42.304 -7.096 6.214 1.00 76.44 345 LYS A N 1
ATOM 2852 C CA . LYS A 1 345 ? -41.135 -6.642 5.456 1.00 76.44 345 LYS A CA 1
ATOM 2853 C C . LYS A 1 345 ? -39.839 -6.578 6.233 1.00 76.44 345 LYS A C 1
ATOM 2855 O O . LYS A 1 345 ? -38.801 -6.460 5.605 1.00 76.44 345 LYS A O 1
ATOM 2860 N N . ILE A 1 346 ? -39.851 -6.746 7.547 1.00 79.94 346 ILE A N 1
ATOM 2861 C CA . ILE A 1 346 ? -38.613 -6.975 8.294 1.00 79.94 346 ILE A CA 1
ATOM 2862 C C . ILE A 1 346 ? -38.341 -8.479 8.334 1.00 79.94 346 ILE A C 1
ATOM 2864 O O . ILE A 1 346 ? -39.244 -9.279 8.598 1.00 79.94 346 ILE A O 1
ATOM 2868 N N . VAL A 1 347 ? -37.110 -8.873 8.021 1.00 83.25 347 VAL A N 1
ATOM 2869 C CA . VAL A 1 347 ? -36.663 -10.270 8.072 1.00 83.25 347 VAL A CA 1
ATOM 2870 C C . VAL A 1 347 ? -35.322 -10.375 8.776 1.00 83.25 347 VAL A C 1
ATOM 2872 O O . VAL A 1 347 ? -34.499 -9.460 8.710 1.00 83.25 347 VAL A O 1
ATOM 2875 N N . TYR A 1 348 ? -35.106 -11.495 9.456 1.00 84.81 348 TYR A N 1
ATOM 2876 C CA . TYR A 1 348 ? -33.819 -11.846 10.037 1.00 84.81 348 TYR A CA 1
ATOM 2877 C C . TYR A 1 348 ? -32.958 -12.488 8.955 1.00 84.81 348 TYR A C 1
ATOM 2879 O O . TYR A 1 348 ? -33.364 -13.448 8.300 1.00 84.81 348 TYR A O 1
ATOM 2887 N N . VAL A 1 349 ? -31.771 -11.928 8.739 1.00 81.19 349 VAL A N 1
ATOM 2888 C CA . VAL A 1 349 ? -30.968 -12.268 7.555 1.00 81.19 349 VAL A CA 1
ATOM 2889 C C . VAL A 1 349 ? -30.102 -13.504 7.738 1.00 81.19 349 VAL A C 1
ATOM 2891 O O . VAL A 1 349 ? -29.557 -13.983 6.757 1.00 81.19 349 VAL A O 1
ATOM 2894 N N . HIS A 1 350 ? -29.969 -14.022 8.958 1.00 78.38 350 HIS A N 1
ATOM 2895 C CA . HIS A 1 350 ? -29.180 -15.218 9.243 1.00 78.38 350 HIS A CA 1
ATOM 2896 C C . HIS A 1 350 ? -30.108 -16.419 9.440 1.00 78.38 350 HIS A C 1
ATOM 2898 O O . HIS A 1 350 ? -30.561 -16.698 10.552 1.00 78.38 350 HIS A O 1
ATOM 2904 N N . ASP A 1 351 ? -30.400 -17.111 8.338 1.00 71.38 351 ASP A N 1
ATOM 2905 C CA . ASP A 1 351 ? -31.141 -18.377 8.340 1.00 71.38 351 ASP A CA 1
ATOM 2906 C C . ASP A 1 351 ? -30.280 -19.539 8.881 1.00 71.38 351 ASP A C 1
ATOM 2908 O O . ASP A 1 351 ? -29.181 -19.326 9.394 1.00 71.38 351 ASP A O 1
ATOM 2912 N N . GLU A 1 352 ? -30.769 -20.778 8.785 1.00 67.75 352 GLU A N 1
ATOM 2913 C CA . GLU A 1 352 ? -30.064 -21.992 9.232 1.00 67.75 352 GLU A CA 1
ATOM 2914 C C . GLU A 1 352 ? -28.630 -22.130 8.676 1.00 67.75 352 GLU A C 1
ATOM 2916 O O . GLU A 1 352 ? -27.782 -22.770 9.298 1.00 67.75 352 GLU A O 1
ATOM 2921 N N . ARG A 1 353 ? -28.311 -21.480 7.548 1.00 67.50 353 ARG A N 1
ATOM 2922 C CA . ARG A 1 353 ? -26.974 -21.471 6.929 1.00 67.50 353 ARG A CA 1
ATOM 2923 C C . ARG A 1 353 ? -26.075 -20.350 7.458 1.00 67.50 353 ARG A C 1
ATOM 2925 O O . ARG A 1 353 ? -24.935 -20.240 7.018 1.00 67.50 353 ARG A O 1
ATOM 2932 N N . ALA A 1 354 ? -26.596 -19.484 8.333 1.00 66.88 354 ALA A N 1
ATOM 2933 C CA . ALA A 1 354 ? -25.987 -18.267 8.890 1.00 66.88 354 ALA A CA 1
ATOM 2934 C C . ALA A 1 354 ? -25.410 -17.265 7.879 1.00 66.88 354 ALA A C 1
ATOM 2936 O O . ALA A 1 354 ? -24.848 -16.236 8.254 1.00 66.88 354 ALA A O 1
ATOM 2937 N N . CYS A 1 355 ? -25.610 -17.494 6.587 1.00 70.94 355 CYS A N 1
ATOM 2938 C CA . CYS A 1 355 ? -25.224 -16.568 5.541 1.00 70.94 355 CYS A CA 1
ATOM 2939 C C . CYS A 1 355 ? -26.172 -15.366 5.540 1.00 70.94 355 CYS A C 1
ATOM 2941 O O . CYS A 1 355 ? -27.359 -15.513 5.809 1.00 70.94 355 CYS A O 1
ATOM 2943 N N . TYR A 1 356 ? -25.655 -14.176 5.222 1.00 78.38 356 TYR A N 1
ATOM 2944 C CA . TYR A 1 356 ? -26.488 -12.987 5.055 1.00 78.38 356 TYR A CA 1
ATOM 2945 C C . TYR A 1 356 ? -27.449 -13.193 3.873 1.00 78.38 356 TYR A C 1
ATOM 2947 O O . TYR A 1 356 ? -27.026 -13.233 2.718 1.00 78.38 356 TYR A O 1
ATOM 2955 N N . ASN A 1 357 ? -28.741 -13.313 4.167 1.00 80.31 357 ASN A N 1
ATOM 2956 C CA . ASN A 1 357 ? -29.807 -13.519 3.200 1.00 80.31 357 ASN A CA 1
ATOM 2957 C C . ASN A 1 357 ? -30.929 -12.483 3.413 1.00 80.31 357 ASN A C 1
ATOM 2959 O O . ASN A 1 357 ? -31.823 -12.686 4.238 1.00 80.31 357 ASN A O 1
ATOM 2963 N N . PRO A 1 358 ? -30.934 -11.369 2.658 1.00 78.81 358 PRO A N 1
ATOM 2964 C CA . PRO A 1 358 ? -31.956 -10.329 2.789 1.00 78.81 358 PRO A CA 1
ATOM 2965 C C . PRO A 1 358 ? -33.331 -10.756 2.243 1.00 78.81 358 PRO A C 1
ATOM 2967 O O . PRO A 1 358 ? -34.312 -10.050 2.454 1.00 78.81 358 PRO A O 1
ATOM 2970 N N . ASN A 1 359 ? -33.406 -11.902 1.557 1.00 81.25 359 ASN A N 1
ATOM 2971 C CA . ASN A 1 359 ? -34.640 -12.496 1.038 1.00 81.25 359 ASN A CA 1
ATOM 2972 C C . ASN A 1 359 ? -35.126 -13.671 1.899 1.00 81.25 359 ASN A C 1
ATOM 2974 O O . ASN A 1 359 ? -35.998 -14.432 1.483 1.00 81.25 359 ASN A O 1
ATOM 2978 N N . SER A 1 360 ? -34.537 -13.845 3.082 1.00 80.06 360 SER A N 1
ATOM 2979 C CA . SER A 1 360 ? -34.960 -14.843 4.052 1.00 80.06 360 SER A CA 1
ATOM 2980 C C . SER A 1 360 ? -36.436 -14.654 4.416 1.00 80.06 360 SER A C 1
ATOM 2982 O O . SER A 1 360 ? -36.901 -13.530 4.589 1.00 80.06 360 SER A O 1
ATOM 2984 N N . SER A 1 361 ? -37.182 -15.748 4.579 1.00 81.69 361 SER A N 1
ATOM 2985 C CA . SER A 1 361 ? -38.543 -15.715 5.137 1.00 81.69 361 SER A CA 1
ATOM 2986 C C . SER A 1 361 ? -38.552 -15.690 6.672 1.00 81.69 361 SER A C 1
ATOM 2988 O O . SER A 1 361 ? -39.614 -15.767 7.286 1.00 81.69 361 SER A O 1
ATOM 2990 N N . GLN A 1 362 ? -37.379 -15.614 7.304 1.00 83.25 362 GLN A N 1
ATOM 2991 C CA . GLN A 1 362 ? -37.212 -15.702 8.748 1.00 83.25 362 GLN A CA 1
ATOM 2992 C C . GLN A 1 362 ? -37.745 -14.444 9.451 1.00 83.25 362 GLN A C 1
ATOM 2994 O O . GLN A 1 362 ? -37.293 -13.327 9.196 1.00 83.25 362 GLN A O 1
ATOM 2999 N N . LYS A 1 363 ? -38.688 -14.626 10.382 1.00 84.38 363 LYS A N 1
ATOM 3000 C CA . LYS A 1 363 ? -39.355 -13.530 11.116 1.00 84.38 363 LYS A CA 1
ATOM 3001 C C . LYS A 1 363 ? -38.892 -13.338 12.556 1.00 84.38 363 LYS A C 1
ATOM 3003 O O . LYS A 1 363 ? -39.240 -12.349 13.186 1.00 84.38 363 LYS A O 1
ATOM 3008 N N . TYR A 1 364 ? -38.079 -14.253 13.059 1.00 85.44 364 TYR A N 1
ATOM 3009 C CA . TYR A 1 364 ? -37.543 -14.246 14.418 1.00 85.44 364 TYR A CA 1
ATOM 3010 C C . TYR A 1 364 ? -36.090 -14.730 14.395 1.00 85.44 364 TYR A C 1
ATOM 3012 O O . TYR A 1 364 ? -35.729 -15.486 13.494 1.00 85.44 364 TYR A O 1
ATOM 3020 N N . PRO A 1 365 ? -35.237 -14.343 15.355 1.00 84.31 365 PRO A N 1
ATOM 3021 C CA . PRO A 1 365 ? -33.871 -14.851 15.396 1.00 84.31 365 PRO A CA 1
ATOM 3022 C C . PRO A 1 365 ? -33.896 -16.370 15.620 1.00 84.31 365 PRO A C 1
ATOM 3024 O O . PRO A 1 365 ? -34.638 -16.863 16.472 1.00 84.31 365 PRO A O 1
ATOM 3027 N N . LEU A 1 366 ? -33.098 -17.117 14.857 1.00 83.31 366 LEU A N 1
ATOM 3028 C CA . LEU A 1 366 ? -33.000 -18.571 14.976 1.00 83.31 366 LEU A CA 1
ATOM 3029 C C . LEU A 1 366 ? -31.709 -18.936 15.711 1.00 83.31 366 LEU A C 1
ATOM 3031 O O . LEU A 1 366 ? -30.612 -18.638 15.248 1.00 83.31 366 LEU A O 1
ATOM 3035 N N . ILE A 1 367 ? -31.830 -19.600 16.861 1.00 82.44 367 ILE A N 1
ATOM 3036 C CA . ILE A 1 367 ? -30.655 -19.971 17.662 1.00 82.44 367 ILE A CA 1
ATOM 3037 C C . ILE A 1 367 ? -29.771 -21.006 16.955 1.00 82.44 367 ILE A C 1
ATOM 3039 O O . ILE A 1 367 ? -28.553 -20.990 17.110 1.00 82.44 367 ILE A O 1
ATOM 3043 N N . ASP A 1 368 ? -30.364 -21.864 16.122 1.00 80.62 368 ASP A N 1
ATOM 3044 C CA . ASP A 1 368 ? -29.627 -22.853 15.335 1.00 80.62 368 ASP A CA 1
ATOM 3045 C C . ASP A 1 368 ? -28.684 -22.218 14.306 1.00 80.62 368 ASP A C 1
ATOM 3047 O O . ASP A 1 368 ? -27.683 -22.843 13.959 1.00 80.62 368 ASP A O 1
ATOM 3051 N N . SER A 1 369 ? -28.905 -20.960 13.903 1.00 77.94 369 SER A N 1
ATOM 3052 C CA . SER A 1 369 ? -27.974 -20.214 13.045 1.00 77.94 369 SER A CA 1
ATOM 3053 C C . SER A 1 369 ? -26.588 -20.054 13.692 1.00 77.94 369 SER A C 1
ATOM 3055 O O . SER A 1 369 ? -25.593 -19.875 12.995 1.00 77.94 369 SER A O 1
ATOM 3057 N N . ILE A 1 370 ? -26.464 -20.195 15.019 1.00 76.31 370 ILE A N 1
ATOM 3058 C CA . ILE A 1 370 ? -25.155 -20.233 15.694 1.00 76.31 370 ILE A CA 1
ATOM 3059 C C . ILE A 1 370 ? -24.318 -21.436 15.225 1.00 76.31 370 ILE A C 1
ATOM 3061 O O . ILE A 1 370 ? -23.098 -21.329 15.139 1.00 76.31 370 ILE A O 1
ATOM 3065 N N . LYS A 1 371 ? -24.933 -22.580 14.892 1.00 77.56 371 LYS A N 1
ATOM 3066 C CA . LYS A 1 371 ? -24.195 -23.784 14.462 1.00 77.56 371 LYS A CA 1
ATOM 3067 C C . LYS A 1 371 ? -23.357 -23.508 13.218 1.00 77.56 371 LYS A C 1
ATOM 3069 O O . LYS A 1 371 ? -22.196 -23.897 13.166 1.00 77.56 371 LYS A O 1
ATOM 3074 N N . SER A 1 372 ? -23.934 -22.780 12.268 1.00 72.44 372 SER A N 1
ATOM 3075 C CA . SER A 1 372 ? -23.265 -22.360 11.037 1.00 72.44 372 SER A CA 1
ATOM 3076 C C . SER A 1 372 ? -22.233 -21.259 11.287 1.00 72.44 372 SER A C 1
ATOM 3078 O O . SER A 1 372 ? -21.241 -21.199 10.572 1.00 72.44 372 SER A O 1
ATOM 3080 N N . PHE A 1 373 ? -22.397 -20.443 12.339 1.00 69.06 373 PHE A N 1
ATOM 3081 C CA . PHE A 1 373 ? -21.330 -19.550 12.789 1.00 69.06 373 PHE A CA 1
ATOM 3082 C C . PHE A 1 373 ? -20.103 -20.353 13.222 1.00 69.06 373 PHE A C 1
ATOM 3084 O O . PHE A 1 373 ? -19.026 -19.978 12.813 1.00 69.06 373 PHE A O 1
ATOM 3091 N N . ILE A 1 374 ? -20.248 -21.467 13.957 1.00 69.12 374 ILE A N 1
ATOM 3092 C CA . ILE A 1 374 ? -19.129 -22.309 14.448 1.00 69.12 374 ILE A CA 1
ATOM 3093 C C . ILE A 1 374 ? -18.358 -23.021 13.312 1.00 69.12 374 ILE A C 1
ATOM 3095 O O . ILE A 1 374 ? -17.261 -23.546 13.530 1.00 69.12 374 ILE A O 1
ATOM 3099 N N . ASP A 1 375 ? -18.888 -23.019 12.088 1.00 71.94 375 ASP A N 1
ATOM 3100 C CA . ASP A 1 375 ? -18.174 -23.528 10.922 1.00 71.94 375 ASP A CA 1
ATOM 3101 C C . ASP A 1 375 ? -16.884 -22.722 10.690 1.00 71.94 375 ASP A C 1
ATOM 3103 O O . ASP A 1 375 ? -16.884 -21.493 10.616 1.00 71.94 375 ASP A O 1
ATOM 3107 N N . LYS A 1 376 ? -15.756 -23.425 10.542 1.00 65.56 376 LYS A N 1
ATOM 3108 C CA . LYS A 1 376 ? -14.439 -22.814 10.300 1.00 65.56 376 LYS A CA 1
ATOM 3109 C C . LYS A 1 376 ? -14.371 -22.026 8.989 1.00 65.56 376 LYS A C 1
ATOM 3111 O O . LYS A 1 376 ? -13.441 -21.251 8.805 1.00 65.56 376 LYS A O 1
ATOM 3116 N N . THR A 1 377 ? -15.311 -22.250 8.078 1.00 66.56 377 THR A N 1
ATOM 3117 C CA . THR A 1 377 ? -15.434 -21.542 6.800 1.00 66.56 377 THR A CA 1
ATOM 3118 C C . THR A 1 377 ? -16.357 -20.324 6.881 1.00 66.56 377 THR A C 1
ATOM 3120 O O . THR A 1 377 ? -16.455 -19.560 5.919 1.00 66.56 377 THR A O 1
ATOM 3123 N N . HIS A 1 378 ? -17.019 -20.097 8.022 1.00 72.31 378 HIS A N 1
ATOM 3124 C CA . HIS A 1 378 ? -17.909 -18.961 8.198 1.00 72.31 378 HIS A CA 1
ATOM 3125 C C . HIS A 1 378 ? -17.114 -17.658 8.331 1.00 72.31 378 HIS A C 1
ATOM 3127 O O . HIS A 1 378 ? -16.454 -17.398 9.339 1.00 72.31 378 HIS A O 1
ATOM 3133 N N . TRP A 1 379 ? -17.246 -16.791 7.327 1.00 68.88 379 TRP A N 1
ATOM 3134 C CA . TRP A 1 379 ? -16.510 -15.530 7.193 1.00 68.88 379 TRP A CA 1
ATOM 3135 C C . TRP A 1 379 ? -16.532 -14.645 8.453 1.00 68.88 379 TRP A C 1
ATOM 3137 O O . TRP A 1 379 ? -15.524 -14.051 8.809 1.00 68.88 379 TRP A O 1
ATOM 3147 N N . MET A 1 380 ? -17.646 -14.577 9.191 1.00 67.00 380 MET A N 1
ATOM 3148 C CA . MET A 1 380 ? -17.712 -13.731 10.394 1.00 67.00 380 MET A CA 1
ATOM 3149 C C . MET A 1 380 ? -17.003 -14.338 11.621 1.00 67.00 380 MET A C 1
ATOM 3151 O O . MET A 1 380 ? -16.493 -13.608 12.476 1.00 67.00 380 MET A O 1
ATOM 3155 N N . LEU A 1 381 ? -16.955 -15.670 11.709 1.00 62.78 381 LEU A N 1
ATOM 3156 C CA . LEU A 1 381 ? -16.236 -16.380 12.769 1.00 62.78 381 LEU A CA 1
ATOM 3157 C C . LEU A 1 381 ? -14.730 -16.308 12.499 1.00 62.78 381 LEU A C 1
ATOM 3159 O O . LEU A 1 381 ? -13.941 -16.053 13.411 1.00 62.78 381 LEU A O 1
ATOM 3163 N N . ASP A 1 382 ? -14.367 -16.432 11.218 1.00 64.88 382 ASP A N 1
ATOM 3164 C CA . ASP A 1 382 ? -13.028 -16.194 10.694 1.00 64.88 382 ASP A CA 1
ATOM 3165 C C . ASP A 1 382 ? -12.508 -14.816 11.134 1.00 64.88 382 ASP A C 1
ATOM 3167 O O . ASP A 1 382 ? -11.427 -14.734 11.710 1.00 64.88 382 ASP A O 1
ATOM 3171 N N . PHE A 1 383 ? -13.321 -13.754 11.038 1.00 68.56 383 PHE A N 1
ATOM 3172 C CA . PHE A 1 383 ? -12.927 -12.412 11.496 1.00 68.56 383 PHE A CA 1
ATOM 3173 C C . PHE A 1 383 ? -12.613 -12.340 12.993 1.00 68.56 383 PHE A C 1
ATOM 3175 O O . PHE A 1 383 ? -11.689 -11.637 13.404 1.00 68.56 383 PHE A O 1
ATOM 3182 N N . SER A 1 384 ? -13.373 -13.062 13.817 1.00 63.22 384 SER A N 1
ATOM 3183 C CA . SER A 1 384 ? -13.229 -13.033 15.274 1.00 63.22 384 SER A CA 1
ATOM 3184 C C . SER A 1 384 ? -12.049 -13.883 15.761 1.00 63.22 384 SER A C 1
ATOM 3186 O O . SER A 1 384 ? -11.339 -13.470 16.678 1.00 63.22 384 SER A O 1
ATOM 3188 N N . LEU A 1 385 ? -11.800 -15.040 15.136 1.00 62.62 385 LEU A N 1
ATOM 3189 C CA . LEU A 1 385 ? -10.717 -15.961 15.508 1.00 62.62 385 LEU A CA 1
ATOM 3190 C C . LEU A 1 385 ? -9.375 -15.589 14.876 1.00 62.62 385 LEU A C 1
ATOM 3192 O O . LEU A 1 385 ? -8.343 -15.636 15.551 1.00 62.62 385 LEU A O 1
ATOM 3196 N N . ASN A 1 386 ? -9.367 -15.179 13.605 1.00 64.06 386 ASN A N 1
ATOM 3197 C CA . ASN A 1 386 ? -8.135 -14.763 12.941 1.00 64.06 386 ASN A CA 1
ATOM 3198 C C . ASN A 1 386 ? -7.642 -13.404 13.425 1.00 64.06 386 ASN A C 1
ATOM 3200 O O . ASN A 1 386 ? -6.486 -13.079 13.142 1.00 64.06 386 ASN A O 1
ATOM 3204 N N . ARG A 1 387 ? -8.450 -12.647 14.199 1.00 71.12 387 ARG A N 1
ATOM 3205 C CA . ARG A 1 387 ? -8.075 -11.357 14.803 1.00 71.12 387 ARG A CA 1
ATOM 3206 C C . ARG A 1 387 ? -6.627 -11.363 15.276 1.00 71.12 387 ARG A C 1
ATOM 3208 O O . ARG A 1 387 ? -5.830 -10.517 14.873 1.00 71.12 387 ARG A O 1
ATOM 3215 N N . ASN A 1 388 ? -6.289 -12.393 16.044 1.00 71.25 388 ASN A N 1
ATOM 3216 C CA . ASN A 1 388 ? -4.994 -12.590 16.686 1.00 71.25 388 ASN A CA 1
ATOM 3217 C C . ASN A 1 388 ? -3.804 -12.633 15.708 1.00 71.25 388 ASN A C 1
ATOM 3219 O O . ASN A 1 388 ? -2.697 -12.261 16.085 1.00 71.25 388 ASN A O 1
ATOM 3223 N N . ARG A 1 389 ? -4.008 -13.033 14.444 1.00 76.62 389 ARG A N 1
ATOM 3224 C CA . ARG A 1 389 ? -2.941 -13.109 13.431 1.00 76.62 389 ARG A CA 1
ATOM 3225 C C . ARG A 1 389 ? -2.402 -11.745 13.030 1.00 76.62 389 ARG A C 1
ATOM 3227 O O . ARG A 1 389 ? -1.224 -11.658 12.702 1.00 76.62 389 ARG A O 1
ATOM 3234 N N . ILE A 1 390 ? -3.245 -10.713 13.028 1.00 77.62 390 ILE A N 1
ATOM 3235 C CA . ILE A 1 390 ? -2.820 -9.346 12.703 1.00 77.62 390 ILE A CA 1
ATOM 3236 C C . ILE A 1 390 ? -2.218 -8.684 13.939 1.00 77.62 390 ILE A C 1
ATOM 3238 O O . ILE A 1 390 ? -1.198 -8.017 13.822 1.00 77.62 390 ILE A O 1
ATOM 3242 N N . LEU A 1 391 ? -2.795 -8.924 15.123 1.00 82.94 391 LEU A N 1
ATOM 3243 C CA . LEU A 1 391 ? -2.362 -8.283 16.370 1.00 82.94 391 LEU A CA 1
ATOM 3244 C C . LEU A 1 391 ? -0.877 -8.519 16.693 1.00 82.94 391 LEU A C 1
ATOM 3246 O O . LEU A 1 391 ? -0.223 -7.601 17.178 1.00 82.94 391 LEU A O 1
ATOM 3250 N N . LYS A 1 392 ? -0.318 -9.690 16.349 1.00 84.62 392 LYS A N 1
ATOM 3251 C CA . LYS A 1 392 ? 1.113 -9.999 16.561 1.00 84.62 392 LYS A CA 1
ATOM 3252 C C . LYS A 1 392 ? 2.075 -9.023 15.859 1.00 84.62 392 LYS A C 1
ATOM 3254 O O . LYS A 1 392 ? 3.233 -8.902 16.231 1.00 84.62 392 LYS A O 1
ATOM 3259 N N . TYR A 1 393 ? 1.610 -8.336 14.816 1.00 84.88 393 TYR A N 1
ATOM 3260 C CA . TYR A 1 393 ? 2.399 -7.349 14.073 1.00 84.88 393 TYR A CA 1
ATOM 3261 C C . TYR A 1 393 ? 2.373 -5.953 14.715 1.00 84.88 393 TYR A C 1
ATOM 3263 O O . TYR A 1 393 ? 3.068 -5.058 14.245 1.00 84.88 393 TYR A O 1
ATOM 3271 N N . TYR A 1 394 ? 1.579 -5.769 15.774 1.00 86.25 394 TYR A N 1
ATOM 3272 C CA . TYR A 1 394 ? 1.352 -4.493 16.452 1.00 86.25 394 TYR A CA 1
ATOM 3273 C C . TYR A 1 394 ? 1.549 -4.598 17.973 1.00 86.25 394 TYR A C 1
ATOM 3275 O O . TYR A 1 394 ? 1.104 -3.712 18.691 1.00 86.25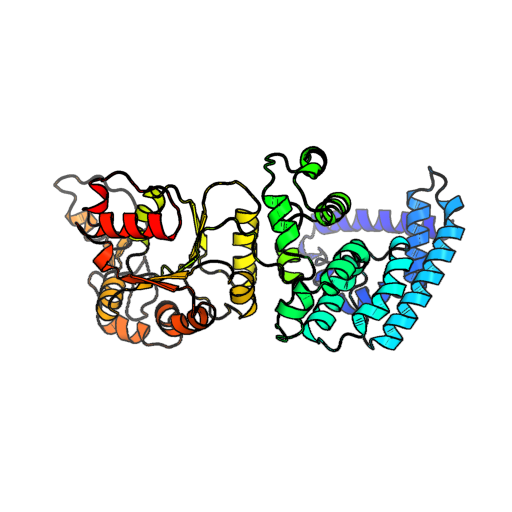 394 TYR A O 1
ATOM 3283 N N . GLU A 1 395 ? 2.206 -5.649 18.485 1.00 80.00 395 GLU A N 1
ATOM 3284 C CA . GLU A 1 395 ? 2.230 -6.013 19.920 1.00 80.00 395 GLU A CA 1
ATOM 3285 C C . GLU A 1 395 ? 2.541 -4.853 20.882 1.00 80.00 395 GLU A C 1
ATOM 3287 O O . GLU A 1 395 ? 1.970 -4.791 21.968 1.00 80.00 395 GLU A O 1
ATOM 3292 N N . ASN A 1 396 ? 3.372 -3.897 20.462 1.00 80.06 396 ASN A N 1
ATOM 3293 C CA . ASN A 1 396 ? 3.798 -2.760 21.282 1.00 80.06 396 ASN A CA 1
ATOM 3294 C C . ASN A 1 396 ? 2.994 -1.465 21.052 1.00 80.06 396 ASN A C 1
ATOM 3296 O O . ASN A 1 396 ? 3.343 -0.433 21.619 1.00 80.06 396 ASN A O 1
ATOM 3300 N N . ASN A 1 397 ? 1.961 -1.482 20.203 1.00 88.62 397 ASN A N 1
ATOM 3301 C CA . ASN A 1 397 ? 1.251 -0.278 19.760 1.00 88.62 397 ASN A CA 1
ATOM 3302 C C . ASN A 1 397 ? -0.253 -0.524 19.514 1.00 88.62 397 ASN A C 1
ATOM 3304 O O . ASN A 1 397 ? -0.796 -0.174 18.462 1.00 88.62 397 ASN A O 1
ATOM 3308 N N . MET A 1 398 ? -0.920 -1.178 20.472 1.00 91.75 398 MET A N 1
ATOM 3309 C CA . MET A 1 398 ? -2.353 -1.492 20.417 1.00 91.75 398 MET A CA 1
ATOM 3310 C C . MET A 1 398 ? -3.158 -0.746 21.478 1.00 91.75 398 MET A C 1
ATOM 3312 O O . MET A 1 398 ? -2.779 -0.694 22.646 1.00 91.75 398 MET A O 1
ATOM 3316 N N . TYR A 1 399 ? -4.330 -0.270 21.073 1.00 94.00 399 TYR A N 1
ATOM 3317 C CA . TYR A 1 399 ? -5.300 0.421 21.911 1.00 94.00 399 TYR A CA 1
ATOM 3318 C C . TYR A 1 399 ? -6.620 -0.335 21.840 1.00 94.00 399 TYR A C 1
ATOM 3320 O O . TYR A 1 399 ? -7.259 -0.368 20.793 1.00 94.00 399 TYR A O 1
ATOM 3328 N N . PHE A 1 400 ? -7.030 -0.959 22.939 1.00 93.44 400 PHE A N 1
ATOM 3329 C CA . PHE A 1 400 ? -8.318 -1.643 23.009 1.00 93.44 400 PHE A CA 1
ATOM 3330 C C . PHE A 1 400 ? -9.389 -0.683 23.514 1.00 93.44 400 PHE A C 1
ATOM 3332 O O . PHE A 1 400 ? -9.165 0.019 24.496 1.00 93.44 400 PHE A O 1
ATOM 3339 N N . ILE A 1 401 ? -10.536 -0.678 22.840 1.00 95.31 401 ILE A N 1
ATOM 3340 C CA . ILE A 1 401 ? -11.743 0.032 23.264 1.00 95.31 401 ILE A CA 1
ATOM 3341 C C . ILE A 1 401 ? -12.838 -1.008 23.424 1.00 95.31 401 ILE A C 1
ATOM 3343 O O . ILE A 1 401 ? -13.192 -1.683 22.453 1.00 95.31 401 ILE A O 1
ATOM 3347 N N . ASP A 1 402 ? -13.367 -1.152 24.633 1.00 94.00 402 ASP A N 1
ATOM 3348 C CA . ASP A 1 402 ? -14.559 -1.961 24.842 1.00 94.00 402 ASP A CA 1
ATOM 3349 C C . ASP A 1 402 ? -15.784 -1.224 24.280 1.00 94.00 402 ASP A C 1
ATOM 3351 O O . ASP A 1 402 ? -15.958 -0.019 24.465 1.00 94.00 402 ASP A O 1
ATOM 3355 N N . MET A 1 403 ? -16.657 -1.939 23.574 1.00 92.56 403 MET A N 1
ATOM 3356 C CA . MET A 1 403 ? -17.893 -1.395 23.013 1.00 92.56 403 MET A CA 1
ATOM 3357 C C . MET A 1 403 ? -18.738 -0.675 24.074 1.00 92.56 403 MET A C 1
ATOM 3359 O O . MET A 1 403 ? -19.367 0.333 23.771 1.00 92.56 403 MET A O 1
ATOM 3363 N N . TYR A 1 404 ? -18.723 -1.123 25.328 1.00 91.81 404 TYR A N 1
ATOM 3364 C CA . TYR A 1 404 ? -19.452 -0.474 26.416 1.00 91.81 404 TYR A CA 1
ATOM 3365 C C . TYR A 1 404 ? -18.860 0.877 26.849 1.00 91.81 404 TYR A C 1
ATOM 3367 O O . TYR A 1 404 ? -19.577 1.687 27.441 1.00 91.81 404 TYR A O 1
ATOM 3375 N N . GLU A 1 405 ? -17.602 1.177 26.515 1.00 93.88 405 GLU A N 1
ATOM 3376 C CA . GLU A 1 405 ? -17.004 2.500 26.742 1.00 93.88 405 GLU A CA 1
ATOM 3377 C C . GLU A 1 405 ? -17.598 3.565 25.813 1.00 93.88 405 GLU A C 1
ATOM 3379 O O . GLU A 1 405 ? -17.674 4.737 26.169 1.00 93.88 405 GLU A O 1
ATOM 3384 N N . ILE A 1 406 ? -18.093 3.162 24.642 1.00 91.62 406 ILE A N 1
ATOM 3385 C CA . ILE A 1 406 ? -18.691 4.071 23.657 1.00 91.62 406 ILE A CA 1
ATOM 3386 C C . ILE A 1 406 ? -20.223 4.119 23.741 1.00 91.62 406 ILE A C 1
ATOM 3388 O O . ILE A 1 406 ? -20.878 4.563 22.800 1.00 91.62 406 ILE A O 1
ATOM 3392 N N . VAL A 1 407 ? -20.807 3.678 24.861 1.00 88.38 407 VAL A N 1
ATOM 3393 C CA . VAL A 1 407 ? -22.257 3.685 25.097 1.00 88.38 407 VAL A CA 1
ATOM 3394 C C . VAL A 1 407 ? -22.624 4.698 26.181 1.00 88.38 407 VAL A C 1
ATOM 3396 O O . VAL A 1 407 ? -22.135 4.644 27.309 1.00 88.38 407 VAL A O 1
ATOM 3399 N N . GLY A 1 408 ? -23.568 5.587 25.864 1.00 86.50 408 GLY A N 1
ATOM 3400 C CA . GLY A 1 408 ? -24.154 6.513 26.831 1.00 86.50 408 GLY A CA 1
ATOM 3401 C C . GLY A 1 408 ? -23.147 7.536 27.360 1.00 86.50 408 GLY A C 1
ATOM 3402 O O . GLY A 1 408 ? -22.337 8.076 26.614 1.00 86.50 408 GLY A O 1
ATOM 3403 N N . GLN A 1 409 ? -23.195 7.813 28.664 1.00 84.00 409 GLN A N 1
ATOM 3404 C CA . GLN A 1 409 ? -22.427 8.905 29.280 1.00 84.00 409 GLN A CA 1
ATOM 3405 C C . GLN A 1 409 ? -20.901 8.714 29.209 1.00 84.00 409 GLN A C 1
ATOM 3407 O O . GLN A 1 409 ? -20.170 9.702 29.240 1.00 84.00 409 GLN A O 1
ATOM 3412 N N . ASN A 1 410 ? -20.425 7.473 29.060 1.00 88.19 410 ASN A N 1
ATOM 3413 C CA . ASN A 1 410 ? -18.995 7.161 28.964 1.00 88.19 410 ASN A CA 1
ATOM 3414 C C . ASN A 1 410 ? -18.392 7.575 27.612 1.00 88.19 410 ASN A C 1
ATOM 3416 O O . ASN A 1 410 ? -17.215 7.928 27.547 1.00 88.19 410 ASN A O 1
ATOM 3420 N N . CYS A 1 411 ? -19.211 7.606 26.552 1.00 92.25 411 CYS A N 1
ATOM 3421 C CA . CYS A 1 411 ? -18.755 7.781 25.173 1.00 92.25 411 CYS A CA 1
ATOM 3422 C C . CYS A 1 411 ? -17.922 9.056 24.984 1.00 92.25 411 CYS A C 1
ATOM 3424 O O . CYS A 1 411 ? -16.864 9.024 24.357 1.00 92.25 411 CYS A O 1
ATOM 3426 N N . TYR A 1 412 ? -18.359 10.173 25.570 1.00 93.19 412 TYR A N 1
ATOM 3427 C CA . TYR A 1 412 ? -17.659 11.450 25.439 1.00 93.19 412 TYR A CA 1
ATOM 3428 C C . TYR A 1 412 ? -16.249 11.421 26.049 1.00 93.19 412 TYR A C 1
ATOM 3430 O O . TYR A 1 412 ? -15.301 11.876 25.408 1.00 93.19 412 TYR A O 1
ATOM 3438 N N . GLU A 1 413 ? -16.081 10.865 27.253 1.00 94.12 413 GLU A N 1
ATOM 3439 C CA . GLU A 1 413 ? -14.756 10.788 27.884 1.00 94.12 413 GLU A CA 1
ATOM 3440 C C . GLU A 1 413 ? -13.835 9.815 27.134 1.00 94.12 413 GLU A C 1
ATOM 3442 O O . GLU A 1 413 ? -12.652 10.109 26.955 1.00 94.12 413 GLU A O 1
ATOM 3447 N N . THR A 1 414 ? -14.372 8.715 26.596 1.00 95.25 414 THR A N 1
ATOM 3448 C CA . THR A 1 414 ? -13.615 7.796 25.732 1.00 95.25 414 THR A CA 1
ATOM 3449 C C . THR A 1 414 ? -13.153 8.478 24.444 1.00 95.25 414 THR A C 1
ATOM 3451 O O . THR A 1 414 ? -11.981 8.382 24.084 1.00 95.25 414 THR A O 1
ATOM 3454 N N . LEU A 1 415 ? -14.024 9.231 23.764 1.00 95.06 415 LEU A N 1
ATOM 3455 C CA . LEU A 1 415 ? -13.659 9.987 22.559 1.00 95.06 415 LEU A CA 1
ATOM 3456 C C . LEU A 1 415 ? -12.637 11.086 22.844 1.00 95.06 415 LEU A C 1
ATOM 3458 O O . LEU A 1 415 ? -11.733 11.309 22.043 1.00 95.06 415 LEU A O 1
ATOM 3462 N N . LYS A 1 416 ? -12.750 11.756 23.991 1.00 95.06 416 LYS A N 1
ATOM 3463 C CA . LYS A 1 416 ? -11.774 12.748 24.441 1.00 95.06 416 LYS A CA 1
ATOM 3464 C C . LYS A 1 416 ? -10.406 12.115 24.693 1.00 95.06 416 LYS A C 1
ATOM 3466 O O . LYS A 1 416 ? -9.408 12.689 24.265 1.00 95.06 416 LYS A O 1
ATOM 3471 N N . LYS A 1 417 ? -10.356 10.932 25.314 1.00 95.81 417 LYS A N 1
ATOM 3472 C CA . LYS A 1 417 ? -9.116 10.164 25.492 1.00 95.81 417 LYS A CA 1
ATOM 3473 C C . LYS A 1 417 ? -8.501 9.778 24.145 1.00 95.81 417 LYS A C 1
ATOM 3475 O O . LYS A 1 417 ? -7.338 10.075 23.912 1.00 95.81 417 LYS A O 1
ATOM 3480 N N . ILE A 1 418 ? -9.293 9.219 23.227 1.00 96.12 418 ILE A N 1
ATOM 3481 C CA . ILE A 1 418 ? -8.852 8.897 21.856 1.00 96.12 418 ILE A CA 1
ATOM 3482 C C . ILE A 1 418 ? -8.295 10.150 21.167 1.00 96.12 418 ILE A C 1
ATOM 3484 O O . ILE A 1 418 ? -7.219 10.115 20.578 1.00 96.12 418 ILE A O 1
ATOM 3488 N N . ALA A 1 419 ? -8.991 11.284 21.264 1.00 95.81 419 ALA A N 1
ATOM 3489 C CA . ALA A 1 419 ? -8.522 12.527 20.667 1.00 95.81 419 ALA A CA 1
ATOM 3490 C C . ALA A 1 419 ? -7.182 12.997 21.251 1.00 95.81 419 ALA A C 1
ATOM 3492 O O . ALA A 1 419 ? -6.345 13.511 20.517 1.00 95.81 419 ALA A O 1
ATOM 3493 N N . GLN A 1 420 ? -6.949 12.800 22.548 1.00 95.50 420 GLN A N 1
ATOM 3494 C CA . GLN A 1 420 ? -5.674 13.125 23.186 1.00 95.50 420 GLN A CA 1
ATOM 3495 C C . GLN A 1 420 ? -4.556 12.173 22.743 1.00 95.50 420 GLN A C 1
ATOM 3497 O O . GLN A 1 420 ? -3.504 12.648 22.311 1.00 95.50 420 GLN A O 1
ATOM 3502 N N . ASP A 1 421 ? -4.809 10.863 22.795 1.00 94.00 421 ASP A N 1
ATOM 3503 C CA . ASP A 1 421 ? -3.838 9.810 22.479 1.00 94.00 421 ASP A CA 1
ATOM 3504 C C . ASP A 1 421 ? -3.378 9.868 21.009 1.00 94.00 421 ASP A C 1
ATOM 3506 O O . ASP A 1 421 ? -2.202 9.661 20.725 1.00 94.00 421 ASP A O 1
ATOM 3510 N N . PHE A 1 422 ? -4.280 10.210 20.079 1.00 93.94 422 PHE A N 1
ATOM 3511 C CA . PHE A 1 422 ? -3.989 10.315 18.638 1.00 93.94 422 PHE A CA 1
ATOM 3512 C C . PHE A 1 422 ? -3.851 11.762 18.135 1.00 93.94 422 PHE A C 1
ATOM 3514 O O . PHE A 1 422 ? -3.911 12.015 16.930 1.00 93.94 422 PHE A O 1
ATOM 3521 N N . HIS A 1 423 ? -3.707 12.737 19.038 1.00 93.56 423 HIS A N 1
ATOM 3522 C CA . HIS A 1 423 ? -3.544 14.157 18.700 1.00 93.56 423 HIS A CA 1
ATOM 3523 C C . HIS A 1 423 ? -4.612 14.696 17.721 1.00 93.56 423 HIS A C 1
ATOM 3525 O O . HIS A 1 423 ? -4.311 15.424 16.769 1.00 93.56 423 HIS A O 1
ATOM 3531 N N . LEU A 1 424 ? -5.871 14.310 17.917 1.00 95.19 424 LEU A N 1
ATOM 3532 C CA . LEU A 1 424 ? -7.030 14.752 17.139 1.00 95.19 424 LEU A CA 1
ATOM 3533 C C . LEU A 1 424 ? -7.742 15.915 17.830 1.00 95.19 424 LEU A C 1
ATOM 3535 O O . LEU A 1 424 ? -7.461 16.272 18.977 1.00 95.19 424 LEU A O 1
ATOM 3539 N N . LYS A 1 425 ? -8.713 16.509 17.132 1.00 93.88 425 LYS A N 1
ATOM 3540 C CA . LYS A 1 425 ? -9.553 17.536 17.735 1.00 93.88 425 LYS A CA 1
ATOM 3541 C C . LYS A 1 425 ? -10.496 16.891 18.750 1.00 93.88 425 LYS A C 1
ATOM 3543 O O . LYS A 1 425 ? -11.238 15.970 18.421 1.00 93.88 425 LYS A O 1
ATOM 3548 N N . ILE A 1 426 ? -10.491 17.415 19.973 1.00 93.69 426 ILE A N 1
ATOM 3549 C CA . ILE A 1 426 ? -11.465 17.036 20.999 1.00 93.69 426 ILE A CA 1
ATOM 3550 C C . ILE A 1 426 ? -12.854 17.505 20.529 1.00 93.69 426 ILE A C 1
ATOM 3552 O O . ILE A 1 426 ? -12.996 18.678 20.164 1.00 93.69 426 ILE A O 1
ATOM 3556 N N . PRO A 1 427 ? -13.867 16.623 20.509 1.00 90.25 427 PRO A N 1
ATOM 3557 C CA . PRO A 1 427 ? -15.195 16.982 20.041 1.00 90.25 427 PRO A CA 1
ATOM 3558 C C . PRO A 1 427 ? -15.892 17.866 21.079 1.00 90.25 427 PRO A C 1
ATOM 3560 O O . PRO A 1 427 ? -15.644 17.756 22.281 1.00 90.25 427 PRO A O 1
ATOM 3563 N N . GLU A 1 428 ? -16.801 18.728 20.632 1.00 89.94 428 GLU A N 1
ATOM 3564 C CA . GLU A 1 428 ? -17.712 19.411 21.552 1.00 89.94 428 GLU A CA 1
ATOM 3565 C C . GLU A 1 428 ? -18.697 18.402 22.141 1.00 89.94 428 GLU A C 1
ATOM 3567 O O . GLU A 1 428 ? -19.139 17.480 21.453 1.00 89.94 428 GLU A O 1
ATOM 3572 N N . LYS A 1 429 ? -19.069 18.570 23.414 1.00 86.69 429 LYS A N 1
ATOM 3573 C CA . LYS A 1 429 ? -20.053 17.683 24.036 1.00 86.69 429 LYS A CA 1
ATOM 3574 C C . LYS A 1 429 ? -21.383 17.790 23.285 1.00 86.69 429 LYS A C 1
ATOM 3576 O O . LYS A 1 429 ? -21.956 18.869 23.173 1.00 86.69 429 LYS A O 1
ATOM 3581 N N . SER A 1 430 ? -21.881 16.655 22.804 1.00 85.19 430 SER A N 1
ATOM 3582 C CA . SER A 1 430 ? -23.093 16.568 21.993 1.00 85.19 430 SER A CA 1
ATOM 3583 C C . SER A 1 430 ? -23.995 15.441 22.483 1.00 85.19 430 SER A C 1
ATOM 3585 O O . SER A 1 430 ? -23.520 14.388 22.910 1.00 85.19 430 SER A O 1
ATOM 3587 N N . LEU A 1 431 ? -25.309 15.647 22.357 1.00 84.62 431 LEU A N 1
ATOM 3588 C CA . LEU A 1 431 ? -26.335 14.643 22.655 1.00 84.62 431 LEU A CA 1
ATOM 3589 C C . LEU A 1 431 ? -26.155 13.360 21.833 1.00 84.62 431 LEU A C 1
ATOM 3591 O O . LEU A 1 431 ? -26.612 12.304 22.259 1.00 84.62 431 LEU A O 1
ATOM 3595 N N . ILE A 1 432 ? -25.482 13.425 20.677 1.00 83.75 432 ILE A N 1
ATOM 3596 C CA . ILE A 1 432 ? -25.248 12.249 19.828 1.00 83.75 432 ILE A CA 1
ATOM 3597 C C . ILE A 1 432 ? -24.460 11.150 20.554 1.00 83.75 432 ILE A C 1
ATOM 3599 O O . ILE A 1 432 ? -24.711 9.974 20.313 1.00 83.75 432 ILE A O 1
ATOM 3603 N N . PHE A 1 433 ? -23.563 11.515 21.476 1.00 85.06 433 PHE A N 1
ATOM 3604 C CA . PHE A 1 433 ? -22.744 10.564 22.235 1.00 85.06 433 PHE A CA 1
ATOM 3605 C C . PHE A 1 433 ? -23.538 9.835 23.324 1.00 85.06 433 PHE A C 1
ATOM 3607 O O . PHE A 1 433 ? -23.171 8.742 23.739 1.00 85.06 433 PHE A O 1
ATOM 3614 N N . GLU A 1 434 ? -24.651 10.419 23.768 1.00 83.75 434 GLU A N 1
ATOM 3615 C CA . GLU A 1 434 ? -25.526 9.831 24.784 1.00 83.75 434 GLU A CA 1
ATOM 3616 C C . GLU A 1 434 ? -26.607 8.926 24.160 1.00 83.75 434 GLU A C 1
ATOM 3618 O O . GLU A 1 434 ? -27.271 8.160 24.863 1.00 83.75 434 GLU A O 1
ATOM 3623 N N . GLN A 1 435 ? -26.776 8.979 22.834 1.00 82.12 435 GLN A N 1
ATOM 3624 C CA . GLN A 1 435 ? -27.764 8.192 22.101 1.00 82.12 435 GLN A CA 1
ATOM 3625 C C . GLN A 1 435 ? -27.277 6.772 21.802 1.00 82.12 435 GLN A C 1
ATOM 3627 O O . GLN A 1 435 ? -26.114 6.523 21.486 1.00 82.12 435 GLN A O 1
ATOM 3632 N N . ARG A 1 436 ? -28.217 5.821 21.807 1.00 76.81 436 ARG A N 1
ATOM 3633 C CA . ARG A 1 436 ? -27.988 4.497 21.221 1.00 76.81 436 ARG A CA 1
ATOM 3634 C C . ARG A 1 436 ? -28.167 4.587 19.712 1.00 76.81 436 ARG A C 1
ATOM 3636 O O . ARG A 1 436 ? -29.292 4.678 19.225 1.00 76.81 436 ARG A O 1
ATOM 3643 N N . LEU A 1 437 ? -27.054 4.562 18.987 1.00 74.88 437 LEU A N 1
ATOM 3644 C CA . LEU A 1 437 ? -27.058 4.499 17.531 1.00 74.88 437 LEU A CA 1
ATOM 3645 C C . LEU A 1 437 ? -27.175 3.047 17.071 1.00 74.88 437 LEU A C 1
ATOM 3647 O O . LEU A 1 437 ? -26.351 2.200 17.416 1.00 74.88 437 LEU A O 1
ATOM 3651 N N . TYR A 1 438 ? -28.192 2.783 16.260 1.00 68.06 438 TYR A N 1
ATOM 3652 C CA . TYR A 1 438 ? -28.422 1.490 15.631 1.00 68.06 438 TYR A CA 1
ATOM 3653 C C . TYR A 1 438 ? -28.044 1.565 14.148 1.00 68.06 438 TYR A C 1
ATOM 3655 O O . TYR A 1 438 ? -28.272 2.578 13.484 1.00 68.06 438 TYR A O 1
ATOM 3663 N N . SER A 1 439 ? -27.422 0.507 13.628 1.00 66.75 439 SER A N 1
ATOM 3664 C CA . SER A 1 439 ? -27.182 0.365 12.188 1.00 66.75 439 SER A CA 1
ATOM 3665 C C . SER A 1 439 ? -28.507 0.125 11.462 1.00 66.75 439 SER A C 1
ATOM 3667 O O . SER A 1 439 ? -29.409 -0.471 12.024 1.00 66.75 439 SER A O 1
ATOM 3669 N N . ILE A 1 440 ? -28.606 0.463 10.173 1.00 57.47 440 ILE A N 1
ATOM 3670 C CA . ILE A 1 440 ? -29.751 0.057 9.323 1.00 57.47 440 ILE A CA 1
ATOM 3671 C C . ILE A 1 440 ? -29.960 -1.474 9.346 1.00 57.47 440 ILE A C 1
ATOM 3673 O O . ILE A 1 440 ? -31.052 -1.960 9.068 1.00 57.47 440 ILE A O 1
ATOM 3677 N N . LEU A 1 441 ? -28.905 -2.226 9.674 1.00 50.91 441 LEU A N 1
ATOM 3678 C CA . LEU A 1 441 ? -28.896 -3.686 9.747 1.00 50.91 441 LEU A CA 1
ATOM 3679 C C . LEU A 1 441 ? -29.200 -4.260 11.149 1.00 50.91 441 LEU A C 1
ATOM 3681 O O . LEU A 1 441 ? -29.246 -5.476 11.296 1.00 50.91 441 LEU A O 1
ATOM 3685 N N . THR A 1 442 ? -29.373 -3.437 12.187 1.00 50.34 442 THR A N 1
ATOM 3686 C CA . THR A 1 442 ? -29.631 -3.865 13.583 1.00 50.34 442 THR A CA 1
ATOM 3687 C C . THR A 1 442 ? -30.760 -3.054 14.171 1.00 50.34 442 THR A C 1
ATOM 3689 O O . THR A 1 442 ? -31.733 -3.657 14.674 1.00 50.34 442 THR A O 1
#

pLDDT: mean 86.2, std 9.74, range [50.34, 98.0]

Nearest PDB structures (foldseek):
  5x2b-assembly3_B  TM=5.388E-01  e=2.331E-02  Mus musculus
  4eun-assembly1_A-2  TM=5.114E-01  e=3.565E+00  Janibacter sp. HTCC2649
  2d3w-assembly1_C  TM=2.931E-01  e=4.133E+00  Escherichia coli
  8v84-assembly1_3  TM=2.506E-01  e=2.652E+00  Saccharomyces cerevisiae BY4741

Solvent-accessible surface area (backbone atoms only — not comparable to full-atom values): 24812 Å² total; per-residue (Å²): 109,71,68,59,52,52,52,52,56,51,49,54,52,52,50,53,53,47,52,58,49,31,73,78,37,61,88,70,54,75,75,62,66,87,74,42,92,58,36,70,64,55,54,55,48,65,65,35,63,70,43,40,45,48,51,36,50,51,54,15,60,77,31,45,94,76,49,21,63,78,49,34,67,58,42,46,55,38,35,54,52,43,39,51,56,50,50,57,47,32,72,74,60,79,56,78,58,71,62,79,87,72,55,67,84,36,49,66,36,54,64,56,46,60,62,65,64,66,55,86,51,57,51,56,44,53,45,48,42,79,40,34,51,60,47,35,76,43,31,69,66,30,53,53,38,67,68,32,68,65,42,37,61,70,25,58,73,67,62,40,81,63,56,47,58,62,57,65,66,51,37,43,56,58,62,70,57,88,69,91,50,75,88,52,38,62,57,57,51,60,76,50,40,89,82,51,58,80,67,42,55,54,32,53,75,71,64,57,38,65,74,69,53,53,41,72,55,36,58,72,39,34,46,55,58,62,89,52,51,61,33,34,34,43,36,36,76,57,29,52,36,66,46,49,53,56,56,48,45,59,30,69,38,45,78,48,78,48,72,94,49,51,36,64,60,43,50,31,54,50,35,59,55,40,50,45,82,82,68,51,26,29,45,31,34,44,63,57,54,93,59,64,42,68,66,52,56,66,34,52,55,92,44,39,38,39,36,51,37,53,61,67,68,59,26,51,54,46,52,47,50,27,33,33,43,46,90,66,68,87,82,81,87,83,52,96,84,42,63,74,65,48,63,79,28,50,20,23,17,42,46,72,72,40,49,87,32,57,80,41,88,36,78,58,69,46,76,64,16,52,62,34,40,73,36,86,81,25,68,74,42,40,34,67,65,50,46,62,72,58,49,71,69,38,78,90,39,66,45,82,42,53,40,71,45,62,45,30,85,44,17,56,60,48,51,40,48,51,15,61,80,59,73,41,49,64,57,79,93,55,74,72,40,54,47,88,68,71,53,94,46,89

Radius of gyration: 28.93 Å; Cα contacts (8 Å, |Δi|>4): 547; chains: 1; bounding box: 80×50×78 Å

Foldseek 3Di:
DVVVVVVVVVVVVVVVVQVVVCVVPVVSDDPDLVPDPCSVVVQVVCLDLVNQLVVLVVQLVVCVVVVSVVCSVVSNVLSVLVSVLQVVVCVVPVDAARCVPDGSVLSVLSVVVVVVCPDPLVLSNVLCRPCVVVCSLLVVQQVVVCPDPCQCVVDVVVSNNQRASHDLVLQLQLVVQDDQDPVCSLVSCVVVVVSHDPSNVSCSVSVNHLLRDQQLRCLSRLAAARPLELAEEAQEALLCSVLVVVLVVLLQEAEQEDDPDALSVLSNSRSVVSSDDRGHYYYYYHFDDPRNDPSSLLSYLPHFYEYRDEDPVSSVVSLLQFKAFAPHDQDDDDDPPCPVVVLQGIAGQQDLLGDRHNNDSHNHRDPNSVVNLPPPPNRSVCRVVCVVVSCVSHVPHYHYDYSVCQEAPNNLVVQQVVCVVSVTHRGDDDCSSRDDDDDNGD

InterPro domains:
  IPR059418 Repeat of unknown function DUF8374 [PF28160] (2-84)

Secondary structure (DSSP, 8-state):
-HHHHHHHHHHHHHHHHHHHHHHH-GGGPPPPGGGSTTHHHHHHGGGSHHHHHHHHHHHHHHTGGGTHHHHHHHHHHHHHHHHHHHHHHHHHHSSPPP-TT--GGGHHHHHHHHHHTT-S-HHHHHHHHHTHHHHHHTHHHHHHHHTSHHHIIIIITTT-SS--SS-HHHHHHHHHS--S-TTTHHHHHHHTGGGS-HHHHHHHHHT--TTTS-HHHHHHTTPPPPS--SEEEE--TTTTHHHHHHHHHTTT-EEEEE-S--HHHHHHHHHHHHTS--S-EEEEE----TT--HHHHHTTTTS-EEEEE--HHHHHHHHHT-EEEGGG-------TT-HHHHHTTEEESB-TT-SB-TT----S--TTHHHHHTSTT-HHHHHHHTHHHHHTTSTTSEEEEEGGGGSTTHHHHHHHHHHHHTTPPPPPP-GGGGS----TT-

Organism: NCBI:txid1655500

Mean predicted aligned error: 9.37 Å